Protein AF-A0A4P9A1D2-F1 (afdb_monomer_lite)

Sequence (505 aa):
MAKKNIHTTPKVYFSDHFNVDRSMIEDYGAVDISLVADIPLFIDPFLIFESDKEEYKKLHESIIDYLKFLKKMAPLAHDNIAMQKAWFRFGEVKQNWLGFSKNSNRGAGLGERFARSLSSGLGKILDSIDDKGLARGVHLEKLCIIEEGVGRDRISDFTVNLIKGYLAEYTEKFAKLYIDNKLVKEVSVERAFFNYRTRRWMPKKYKLPYISSYSSYVLLTPVDILTKDDTWISSASFYSELPNLPNAVENEELRLAVNNYINSLMPDDPVASDKKEVYLRTAKKFPELVDVYIRRQEDSGEQAVHQSLSRVQYAKDIFTGNAKDAINRLSHETNFYADTPQSQSSFEEAIRRVHILKSFIEDNDGYKCFFDRKGIRIHNEDELQRLFKLIWVANKSHYDVNPETNHGRGPVDFVVSFGSEDKTYVEFKLASNTKLRNNLSKQVEIYQKADIASLDTKSLKVILFFDEDEYRRVNMILEELGIKNSNGIVMIDGSYNNKPSGSKA

Foldseek 3Di:
DDPPPQQDQDQFWPCSQQVFDQVLQVVLQFFRATQFAAQLKFFFLLLLVLDPDPVSVVLNVLLLVLLVVLLVCLVVCLPPPVCLVFRQDQAADLQARYHQGQGGSDDGAQDDVRSNVCSNCSNLLCVCSPPPALAPHDHPQSCQLQDPPCWRRNVRSSSCLSCVLVQLVSQLVSCVPTGDLVQWDWDWDWQNHADPVVRGRDTDIGTFGADPVVRDGHTIDRLQRMANHTHLRHNVVQLVCVVVLLVLDPDPVVSVVLVVQLVVQADPDDDPVSSSVSSSVSCSVCVSSVSSVNRVSSVCSVVSRVNRSVRSQFSCQQLPPLLVVLSVCCSNVHCLQPADPPQPALQSNVLVNVVSLQCCLAPVVNLCSQAGPVRDGDDAQSSVLSSVSSRNQHDPYQWDKHQDDDPPPDGASIWTDRPDPGIATEHEEELPDPCVLVVVLVVLVVCVVDPVVVVLRHYAYEYEYADPVSVVSVCVSCVVSVNNPRNRYHYHYSHDPPRDDPVGD

Structure (mmCIF, N/CA/C/O backbone):
data_AF-A0A4P9A1D2-F1
#
_entry.id   AF-A0A4P9A1D2-F1
#
loop_
_atom_site.group_PDB
_atom_site.id
_atom_site.type_symbol
_atom_site.label_atom_id
_atom_site.label_alt_id
_atom_site.label_comp_id
_atom_site.label_asym_id
_atom_site.label_entity_id
_atom_site.label_seq_id
_atom_site.pdbx_PDB_ins_code
_atom_site.Cartn_x
_atom_site.Cartn_y
_atom_site.Cartn_z
_atom_site.occupancy
_atom_site.B_iso_or_equiv
_atom_site.auth_seq_id
_atom_site.auth_comp_id
_atom_site.auth_asym_id
_atom_site.auth_atom_id
_atom_site.pdbx_PDB_model_num
ATOM 1 N N . MET A 1 1 ? -41.170 -13.268 20.532 1.00 33.56 1 MET A N 1
ATOM 2 C CA . MET A 1 1 ? -40.232 -13.422 19.398 1.00 33.56 1 MET A CA 1
ATOM 3 C C . MET A 1 1 ? -39.506 -12.102 19.210 1.00 33.56 1 MET A C 1
ATOM 5 O O . MET A 1 1 ? -40.104 -11.161 18.704 1.00 33.56 1 MET A O 1
ATOM 9 N N . ALA A 1 2 ? -38.275 -11.988 19.712 1.00 32.00 2 ALA A N 1
ATOM 10 C CA . ALA A 1 2 ? -37.465 -10.793 19.497 1.00 32.00 2 ALA A CA 1
ATOM 11 C C . ALA A 1 2 ? -37.181 -10.668 17.995 1.00 32.00 2 ALA A C 1
ATOM 13 O O . ALA A 1 2 ? -36.714 -11.626 17.376 1.00 32.00 2 ALA A O 1
ATOM 14 N N . LYS A 1 3 ? -37.512 -9.517 17.398 1.00 32.25 3 LYS A N 1
ATOM 15 C CA . LYS A 1 3 ? -37.072 -9.181 16.043 1.00 32.25 3 LYS A CA 1
ATOM 16 C C . LYS A 1 3 ? -35.549 -9.304 16.045 1.00 32.25 3 LYS A C 1
ATOM 18 O O . LYS A 1 3 ? -34.892 -8.537 16.741 1.00 32.25 3 LYS A O 1
ATOM 23 N N . LYS A 1 4 ? -34.994 -10.279 15.316 1.00 35.66 4 LYS A N 1
ATOM 24 C CA . LYS A 1 4 ? -33.576 -10.251 14.946 1.00 35.66 4 LYS A CA 1
ATOM 25 C C . LYS A 1 4 ? -33.373 -8.908 14.255 1.00 35.66 4 LYS A C 1
ATOM 27 O O . LYS A 1 4 ? -33.902 -8.714 13.162 1.00 35.66 4 LYS A O 1
ATOM 32 N N . ASN A 1 5 ? -32.692 -7.972 14.911 1.00 42.84 5 ASN A N 1
ATOM 33 C CA . ASN A 1 5 ? -32.140 -6.827 14.210 1.00 42.84 5 ASN A CA 1
ATOM 34 C C . ASN A 1 5 ? -31.259 -7.430 13.119 1.00 42.84 5 ASN A C 1
ATOM 36 O O . ASN A 1 5 ? -30.306 -8.150 13.408 1.00 42.84 5 ASN A O 1
ATOM 40 N N . ILE A 1 6 ? -31.665 -7.266 11.863 1.00 44.12 6 ILE A N 1
ATOM 41 C CA . ILE A 1 6 ? -30.863 -7.700 10.726 1.00 44.12 6 ILE A CA 1
ATOM 42 C C . ILE A 1 6 ? -29.703 -6.712 10.692 1.00 44.12 6 ILE A C 1
ATOM 44 O O . ILE A 1 6 ? -29.821 -5.626 10.129 1.00 44.12 6 ILE A O 1
ATOM 48 N N . HIS A 1 7 ? -28.630 -7.041 11.408 1.00 59.22 7 HIS A N 1
ATOM 49 C CA . HIS A 1 7 ? -27.407 -6.261 11.405 1.00 59.22 7 HIS A CA 1
ATOM 50 C C . HIS A 1 7 ? -26.870 -6.277 9.977 1.00 59.22 7 HIS A C 1
ATOM 52 O O . HIS A 1 7 ? -26.525 -7.327 9.438 1.00 59.22 7 HIS A O 1
ATOM 58 N N . THR A 1 8 ? -26.865 -5.121 9.322 1.00 69.38 8 THR A N 1
ATOM 59 C CA . THR A 1 8 ? -26.223 -4.992 8.021 1.00 69.38 8 THR A CA 1
ATOM 60 C C . THR A 1 8 ? -24.717 -5.020 8.247 1.00 69.38 8 THR A C 1
ATOM 62 O O . THR A 1 8 ? -24.173 -4.150 8.924 1.00 69.38 8 THR A O 1
ATOM 65 N N . THR A 1 9 ? -24.032 -6.014 7.697 1.00 80.75 9 THR A N 1
ATOM 66 C CA . THR A 1 9 ? -22.567 -6.032 7.678 1.00 80.75 9 THR A CA 1
ATOM 67 C C . THR A 1 9 ? -22.075 -4.902 6.767 1.00 80.75 9 THR A C 1
ATOM 69 O O . THR A 1 9 ? -22.635 -4.721 5.676 1.00 80.75 9 THR A O 1
ATOM 72 N N . PRO A 1 10 ? -21.101 -4.081 7.198 1.00 86.31 10 PRO A N 1
ATOM 73 C CA . PRO A 1 10 ? -20.556 -3.033 6.344 1.00 86.31 10 PRO A CA 1
ATOM 74 C C . PRO A 1 10 ? -19.891 -3.653 5.110 1.00 86.31 10 PRO A C 1
ATOM 76 O O . PRO A 1 10 ? -19.238 -4.690 5.197 1.00 86.31 10 PRO A O 1
ATOM 79 N N . LYS A 1 11 ? -20.065 -3.012 3.950 1.00 89.50 11 LYS A N 1
ATOM 80 C CA . LYS A 1 11 ? -19.369 -3.398 2.718 1.00 89.50 11 LYS A CA 1
ATOM 81 C C . LYS A 1 11 ? -17.999 -2.734 2.724 1.00 89.50 11 LYS A C 1
ATOM 83 O O . LYS A 1 11 ? -17.935 -1.508 2.665 1.00 89.50 11 LYS A O 1
ATOM 88 N N . VAL A 1 12 ? -16.941 -3.531 2.839 1.00 91.81 12 VAL A N 1
ATOM 89 C CA . VAL A 1 12 ? -15.562 -3.028 2.940 1.00 91.81 12 VAL A CA 1
ATOM 90 C C . VAL A 1 12 ? -14.734 -3.484 1.748 1.00 91.81 12 VAL A C 1
ATOM 92 O O . VAL A 1 12 ? -13.943 -2.706 1.226 1.00 91.81 12 VAL A O 1
ATOM 95 N N . TYR A 1 13 ? -14.936 -4.714 1.284 1.00 95.00 13 TYR A N 1
ATOM 96 C CA . TYR A 1 13 ? -14.105 -5.343 0.263 1.00 95.00 13 TYR A CA 1
ATOM 97 C C . TYR A 1 13 ? -14.765 -5.373 -1.112 1.00 95.00 13 TYR A C 1
ATOM 99 O O . TYR A 1 13 ? -15.989 -5.280 -1.249 1.00 95.00 13 TYR A O 1
ATOM 107 N N . PHE A 1 14 ? -13.949 -5.551 -2.150 1.00 96.19 14 PHE A N 1
ATOM 108 C CA . PHE A 1 14 ? -14.403 -5.752 -3.524 1.00 96.19 14 PHE A CA 1
ATOM 109 C C . PHE A 1 14 ? -15.491 -6.832 -3.609 1.00 96.19 14 PHE A C 1
ATOM 111 O O . PHE A 1 14 ? -16.559 -6.591 -4.179 1.00 96.19 14 PHE A O 1
ATOM 118 N N . SER A 1 15 ? -15.261 -7.983 -2.977 1.00 95.69 15 SER A N 1
ATOM 119 C CA . SER A 1 15 ? -16.234 -9.076 -2.875 1.00 95.69 15 SER A CA 1
ATOM 120 C C . SER A 1 15 ? -17.599 -8.631 -2.326 1.00 95.69 15 SER A C 1
ATOM 122 O O . SER A 1 15 ? -18.635 -8.984 -2.894 1.00 95.69 15 SER A O 1
ATOM 124 N N . ASP A 1 16 ? -17.625 -7.776 -1.298 1.00 93.69 16 ASP A N 1
ATOM 125 C CA . ASP A 1 16 ? -18.860 -7.281 -0.668 1.00 93.69 16 ASP A CA 1
ATOM 126 C C . ASP A 1 16 ? -19.637 -6.324 -1.587 1.00 93.69 16 ASP A C 1
ATOM 128 O O . ASP A 1 16 ? -20.876 -6.287 -1.598 1.00 93.69 16 ASP A O 1
ATOM 132 N N . HIS A 1 17 ? -18.917 -5.507 -2.359 1.00 93.81 17 HIS A N 1
ATOM 133 C CA . HIS A 1 17 ? -19.511 -4.537 -3.277 1.00 93.81 17 HIS A CA 1
ATOM 134 C C . HIS A 1 17 ? -20.085 -5.196 -4.531 1.00 93.81 17 HIS A C 1
ATOM 136 O O . HIS A 1 17 ? -21.163 -4.797 -4.983 1.00 93.81 17 HIS A O 1
ATOM 142 N N . PHE A 1 18 ? -19.398 -6.210 -5.059 1.00 95.81 18 PHE A N 1
ATOM 143 C CA . PHE A 1 18 ? -19.770 -6.878 -6.307 1.00 95.81 18 PHE A CA 1
ATOM 144 C C . PHE A 1 18 ? -20.532 -8.195 -6.110 1.00 95.81 18 PHE A C 1
ATOM 146 O O . PHE A 1 18 ? -20.985 -8.777 -7.092 1.00 95.81 18 PHE A O 1
ATOM 153 N N . ASN A 1 19 ? -20.769 -8.592 -4.853 1.00 94.50 19 ASN A N 1
ATOM 154 C CA . ASN A 1 19 ? -21.449 -9.828 -4.450 1.00 94.50 19 ASN A CA 1
ATOM 155 C C . ASN A 1 19 ? -20.817 -11.071 -5.100 1.00 94.50 19 ASN A C 1
ATOM 157 O O . ASN A 1 19 ? -21.518 -11.897 -5.681 1.00 94.50 19 ASN A O 1
ATOM 161 N N . VAL A 1 20 ? -19.490 -11.165 -5.021 1.00 95.69 20 VAL A N 1
ATOM 162 C CA . VAL A 1 20 ? -18.715 -12.328 -5.476 1.00 95.69 20 VAL A CA 1
ATOM 163 C C . VAL A 1 20 ? -18.011 -12.963 -4.288 1.00 95.69 20 VAL A C 1
ATOM 165 O O . VAL A 1 20 ? -17.617 -12.260 -3.357 1.00 95.69 20 VAL A O 1
ATOM 168 N N . ASP A 1 21 ? -17.832 -14.281 -4.315 1.00 94.56 21 ASP A N 1
ATOM 169 C CA . ASP A 1 21 ? -17.099 -14.961 -3.253 1.00 94.56 21 ASP A CA 1
ATOM 170 C C . ASP A 1 21 ? -15.617 -14.588 -3.296 1.00 94.56 21 ASP A C 1
ATOM 172 O O . ASP A 1 21 ? -14.994 -14.517 -4.358 1.00 94.56 21 ASP A O 1
ATOM 176 N N . ARG A 1 22 ? -15.027 -14.386 -2.115 1.00 93.25 22 ARG A N 1
ATOM 177 C CA . ARG A 1 22 ? -13.603 -14.056 -1.985 1.00 93.25 22 ARG A CA 1
ATOM 178 C C . ARG A 1 22 ? -12.706 -15.117 -2.626 1.00 93.25 22 ARG A C 1
ATOM 180 O O . ARG A 1 22 ? -11.711 -14.759 -3.249 1.00 93.25 22 ARG A O 1
ATOM 187 N N . SER A 1 23 ? -13.062 -16.395 -2.497 1.00 94.69 23 SER A N 1
ATOM 188 C CA . SER A 1 23 ? -12.305 -17.495 -3.104 1.00 94.69 23 SER A CA 1
ATOM 189 C C . SER A 1 23 ? -12.186 -17.339 -4.617 1.00 94.69 23 SER A C 1
ATOM 191 O O . SER A 1 23 ? -11.105 -17.537 -5.143 1.00 94.69 23 SER A O 1
ATOM 193 N N . MET A 1 24 ? -13.226 -16.863 -5.314 1.00 96.75 24 MET A N 1
ATOM 194 C CA . MET A 1 24 ? -13.162 -16.640 -6.766 1.00 96.75 24 MET A CA 1
ATOM 195 C C . MET A 1 24 ? -12.111 -15.589 -7.149 1.00 96.75 24 MET A C 1
ATOM 197 O O . MET A 1 24 ? -11.471 -15.705 -8.191 1.00 96.75 24 MET A O 1
ATOM 201 N N . ILE A 1 25 ? -11.926 -14.558 -6.319 1.00 96.88 25 ILE A N 1
ATOM 202 C CA . ILE A 1 25 ? -10.911 -13.515 -6.533 1.00 96.88 25 ILE A CA 1
ATOM 203 C C . ILE A 1 25 ? -9.511 -14.091 -6.295 1.00 96.88 25 ILE A C 1
ATOM 205 O O . ILE A 1 25 ? -8.601 -13.851 -7.089 1.00 96.88 25 ILE A O 1
ATOM 209 N N . GLU A 1 26 ? -9.347 -14.861 -5.218 1.00 94.50 26 GLU A N 1
ATOM 210 C CA . GLU A 1 26 ? -8.071 -15.487 -4.865 1.00 94.50 26 GLU A CA 1
ATOM 211 C C . GLU A 1 26 ? -7.656 -16.556 -5.887 1.00 94.50 26 GLU A C 1
ATOM 213 O O . GLU A 1 26 ? -6.504 -16.552 -6.317 1.00 94.50 26 GLU A O 1
ATOM 218 N N . ASP A 1 27 ? -8.594 -17.389 -6.341 1.00 96.88 27 ASP A N 1
ATOM 219 C CA . ASP A 1 27 ? -8.394 -18.419 -7.369 1.00 96.88 27 ASP A CA 1
ATOM 220 C C . ASP A 1 27 ? -8.071 -17.805 -8.738 1.00 96.88 27 ASP A C 1
ATOM 222 O O . ASP A 1 27 ? -7.288 -18.359 -9.508 1.00 96.88 27 ASP A O 1
ATOM 226 N N . TYR A 1 28 ? -8.627 -16.624 -9.038 1.00 97.62 28 TYR A N 1
ATOM 227 C CA . TYR A 1 28 ? -8.251 -15.847 -10.222 1.00 97.62 28 TYR A CA 1
ATOM 228 C C . TYR A 1 28 ? -6.825 -15.274 -10.133 1.00 97.62 28 TYR A C 1
ATOM 230 O O . TYR A 1 28 ? -6.271 -14.843 -11.141 1.00 97.62 28 TYR A O 1
ATOM 238 N N . GLY A 1 29 ? -6.217 -15.275 -8.943 1.00 96.81 29 GLY A N 1
ATOM 239 C CA . GLY A 1 29 ? -4.888 -14.725 -8.700 1.00 96.81 29 GLY A CA 1
ATOM 240 C C . GLY A 1 29 ? -4.897 -13.232 -8.379 1.00 96.81 29 GLY A C 1
ATOM 241 O O . GLY A 1 29 ? -3.899 -12.563 -8.621 1.00 96.81 29 GLY A O 1
ATOM 242 N N . ALA A 1 30 ? -5.999 -12.682 -7.860 1.00 96.94 30 ALA A N 1
ATOM 243 C CA . ALA A 1 30 ? -6.099 -11.292 -7.412 1.00 96.94 30 ALA A CA 1
ATOM 244 C C . ALA A 1 30 ? -6.228 -11.179 -5.880 1.00 96.94 30 ALA A C 1
ATOM 246 O O . ALA A 1 30 ? -6.489 -12.152 -5.170 1.00 96.94 30 ALA A O 1
ATOM 247 N N . VAL A 1 31 ? -6.033 -9.966 -5.357 1.00 93.69 31 VAL A N 1
ATOM 248 C CA . VAL A 1 31 ? -6.324 -9.632 -3.955 1.00 93.69 31 VAL A CA 1
ATOM 249 C C . VAL A 1 31 ? -7.752 -9.101 -3.856 1.00 93.69 31 VAL A C 1
ATOM 251 O O . VAL A 1 31 ? -8.155 -8.256 -4.656 1.00 93.69 31 VAL A O 1
ATOM 254 N N . ASP A 1 32 ? -8.509 -9.558 -2.859 1.00 95.81 32 ASP A N 1
ATOM 255 C CA . ASP A 1 32 ? -9.793 -8.954 -2.495 1.00 95.81 32 ASP A CA 1
ATOM 256 C C . ASP A 1 32 ? -9.535 -7.610 -1.794 1.00 95.81 32 ASP A C 1
ATOM 258 O O . ASP A 1 32 ? -9.340 -7.532 -0.581 1.00 95.81 32 ASP A O 1
ATOM 262 N N . ILE A 1 33 ? -9.407 -6.558 -2.602 1.00 94.94 33 ILE A N 1
ATOM 263 C CA . ILE A 1 33 ? -9.008 -5.219 -2.157 1.00 94.94 33 ILE A CA 1
ATOM 264 C C . ILE A 1 33 ? -10.077 -4.549 -1.292 1.00 94.94 33 ILE A C 1
ATOM 266 O O . ILE A 1 33 ? -11.278 -4.743 -1.492 1.00 94.94 33 ILE A O 1
ATOM 270 N N . SER A 1 34 ? -9.633 -3.721 -0.346 1.00 92.94 34 SER A N 1
ATOM 271 C CA . SER A 1 34 ? -10.521 -2.847 0.420 1.00 92.94 34 SER A CA 1
ATOM 272 C C . SER A 1 34 ? -10.901 -1.621 -0.408 1.00 92.94 34 SER A C 1
ATOM 274 O O . SER A 1 34 ? -10.073 -1.032 -1.093 1.00 92.94 34 SER A O 1
ATOM 276 N N . LEU A 1 35 ? -12.171 -1.236 -0.335 1.00 91.44 35 LEU A N 1
ATOM 277 C CA . LEU A 1 35 ? -12.759 -0.068 -0.991 1.00 91.44 35 LEU A CA 1
ATOM 278 C C . LEU A 1 35 ? -13.045 1.060 0.013 1.00 91.44 35 LEU A C 1
ATOM 280 O O . LEU A 1 35 ? -13.854 1.952 -0.247 1.00 91.44 35 LEU A O 1
ATOM 284 N N . VAL A 1 36 ? -12.371 1.008 1.166 1.00 87.25 36 VAL A N 1
ATOM 285 C CA . VAL A 1 36 ? -12.420 2.017 2.234 1.00 87.25 36 VAL A CA 1
ATOM 286 C C . VAL A 1 36 ? -11.035 2.614 2.493 1.00 87.25 36 VAL A C 1
ATOM 288 O O . VAL A 1 36 ? -10.904 3.820 2.701 1.00 87.25 36 VAL A O 1
ATOM 291 N N . ALA A 1 37 ? -9.998 1.779 2.452 1.00 86.81 37 ALA A N 1
ATOM 292 C CA . ALA A 1 37 ? -8.607 2.158 2.660 1.00 86.81 37 ALA A CA 1
ATOM 293 C C . ALA A 1 37 ? -7.712 1.290 1.779 1.00 86.81 37 ALA A C 1
ATOM 295 O O . ALA A 1 37 ? -8.062 0.142 1.509 1.00 86.81 37 ALA A O 1
ATOM 296 N N . ASP A 1 38 ? -6.545 1.793 1.385 1.00 90.38 38 ASP A N 1
ATOM 297 C CA . ASP A 1 38 ? -5.622 0.984 0.595 1.00 90.38 38 ASP A CA 1
ATOM 298 C C . ASP A 1 38 ? -5.138 -0.241 1.383 1.00 90.38 38 ASP A C 1
ATOM 300 O O . ASP A 1 38 ? -4.981 -0.209 2.611 1.00 90.38 38 ASP A O 1
ATOM 304 N N . ILE A 1 39 ? -4.835 -1.324 0.676 1.00 92.81 39 ILE A N 1
ATOM 305 C CA . ILE A 1 39 ? -4.017 -2.408 1.227 1.00 92.81 39 ILE A CA 1
ATOM 306 C C . ILE A 1 39 ? -2.544 -2.032 0.986 1.00 92.81 39 ILE A C 1
ATOM 308 O O . ILE A 1 39 ? -2.231 -1.594 -0.122 1.00 92.81 39 ILE A O 1
ATOM 312 N N . PRO A 1 40 ? -1.627 -2.183 1.970 1.00 92.56 40 PRO A N 1
ATOM 313 C CA . PRO A 1 40 ? -0.236 -1.736 1.865 1.00 92.56 40 PRO A CA 1
ATOM 314 C C . PRO A 1 40 ? 0.589 -2.720 1.029 1.00 92.56 40 PRO A C 1
ATOM 316 O O . PRO A 1 40 ? 1.529 -3.346 1.513 1.00 92.56 40 PRO A O 1
ATOM 319 N N . LEU A 1 41 ? 0.168 -2.876 -0.219 1.00 95.81 41 LEU A N 1
ATOM 320 C CA . LEU A 1 41 ? 0.793 -3.649 -1.271 1.00 95.81 41 LEU A CA 1
ATOM 321 C C . LEU A 1 41 ? 1.190 -2.699 -2.399 1.00 95.81 41 LEU A C 1
ATOM 323 O O . LEU A 1 41 ? 0.594 -1.640 -2.579 1.00 95.81 41 LEU A O 1
ATOM 327 N N . PHE A 1 42 ? 2.195 -3.096 -3.160 1.00 95.62 42 PHE A N 1
ATOM 328 C CA . PHE A 1 42 ? 2.834 -2.290 -4.190 1.00 95.62 42 PHE A CA 1
ATOM 329 C C . PHE A 1 42 ? 3.150 -3.186 -5.378 1.00 95.62 42 PHE A C 1
ATOM 331 O O . PHE A 1 42 ? 3.509 -4.345 -5.184 1.00 95.62 42 PHE A O 1
ATOM 338 N N . ILE A 1 43 ? 3.019 -2.667 -6.597 1.00 96.50 43 ILE A N 1
ATOM 339 C CA . ILE A 1 43 ? 3.476 -3.384 -7.788 1.00 96.50 43 ILE A CA 1
ATOM 340 C C . ILE A 1 43 ? 4.998 -3.276 -7.869 1.00 96.50 43 ILE A C 1
ATOM 342 O O . ILE A 1 43 ? 5.538 -2.169 -7.833 1.00 96.50 43 ILE A O 1
ATOM 346 N N . ASP A 1 44 ? 5.663 -4.420 -8.005 1.00 95.94 44 ASP A N 1
ATOM 347 C CA . ASP A 1 44 ? 7.108 -4.520 -8.191 1.00 95.94 44 ASP A CA 1
ATOM 348 C C . ASP A 1 44 ? 7.422 -4.881 -9.659 1.00 95.94 44 ASP A C 1
ATOM 350 O O . ASP A 1 44 ? 7.100 -5.993 -10.094 1.00 95.94 44 ASP A O 1
ATOM 354 N N . PRO A 1 45 ? 7.994 -3.960 -10.459 1.00 95.19 45 PRO A N 1
ATOM 355 C CA . PRO A 1 45 ? 8.297 -4.222 -11.863 1.00 95.19 45 PRO A CA 1
ATOM 356 C C . PRO A 1 45 ? 9.287 -5.378 -12.054 1.00 95.19 45 PRO A C 1
ATOM 358 O O . PRO A 1 45 ? 9.178 -6.092 -13.054 1.00 95.19 45 PRO A O 1
ATOM 361 N N . PHE A 1 46 ? 10.168 -5.635 -11.086 1.00 95.44 46 PHE A N 1
ATOM 362 C CA . PHE A 1 46 ? 11.087 -6.767 -11.107 1.00 95.44 46 PHE A CA 1
ATOM 363 C C . PHE A 1 46 ? 10.343 -8.107 -11.169 1.00 95.44 46 PHE A C 1
ATOM 365 O O . PHE A 1 46 ? 10.764 -9.017 -11.876 1.00 95.44 46 PHE A O 1
ATOM 372 N N . LEU A 1 47 ? 9.190 -8.230 -10.503 1.00 97.00 47 LEU A N 1
ATOM 373 C CA . LEU A 1 47 ? 8.375 -9.451 -10.560 1.00 97.00 47 LEU A CA 1
ATOM 374 C C . LEU A 1 47 ? 7.726 -9.656 -11.939 1.00 97.00 47 LEU A C 1
ATOM 376 O O . LEU A 1 47 ? 7.446 -10.788 -12.330 1.00 97.00 47 LEU A O 1
ATOM 380 N N . ILE A 1 48 ? 7.509 -8.577 -12.700 1.00 97.25 48 ILE A N 1
ATOM 381 C CA . ILE A 1 48 ? 7.074 -8.656 -14.103 1.00 97.25 48 ILE A CA 1
ATOM 382 C C . ILE A 1 48 ? 8.241 -9.138 -14.976 1.00 97.25 48 ILE A C 1
ATOM 384 O O . ILE A 1 48 ? 8.038 -9.989 -15.839 1.00 97.25 48 ILE A O 1
ATOM 388 N N . PHE A 1 49 ? 9.449 -8.615 -14.738 1.00 95.38 49 PHE A N 1
ATOM 389 C CA . PHE A 1 49 ? 10.676 -9.006 -15.440 1.00 95.38 49 PHE A CA 1
ATOM 390 C C . PHE A 1 49 ? 11.037 -10.483 -15.226 1.00 95.38 49 PHE A C 1
ATOM 392 O O . PHE A 1 49 ? 11.292 -11.194 -16.194 1.00 95.38 49 PHE A O 1
ATOM 399 N N . GLU A 1 50 ? 11.038 -10.937 -13.973 1.00 95.44 50 GLU A N 1
ATOM 400 C CA . GLU A 1 50 ? 11.478 -12.284 -13.587 1.00 95.44 50 GLU A CA 1
ATOM 401 C C . GLU A 1 50 ? 10.463 -13.373 -13.980 1.00 95.44 50 GLU A C 1
ATOM 403 O O . GLU A 1 50 ? 10.756 -14.564 -13.943 1.00 95.44 50 GLU A O 1
ATOM 408 N N . SER A 1 51 ? 9.245 -12.990 -14.368 1.00 95.50 51 SER A N 1
ATOM 409 C CA . SER A 1 51 ? 8.190 -13.947 -14.680 1.00 95.50 51 SER A CA 1
ATOM 410 C C . SER A 1 51 ? 8.412 -14.688 -15.998 1.00 95.50 51 SER A C 1
ATOM 412 O O . SER A 1 51 ? 8.675 -14.103 -17.051 1.00 95.50 51 SER A O 1
ATOM 414 N N . ASP A 1 52 ? 8.131 -15.990 -15.984 1.00 94.44 52 ASP A N 1
ATOM 415 C CA . ASP A 1 52 ? 8.125 -16.806 -17.196 1.00 94.44 52 ASP A CA 1
ATOM 416 C C . ASP A 1 52 ? 6.901 -16.616 -18.096 1.00 94.44 52 ASP A C 1
ATOM 418 O O . ASP A 1 52 ? 6.902 -17.081 -19.243 1.00 94.44 52 ASP A O 1
ATOM 422 N N . LYS A 1 53 ? 5.867 -15.917 -17.614 1.00 96.94 53 LYS A N 1
ATOM 423 C CA . LYS A 1 53 ? 4.632 -15.685 -18.365 1.00 96.94 53 LYS A CA 1
ATOM 424 C C . LYS A 1 53 ? 4.907 -14.855 -19.615 1.00 96.94 53 LYS A C 1
ATOM 426 O O . LYS A 1 53 ? 5.355 -13.715 -19.539 1.00 96.94 53 LYS A O 1
ATOM 431 N N . GLU A 1 54 ? 4.524 -15.385 -20.773 1.00 97.00 54 GLU A N 1
ATOM 432 C CA . GLU A 1 54 ? 4.673 -14.700 -22.065 1.00 97.00 54 GLU A CA 1
ATOM 433 C C . GLU A 1 54 ? 3.974 -13.328 -22.096 1.00 97.00 54 GLU A C 1
ATOM 435 O O . GLU A 1 54 ? 4.454 -12.377 -22.712 1.00 97.00 54 GLU A O 1
ATOM 440 N N . GLU A 1 55 ? 2.841 -13.200 -21.402 1.00 96.75 55 GLU A N 1
ATOM 441 C CA . GLU A 1 55 ? 2.160 -11.914 -21.232 1.00 96.75 55 GLU A CA 1
ATOM 442 C C . GLU A 1 55 ? 2.987 -10.904 -20.423 1.00 96.75 55 GLU A C 1
ATOM 444 O O . GLU A 1 55 ? 2.973 -9.722 -20.762 1.00 96.75 55 GLU A O 1
ATOM 449 N N . TYR A 1 56 ? 3.742 -11.343 -19.410 1.00 97.75 56 TYR A N 1
ATOM 450 C CA . TYR A 1 56 ? 4.565 -10.460 -18.576 1.00 97.75 56 TYR A CA 1
ATOM 451 C C . TYR A 1 56 ? 5.867 -10.097 -19.277 1.00 97.75 56 TYR A C 1
ATOM 453 O O . TYR A 1 56 ? 6.268 -8.942 -19.212 1.00 97.75 56 TYR A O 1
ATOM 461 N N . LYS A 1 57 ? 6.452 -11.014 -20.056 1.00 95.75 57 LYS A N 1
ATOM 462 C CA . LYS A 1 57 ? 7.601 -10.716 -20.927 1.00 95.75 57 LYS A CA 1
ATOM 463 C C . LYS A 1 57 ? 7.276 -9.573 -21.895 1.00 95.75 57 LYS A C 1
ATOM 465 O O . LYS A 1 57 ? 7.987 -8.571 -21.928 1.00 95.75 57 LYS A O 1
ATOM 470 N N . LYS A 1 58 ? 6.126 -9.642 -22.576 1.00 96.31 58 LYS A N 1
ATOM 471 C CA . LYS A 1 58 ? 5.627 -8.554 -23.445 1.00 96.31 58 LYS A CA 1
ATOM 472 C C . LYS A 1 58 ? 5.292 -7.280 -22.677 1.00 96.31 58 LYS A C 1
ATOM 474 O O . LYS A 1 58 ? 5.526 -6.175 -23.166 1.00 96.31 58 LYS A O 1
ATOM 479 N N . LEU A 1 59 ? 4.712 -7.414 -21.484 1.00 96.88 59 LEU A N 1
ATOM 480 C CA . LEU A 1 59 ? 4.384 -6.268 -20.640 1.00 96.88 59 LEU A CA 1
ATOM 481 C C . LEU A 1 59 ? 5.656 -5.531 -20.206 1.00 96.88 59 LEU A C 1
ATOM 483 O O . LEU A 1 59 ? 5.721 -4.309 -20.331 1.00 96.88 59 LEU A O 1
ATOM 487 N N . HIS A 1 60 ? 6.678 -6.271 -19.783 1.00 95.62 60 HIS A N 1
ATOM 488 C CA . HIS A 1 60 ? 7.993 -5.751 -19.445 1.00 95.62 60 HIS A CA 1
ATOM 489 C C . HIS A 1 60 ? 8.641 -5.064 -20.653 1.00 95.62 60 HIS A C 1
ATOM 491 O O . HIS A 1 60 ? 9.025 -3.903 -20.554 1.00 95.62 60 HIS A O 1
ATOM 497 N N . GLU A 1 61 ? 8.667 -5.702 -21.827 1.00 93.00 61 GLU A N 1
ATOM 498 C CA . GLU A 1 61 ? 9.151 -5.071 -23.066 1.00 93.00 61 GLU A CA 1
ATOM 499 C C . GLU A 1 61 ? 8.452 -3.732 -23.347 1.00 93.00 61 GLU A C 1
ATOM 501 O O . GLU A 1 61 ? 9.113 -2.739 -23.650 1.00 93.00 61 GLU A O 1
ATOM 506 N N . SER A 1 62 ? 7.130 -3.658 -23.153 1.00 94.56 62 SER A N 1
ATOM 507 C CA . SER A 1 62 ? 6.370 -2.417 -23.352 1.00 94.56 62 SER A CA 1
ATOM 508 C C . SER A 1 62 ? 6.736 -1.303 -22.357 1.00 94.56 62 SER A C 1
ATOM 510 O O . SER A 1 62 ? 6.744 -0.124 -22.730 1.00 94.56 62 SER A O 1
ATOM 512 N N . ILE A 1 63 ? 7.082 -1.662 -21.111 1.00 93.81 63 ILE A N 1
ATOM 513 C CA . ILE A 1 63 ? 7.628 -0.735 -20.108 1.00 93.81 63 ILE A CA 1
ATOM 514 C C . ILE A 1 63 ? 8.967 -0.190 -20.615 1.00 93.81 63 ILE A C 1
ATOM 516 O O . ILE A 1 63 ? 9.171 1.028 -20.631 1.00 93.81 63 ILE A O 1
ATOM 520 N N . ILE A 1 64 ? 9.852 -1.071 -21.092 1.00 90.44 64 ILE A N 1
ATOM 521 C CA . ILE A 1 64 ? 11.182 -0.695 -21.586 1.00 90.44 64 ILE A CA 1
ATOM 522 C C . ILE A 1 64 ? 11.097 0.192 -22.830 1.00 90.44 64 ILE A C 1
ATOM 524 O O . ILE A 1 64 ? 11.813 1.191 -22.917 1.00 90.44 64 ILE A O 1
ATOM 528 N N . ASP A 1 65 ? 10.198 -0.101 -23.767 1.00 91.75 65 ASP A N 1
ATOM 529 C CA . ASP A 1 65 ? 9.974 0.734 -24.950 1.00 91.75 65 ASP A CA 1
ATOM 530 C C . ASP A 1 65 ? 9.571 2.163 -24.573 1.00 91.75 65 ASP A C 1
ATOM 532 O O . ASP A 1 65 ? 10.045 3.140 -25.171 1.00 91.75 65 ASP A O 1
ATOM 536 N N . TYR A 1 66 ? 8.741 2.309 -23.538 1.00 93.25 66 TYR A N 1
ATOM 537 C CA . TYR A 1 66 ? 8.358 3.628 -23.059 1.00 93.25 66 TYR A CA 1
ATOM 538 C C . TYR A 1 66 ? 9.533 4.340 -22.379 1.00 93.25 66 TYR A C 1
ATOM 540 O O . TYR A 1 66 ? 9.738 5.532 -22.614 1.00 93.25 66 TYR A O 1
ATOM 548 N N . LEU A 1 67 ? 10.361 3.630 -21.606 1.00 89.25 67 LEU A N 1
ATOM 549 C CA . LEU A 1 67 ? 11.585 4.193 -21.024 1.00 89.25 67 LEU A CA 1
ATOM 550 C C . LEU A 1 67 ? 12.580 4.660 -22.093 1.00 89.25 67 LEU A C 1
ATOM 552 O O . LEU A 1 67 ? 13.108 5.769 -21.988 1.00 89.25 67 LEU A O 1
ATOM 556 N N . LYS A 1 68 ? 12.770 3.885 -23.166 1.00 87.50 68 LYS A N 1
ATOM 557 C CA . LYS A 1 68 ? 13.572 4.284 -24.336 1.00 87.50 68 LYS A CA 1
ATOM 558 C C . LYS A 1 68 ? 13.008 5.535 -25.004 1.00 87.50 68 LYS A C 1
ATOM 560 O O . LYS A 1 68 ? 13.755 6.450 -25.362 1.00 87.50 68 LYS A O 1
ATOM 565 N N . PHE A 1 69 ? 11.684 5.620 -25.137 1.00 91.50 69 PHE A N 1
ATOM 566 C CA . PHE A 1 69 ? 11.027 6.828 -25.629 1.00 91.50 69 PHE A CA 1
ATOM 567 C C . PHE A 1 69 ? 11.298 8.037 -24.724 1.00 91.50 69 PHE A C 1
ATOM 569 O O . PHE A 1 69 ? 11.666 9.097 -25.235 1.00 91.50 69 PHE A O 1
ATOM 576 N N . LEU A 1 70 ? 11.167 7.891 -23.402 1.00 89.62 70 LEU A N 1
ATOM 577 C CA . LEU A 1 70 ? 11.473 8.967 -22.461 1.00 89.62 70 LEU A CA 1
ATOM 578 C C . LEU A 1 70 ? 12.938 9.391 -22.566 1.00 89.62 70 LEU A C 1
ATOM 580 O O . LEU A 1 70 ? 13.196 10.586 -22.676 1.00 89.62 70 LEU A O 1
ATOM 584 N N . LYS A 1 71 ? 13.886 8.444 -22.607 1.00 86.38 71 LYS A N 1
ATOM 585 C CA . LYS A 1 71 ? 15.321 8.726 -22.776 1.00 86.38 71 LYS A CA 1
ATOM 586 C C . LYS A 1 71 ? 15.559 9.586 -24.017 1.00 86.38 71 LYS A C 1
ATOM 588 O O . LYS A 1 71 ? 16.175 10.645 -23.929 1.00 86.38 71 LYS A O 1
ATOM 593 N N . LYS A 1 72 ? 14.986 9.187 -25.157 1.00 87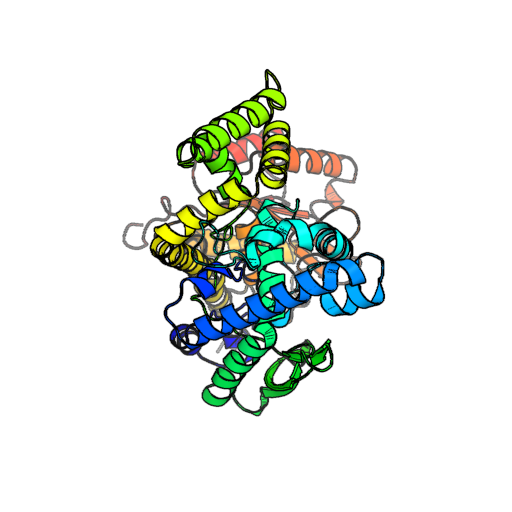.75 72 LYS A N 1
ATOM 594 C CA . LYS A 1 72 ? 15.095 9.924 -26.425 1.00 87.75 72 LYS A CA 1
ATOM 595 C C . LYS A 1 72 ? 14.488 11.329 -26.360 1.00 87.75 72 LYS A C 1
ATOM 597 O O . LYS A 1 72 ? 14.989 12.241 -27.013 1.00 87.75 72 LYS A O 1
ATOM 602 N N . MET A 1 73 ? 13.394 11.505 -25.621 1.00 89.75 73 MET A N 1
ATOM 603 C CA . MET A 1 73 ? 12.696 12.790 -25.520 1.00 89.75 73 MET A CA 1
ATOM 604 C C . MET A 1 73 ? 13.218 13.688 -24.396 1.00 89.75 73 MET A C 1
ATOM 606 O O . MET A 1 73 ? 12.900 14.875 -24.399 1.00 89.75 73 MET A O 1
ATOM 610 N N . ALA A 1 74 ? 14.014 13.167 -23.459 1.00 87.88 74 ALA A N 1
ATOM 611 C CA . ALA A 1 74 ? 14.492 13.905 -22.292 1.00 87.88 74 ALA A CA 1
ATOM 612 C C . ALA A 1 74 ? 15.217 15.219 -22.650 1.00 87.88 74 ALA A C 1
ATOM 614 O O . ALA A 1 74 ? 14.816 16.249 -22.105 1.00 87.88 74 ALA A O 1
ATOM 615 N N . PRO A 1 75 ? 16.150 15.264 -23.630 1.00 86.88 75 PRO A N 1
ATOM 616 C CA . PRO A 1 75 ? 16.806 16.518 -24.014 1.00 86.88 75 PRO A CA 1
ATOM 617 C C . PRO A 1 75 ? 15.831 17.587 -24.524 1.00 86.88 75 PRO A C 1
ATOM 619 O O . PRO A 1 75 ? 16.018 18.770 -24.272 1.00 86.88 75 PRO A O 1
ATOM 622 N N . LEU A 1 76 ? 14.763 17.176 -25.219 1.00 87.31 76 LEU A N 1
ATOM 623 C CA . LEU A 1 76 ? 13.733 18.087 -25.732 1.00 87.31 76 LEU A CA 1
ATOM 624 C C . LEU A 1 76 ? 12.758 18.531 -24.634 1.00 87.31 76 LEU A C 1
ATOM 626 O O . LEU A 1 76 ? 12.237 19.644 -24.665 1.00 87.31 76 LEU A O 1
ATOM 630 N N . ALA A 1 77 ? 12.481 17.645 -23.679 1.00 87.25 77 ALA A N 1
ATOM 631 C CA . ALA A 1 77 ? 11.553 17.897 -22.590 1.00 87.25 77 ALA A CA 1
ATOM 632 C C . ALA A 1 77 ? 12.171 18.725 -21.455 1.00 87.25 77 ALA A C 1
ATOM 634 O O . ALA A 1 77 ? 11.413 19.324 -20.695 1.00 87.25 77 ALA A O 1
ATOM 635 N N . HIS A 1 78 ? 13.503 18.789 -21.341 1.00 81.69 78 HIS A N 1
ATOM 636 C CA . HIS A 1 78 ? 14.206 19.481 -20.254 1.00 81.69 78 HIS A CA 1
ATOM 637 C C . HIS A 1 78 ? 13.696 20.914 -20.027 1.00 81.69 78 HIS A C 1
ATOM 639 O O . HIS A 1 78 ? 13.320 21.260 -18.908 1.00 81.69 78 HIS A O 1
ATOM 645 N N . ASP A 1 79 ? 13.536 21.681 -21.108 1.00 84.25 79 ASP A N 1
ATOM 646 C CA . ASP A 1 79 ? 13.052 23.069 -21.065 1.00 84.25 79 ASP A CA 1
ATOM 647 C C . ASP A 1 79 ? 11.596 23.228 -21.539 1.00 84.25 79 ASP A C 1
ATOM 649 O O . ASP A 1 79 ? 11.084 24.341 -21.672 1.00 84.25 79 ASP A O 1
ATOM 653 N N . ASN A 1 80 ? 10.882 22.122 -21.782 1.00 89.44 80 ASN A N 1
ATOM 654 C CA . ASN A 1 80 ? 9.514 22.146 -22.295 1.00 89.44 80 ASN A CA 1
ATOM 655 C C . ASN A 1 80 ? 8.510 21.551 -21.297 1.00 89.44 80 ASN A C 1
ATOM 657 O O . ASN A 1 80 ? 8.248 20.347 -21.258 1.00 89.44 80 ASN A O 1
ATOM 661 N N . ILE A 1 81 ? 7.854 22.436 -20.542 1.00 89.25 81 ILE A N 1
ATOM 662 C CA . ILE A 1 81 ? 6.850 22.077 -19.527 1.00 89.25 81 ILE A CA 1
ATOM 663 C C . ILE A 1 81 ? 5.686 21.264 -20.120 1.00 89.25 81 ILE A C 1
ATOM 665 O O . ILE A 1 81 ? 5.150 20.377 -19.454 1.00 89.25 81 ILE A O 1
ATOM 669 N N . ALA A 1 82 ? 5.268 21.541 -21.359 1.00 91.44 82 ALA A N 1
ATOM 670 C CA . ALA A 1 82 ? 4.182 20.795 -21.992 1.00 91.44 82 ALA A CA 1
ATOM 671 C C . ALA A 1 82 ? 4.598 19.343 -22.280 1.00 91.44 82 ALA A C 1
ATOM 673 O O . ALA A 1 82 ? 3.825 18.423 -22.010 1.00 91.44 82 ALA A O 1
ATOM 674 N N . MET A 1 83 ? 5.833 19.127 -22.742 1.00 92.25 83 MET A N 1
ATOM 675 C CA . MET A 1 83 ? 6.403 17.789 -22.942 1.00 92.25 83 MET A CA 1
ATOM 676 C C . MET A 1 83 ? 6.590 17.045 -21.615 1.00 92.25 83 MET A C 1
ATOM 678 O O . MET A 1 83 ? 6.210 15.878 -21.514 1.00 92.25 83 MET A O 1
ATOM 682 N N . GLN A 1 84 ? 7.073 17.723 -20.567 1.00 90.06 84 GLN A N 1
ATOM 683 C CA . GLN A 1 84 ? 7.167 17.144 -19.219 1.00 90.06 84 GLN A CA 1
ATOM 684 C C . GLN A 1 84 ? 5.798 16.677 -18.716 1.00 90.06 84 GLN A C 1
ATOM 686 O O . GLN A 1 84 ? 5.650 15.539 -18.272 1.00 90.06 84 GLN A O 1
ATOM 691 N N . LYS A 1 85 ? 4.770 17.527 -18.845 1.00 89.69 85 LYS A N 1
ATOM 692 C CA . LYS A 1 85 ? 3.389 17.188 -18.466 1.00 89.69 85 LYS A CA 1
ATOM 693 C C . LYS A 1 85 ? 2.825 16.027 -19.288 1.00 89.69 85 LYS A C 1
ATOM 695 O O . LYS A 1 85 ? 2.079 15.222 -18.740 1.00 89.69 85 LYS A O 1
ATOM 700 N N . ALA A 1 86 ? 3.149 15.944 -20.577 1.00 91.62 86 ALA A N 1
ATOM 701 C CA . ALA A 1 86 ? 2.621 14.914 -21.466 1.00 91.62 86 ALA A CA 1
ATOM 702 C C . ALA A 1 86 ? 3.259 13.532 -21.233 1.00 91.62 86 ALA A C 1
ATOM 704 O O . ALA A 1 86 ? 2.546 12.520 -21.259 1.00 91.62 86 ALA A O 1
ATOM 705 N N . TRP A 1 87 ? 4.578 13.490 -21.011 1.00 92.62 87 TRP A N 1
ATOM 706 C CA . TRP A 1 87 ? 5.366 12.254 -21.064 1.00 92.62 87 TRP A CA 1
ATOM 707 C C . TRP A 1 87 ? 6.005 11.848 -19.728 1.00 92.62 87 TRP A C 1
ATOM 709 O O . TRP A 1 87 ? 6.054 10.657 -19.439 1.00 92.62 87 TRP A O 1
ATOM 719 N N . PHE A 1 88 ? 6.435 12.801 -18.894 1.00 89.81 88 PHE A N 1
ATOM 720 C CA . PHE A 1 88 ? 7.229 12.541 -17.677 1.00 89.81 88 PHE A CA 1
ATOM 721 C C . PHE A 1 88 ? 6.424 12.643 -16.373 1.00 89.81 88 PHE A C 1
ATOM 723 O O . PHE A 1 88 ? 6.972 12.455 -15.288 1.00 89.81 88 PHE A O 1
ATOM 730 N N . ARG A 1 89 ? 5.128 12.962 -16.456 1.00 88.94 89 ARG A N 1
ATOM 731 C CA . ARG A 1 89 ? 4.233 13.035 -15.298 1.00 88.94 89 ARG A CA 1
ATOM 732 C C . ARG A 1 89 ? 3.406 11.757 -15.183 1.00 88.94 89 ARG A C 1
ATOM 734 O O . ARG A 1 89 ? 2.645 11.434 -16.098 1.00 88.94 89 ARG A O 1
ATOM 741 N N . PHE A 1 90 ? 3.495 11.097 -14.032 1.00 88.75 90 PHE A N 1
ATOM 742 C CA . PHE A 1 90 ? 2.761 9.867 -13.729 1.00 88.75 90 PHE A CA 1
ATOM 743 C C . PHE A 1 90 ? 1.920 10.113 -12.480 1.00 88.75 90 PHE A C 1
ATOM 745 O O . PHE A 1 90 ? 2.419 10.116 -11.362 1.00 88.75 90 PHE A O 1
ATOM 752 N N . GLY A 1 91 ? 0.647 10.450 -12.684 1.00 86.50 91 GLY A N 1
ATOM 753 C CA . GLY A 1 91 ? -0.268 10.697 -11.570 1.00 86.50 91 GLY A CA 1
ATOM 754 C C . GLY A 1 91 ? -0.677 9.393 -10.899 1.00 86.50 91 GLY A C 1
ATOM 755 O O . GLY A 1 91 ? -0.641 8.344 -11.529 1.00 86.50 91 GLY A O 1
ATOM 756 N N . GLU A 1 92 ? -1.111 9.464 -9.651 1.00 88.25 92 GLU A N 1
ATOM 757 C CA . GLU A 1 92 ? -1.590 8.285 -8.935 1.00 88.25 92 GLU A CA 1
ATOM 758 C C . GLU A 1 92 ? -2.784 7.614 -9.624 1.00 88.25 92 GLU A C 1
ATOM 760 O O . GLU A 1 92 ? -3.706 8.280 -10.119 1.00 88.25 92 GLU A O 1
ATOM 765 N N . VAL A 1 93 ? -2.782 6.281 -9.628 1.00 90.94 93 VAL A N 1
ATOM 766 C CA . VAL A 1 93 ? -3.862 5.463 -10.189 1.00 90.94 93 VAL A CA 1
ATOM 767 C C . VAL A 1 93 ? -4.656 4.824 -9.058 1.00 90.94 93 VAL A C 1
ATOM 769 O O . VAL A 1 93 ? -4.554 3.640 -8.770 1.00 90.94 93 VAL A O 1
ATOM 772 N N . LYS A 1 94 ? -5.537 5.629 -8.476 1.00 91.75 94 LYS A N 1
ATOM 773 C CA . LYS A 1 94 ? -6.375 5.278 -7.325 1.00 91.75 94 LYS A CA 1
ATOM 774 C C . LYS A 1 94 ? -7.296 4.059 -7.470 1.00 91.75 94 LYS A C 1
ATOM 776 O O . LYS A 1 94 ? -7.907 3.615 -6.505 1.00 91.75 94 LYS A O 1
ATOM 781 N N . GLN A 1 95 ? -7.514 3.561 -8.686 1.00 95.25 95 GLN A N 1
ATOM 782 C CA . GLN A 1 95 ? -8.524 2.529 -8.936 1.00 95.25 95 GLN A CA 1
ATOM 783 C C . GLN A 1 95 ? -8.117 1.122 -8.484 1.00 95.25 95 GLN A C 1
ATOM 785 O O . GLN A 1 95 ? -8.994 0.265 -8.430 1.00 95.25 95 GLN A O 1
ATOM 790 N N . ASN A 1 96 ? -6.844 0.878 -8.157 1.00 94.06 96 ASN A N 1
ATOM 791 C CA . ASN A 1 96 ? -6.376 -0.418 -7.651 1.00 94.06 96 ASN A CA 1
ATOM 792 C C . ASN A 1 96 ? -6.452 -0.555 -6.115 1.00 94.06 96 ASN A C 1
ATOM 794 O O . ASN A 1 96 ? -6.352 -1.676 -5.630 1.00 94.06 96 ASN A O 1
ATOM 798 N N . TRP A 1 97 ? -6.661 0.544 -5.372 1.00 94.06 97 TRP A N 1
ATOM 799 C CA . TRP A 1 97 ? -6.752 0.568 -3.899 1.00 94.06 97 TRP A CA 1
ATOM 800 C C . TRP A 1 97 ? -5.551 -0.073 -3.187 1.00 94.06 97 TRP A C 1
ATOM 802 O O . TRP A 1 97 ? -5.681 -0.787 -2.186 1.00 94.06 97 TRP A O 1
ATOM 812 N N . LEU A 1 98 ? -4.367 0.153 -3.752 1.00 93.56 98 LEU A N 1
ATOM 813 C CA . LEU A 1 98 ? -3.093 -0.309 -3.225 1.00 93.56 98 LEU A CA 1
ATOM 814 C C . LEU A 1 98 ? -2.232 0.897 -2.863 1.00 93.56 98 LEU A C 1
ATOM 816 O O . LEU A 1 98 ? -2.192 1.867 -3.616 1.00 93.56 98 LEU A O 1
ATOM 820 N N . GLY A 1 99 ? -1.521 0.811 -1.744 1.00 90.81 99 GLY A N 1
ATOM 821 C CA . GLY A 1 99 ? -0.634 1.870 -1.284 1.00 90.81 99 GLY A CA 1
ATOM 822 C C . GLY A 1 99 ? -0.805 2.193 0.193 1.00 90.81 99 GLY A C 1
ATOM 823 O O . GLY A 1 99 ? -1.205 1.366 1.018 1.00 90.81 99 GLY A O 1
ATOM 824 N N . PHE A 1 100 ? -0.449 3.420 0.558 1.00 84.44 100 PHE A N 1
ATOM 825 C CA . PHE A 1 100 ? -0.442 3.844 1.954 1.00 84.44 100 PHE A CA 1
ATOM 826 C C . PHE A 1 100 ? -1.678 4.617 2.391 1.00 84.44 100 PHE A C 1
ATOM 828 O O . PHE A 1 100 ? -1.818 4.850 3.598 1.00 84.44 100 PHE A O 1
ATOM 835 N N . SER A 1 101 ? -2.575 5.009 1.486 1.00 79.25 101 SER A N 1
ATOM 836 C CA . SER A 1 101 ? -3.700 5.856 1.863 1.00 79.25 101 SER A CA 1
ATOM 837 C C . SER A 1 101 ? -4.602 5.096 2.837 1.00 79.25 101 SER A C 1
ATOM 839 O O . SER A 1 101 ? -4.990 3.948 2.628 1.00 79.25 101 SER A O 1
ATOM 841 N N . LYS A 1 102 ? -4.835 5.694 4.006 1.00 73.00 102 LYS A N 1
ATOM 842 C CA . LYS A 1 102 ? -5.586 5.054 5.096 1.00 73.00 102 LYS A CA 1
ATOM 843 C C . LYS A 1 102 ? -7.082 5.393 5.052 1.00 73.00 102 LYS A C 1
ATOM 845 O O . LYS A 1 102 ? -7.868 4.690 5.669 1.00 73.00 102 LYS A O 1
ATOM 850 N N . ASN A 1 103 ? -7.459 6.475 4.366 1.00 66.81 103 ASN A N 1
ATOM 851 C CA . ASN A 1 103 ? -8.798 7.090 4.454 1.00 66.81 103 ASN A CA 1
ATOM 852 C C . ASN A 1 103 ? -9.404 7.381 3.074 1.00 66.81 103 ASN A C 1
ATOM 854 O O . ASN A 1 103 ? -10.450 8.010 2.941 1.00 66.81 103 ASN A O 1
ATOM 858 N N . SER A 1 104 ? -8.664 7.040 2.031 1.00 70.81 104 SER A N 1
ATOM 859 C CA . SER A 1 104 ? -9.047 7.209 0.644 1.00 70.81 104 SER A CA 1
ATOM 860 C C . SER A 1 104 ? -8.189 6.256 -0.176 1.00 70.81 104 SER A C 1
ATOM 862 O O . SER A 1 104 ? -7.413 5.491 0.383 1.00 70.81 104 SER A O 1
ATOM 864 N N . ASN A 1 105 ? -8.298 6.366 -1.487 1.00 74.62 105 ASN A N 1
ATOM 865 C CA . ASN A 1 105 ? -7.356 5.820 -2.451 1.00 74.62 105 ASN A CA 1
ATOM 866 C C . ASN A 1 105 ? -6.578 6.946 -3.144 1.00 74.62 105 ASN A C 1
ATOM 868 O O . ASN A 1 105 ? -6.333 6.882 -4.337 1.00 74.62 105 ASN A O 1
ATOM 872 N N . ARG A 1 106 ? -6.357 8.078 -2.463 1.00 78.69 106 ARG A N 1
ATOM 873 C CA . ARG A 1 106 ? -5.675 9.245 -3.033 1.00 78.69 106 ARG A CA 1
ATOM 874 C C . ARG A 1 106 ? -4.324 9.475 -2.370 1.00 78.69 106 ARG A C 1
ATOM 876 O O . ARG A 1 106 ? -4.200 9.383 -1.147 1.00 78.69 106 ARG A O 1
ATOM 883 N N . GLY A 1 107 ? -3.425 10.007 -3.177 1.00 72.56 107 GLY A N 1
ATOM 884 C CA . GLY A 1 107 ? -2.134 10.563 -2.824 1.00 72.56 107 GLY A CA 1
ATOM 885 C C . GLY A 1 107 ? -1.562 11.375 -3.997 1.00 72.56 107 GLY A C 1
ATOM 886 O O . GLY A 1 107 ? -2.295 11.974 -4.797 1.00 72.56 107 GLY A O 1
ATOM 887 N N . ALA A 1 108 ? -0.236 11.497 -4.033 1.00 72.81 108 ALA A N 1
ATOM 888 C CA . ALA A 1 108 ? 0.446 12.492 -4.856 1.00 72.81 108 ALA A CA 1
ATOM 889 C C . ALA A 1 108 ? 0.957 11.962 -6.206 1.00 72.81 108 ALA A C 1
ATOM 891 O O . ALA A 1 108 ? 1.146 12.764 -7.131 1.00 72.81 108 ALA A O 1
ATOM 892 N N . GLY A 1 109 ? 1.196 10.652 -6.328 1.00 78.25 109 GLY A N 1
ATOM 893 C CA . GLY A 1 109 ? 1.942 10.061 -7.437 1.00 78.25 109 GLY A CA 1
ATOM 894 C C . GLY A 1 109 ? 3.289 10.741 -7.724 1.00 78.25 109 GLY A C 1
ATOM 895 O O . GLY A 1 109 ? 3.893 11.425 -6.888 1.00 78.25 109 GLY A O 1
ATOM 896 N N . LEU A 1 110 ? 3.759 10.602 -8.963 1.00 81.25 110 LEU A N 1
ATOM 897 C CA . LEU A 1 110 ? 4.971 11.239 -9.476 1.00 81.25 110 LEU A CA 1
ATOM 898 C C . LEU A 1 110 ? 4.650 12.610 -10.091 1.00 81.25 110 LEU A C 1
ATOM 900 O O . LEU A 1 110 ? 4.285 12.759 -11.264 1.00 81.25 110 LEU A O 1
ATOM 904 N N . GLY A 1 111 ? 4.781 13.633 -9.245 1.00 80.56 111 GLY A N 1
ATOM 905 C CA . GLY A 1 111 ? 4.477 15.026 -9.562 1.00 80.56 111 GLY A CA 1
ATOM 906 C C . GLY A 1 111 ? 5.539 15.770 -10.384 1.00 80.56 111 GLY A C 1
ATOM 907 O O . GLY A 1 111 ? 6.484 15.208 -10.928 1.00 80.56 111 GLY A O 1
ATOM 908 N N . GLU A 1 112 ? 5.388 17.094 -10.453 1.00 84.06 112 GLU A N 1
ATOM 909 C CA . GLU A 1 112 ? 6.201 17.971 -11.308 1.00 84.06 112 GLU A CA 1
ATOM 910 C C . GLU A 1 112 ? 7.699 17.951 -10.979 1.00 84.06 112 GLU A C 1
ATOM 912 O O . GLU A 1 112 ? 8.522 17.963 -11.889 1.00 84.06 112 GLU A O 1
ATOM 917 N N . ARG A 1 113 ? 8.066 17.882 -9.691 1.00 82.38 113 ARG A N 1
ATOM 918 C CA . ARG A 1 113 ? 9.479 17.808 -9.284 1.00 82.38 113 ARG A CA 1
ATOM 919 C C . ARG A 1 113 ? 10.153 16.555 -9.830 1.00 82.38 113 ARG A C 1
ATOM 921 O O . ARG A 1 113 ? 11.251 16.650 -10.365 1.00 82.38 113 ARG A O 1
ATOM 928 N N . PHE A 1 114 ? 9.469 15.414 -9.744 1.00 81.94 114 PHE A N 1
ATOM 929 C CA . PHE A 1 114 ? 9.969 14.172 -10.315 1.00 81.94 114 PHE A CA 1
ATOM 930 C C . PHE A 1 114 ? 10.046 14.263 -11.838 1.00 81.94 114 PHE A C 1
ATOM 932 O O . PHE A 1 114 ? 11.081 13.938 -12.398 1.00 81.94 114 PHE A O 1
ATOM 939 N N . ALA A 1 115 ? 9.007 14.780 -12.505 1.00 85.31 115 ALA A N 1
ATOM 940 C CA . ALA A 1 115 ? 9.014 14.942 -13.960 1.00 85.31 115 ALA A CA 1
ATOM 941 C C . ALA A 1 115 ? 10.200 15.797 -14.448 1.00 85.31 115 ALA A C 1
ATOM 943 O O . ALA A 1 115 ? 10.855 15.438 -15.426 1.00 85.31 115 ALA A O 1
ATOM 944 N N . ARG A 1 116 ? 10.506 16.895 -13.740 1.00 83.56 116 ARG A N 1
ATOM 945 C CA . ARG A 1 116 ? 11.675 17.746 -14.005 1.00 83.56 116 ARG A CA 1
ATOM 946 C C . ARG A 1 116 ? 12.980 16.988 -13.776 1.00 83.56 116 ARG A C 1
ATOM 948 O O . ARG A 1 116 ? 13.784 16.935 -14.704 1.00 83.56 116 ARG A O 1
ATOM 955 N N . SER A 1 117 ? 13.148 16.363 -12.604 1.00 79.62 117 SER A N 1
ATOM 956 C CA . SER A 1 117 ? 14.361 15.598 -12.269 1.00 79.62 117 SER A CA 1
ATOM 957 C C . SER A 1 117 ? 14.621 14.506 -13.301 1.00 79.62 117 SER A C 1
ATOM 959 O O . SER A 1 117 ? 15.682 14.473 -13.925 1.00 79.62 117 SER A O 1
ATOM 961 N N . LEU A 1 118 ? 13.581 13.721 -13.605 1.00 80.06 118 LEU A N 1
ATOM 962 C CA . LEU A 1 118 ? 13.609 12.679 -14.617 1.00 80.06 118 LEU A CA 1
ATOM 963 C C . LEU A 1 118 ? 14.017 13.273 -15.967 1.00 80.06 118 LEU A C 1
ATOM 965 O O . LEU A 1 118 ? 15.039 12.875 -16.498 1.00 80.06 118 LEU A O 1
ATOM 969 N N . SER A 1 119 ? 13.329 14.293 -16.490 1.00 80.50 119 SER A N 1
ATOM 970 C CA . SER A 1 119 ? 13.684 14.894 -17.790 1.00 80.50 119 SER A CA 1
ATOM 971 C C . SER A 1 119 ? 15.105 15.480 -17.862 1.00 80.50 119 SER A C 1
ATOM 973 O O . SER A 1 119 ? 15.684 15.512 -18.942 1.00 80.50 119 SER A O 1
ATOM 975 N N . SER A 1 120 ? 15.686 15.912 -16.735 1.00 74.19 120 SER A N 1
ATOM 976 C CA . SER A 1 120 ? 17.066 16.422 -16.665 1.00 74.19 120 SER A CA 1
ATOM 977 C C . SER A 1 120 ? 18.138 15.340 -16.520 1.00 74.19 120 SER A C 1
ATOM 979 O O . SER A 1 120 ? 19.243 15.498 -17.035 1.00 74.19 120 SER A O 1
ATOM 981 N N . GLY A 1 121 ? 17.825 14.254 -15.813 1.00 67.06 121 GLY A N 1
ATOM 982 C CA . GLY A 1 121 ? 18.772 13.203 -15.447 1.00 67.06 121 GLY A CA 1
ATOM 983 C C . GLY A 1 121 ? 18.681 11.956 -16.320 1.00 67.06 121 GLY A C 1
ATOM 984 O O . GLY A 1 121 ? 19.622 11.165 -16.336 1.00 67.06 121 GLY A O 1
ATOM 985 N N . LEU A 1 122 ? 17.583 11.781 -17.069 1.00 69.62 122 LEU A N 1
ATOM 986 C CA . LEU A 1 122 ? 17.255 10.501 -17.695 1.00 69.62 122 LEU A CA 1
ATOM 987 C C . LEU A 1 122 ? 18.314 10.006 -18.667 1.00 69.62 122 LEU A C 1
ATOM 989 O O . LEU A 1 122 ? 18.563 8.811 -18.694 1.00 69.62 122 LEU A O 1
ATOM 993 N N . GLY A 1 123 ? 18.921 10.908 -19.447 1.00 63.53 123 GLY A N 1
ATOM 994 C CA . GLY A 1 123 ? 19.982 10.552 -20.391 1.00 63.53 123 GLY A CA 1
ATOM 995 C C . GLY A 1 123 ? 21.098 9.795 -19.678 1.00 63.53 123 GLY A C 1
ATOM 996 O O . GLY A 1 123 ? 21.268 8.613 -19.919 1.00 63.53 123 GLY A O 1
ATOM 997 N N . LYS A 1 124 ? 21.720 10.425 -18.675 1.00 64.12 124 LYS A N 1
ATOM 998 C CA . LYS A 1 124 ? 22.824 9.840 -17.895 1.00 64.12 124 LYS A CA 1
ATOM 999 C C . LYS A 1 124 ? 22.423 8.598 -17.097 1.00 64.12 124 LYS A C 1
ATOM 1001 O O . LYS A 1 124 ? 23.216 7.679 -16.948 1.00 64.12 124 LYS A O 1
ATOM 1006 N N . ILE A 1 125 ? 21.202 8.579 -16.561 1.00 64.44 125 ILE A N 1
ATOM 1007 C CA . ILE A 1 125 ? 20.697 7.469 -15.738 1.00 64.44 125 ILE A CA 1
ATOM 1008 C C . ILE A 1 125 ? 20.408 6.227 -16.593 1.00 64.44 125 ILE A C 1
ATOM 1010 O O . ILE A 1 125 ? 20.621 5.099 -16.150 1.00 64.44 125 ILE A O 1
ATOM 1014 N N . LEU A 1 126 ? 19.927 6.444 -17.818 1.00 64.50 126 LEU A N 1
ATOM 1015 C CA . LEU A 1 126 ? 19.503 5.406 -18.749 1.00 64.50 126 LEU A CA 1
ATOM 1016 C C . LEU A 1 126 ? 20.475 5.229 -19.918 1.00 64.50 126 LEU A C 1
ATOM 1018 O O . LEU A 1 126 ? 20.128 4.566 -20.895 1.00 64.50 126 LEU A O 1
ATOM 1022 N N . ASP A 1 127 ? 21.684 5.790 -19.858 1.00 64.19 127 ASP A N 1
ATOM 1023 C CA . ASP A 1 127 ? 22.695 5.589 -20.901 1.00 64.19 127 ASP A CA 1
ATOM 1024 C C . ASP A 1 127 ? 22.987 4.090 -21.080 1.00 64.19 127 ASP A C 1
ATOM 1026 O O . ASP A 1 127 ? 23.005 3.614 -22.212 1.00 64.19 127 ASP A O 1
ATOM 1030 N N . SER A 1 128 ? 22.949 3.321 -19.985 1.00 56.47 128 SER A N 1
ATOM 1031 C CA . SER A 1 128 ? 23.054 1.855 -19.973 1.00 56.47 128 SER A CA 1
ATOM 1032 C C . SER A 1 128 ? 21.814 1.084 -20.468 1.00 56.47 128 SER A C 1
ATOM 1034 O O . SER A 1 128 ? 21.838 -0.139 -20.445 1.00 56.47 128 SER A O 1
ATOM 1036 N N . ILE A 1 129 ? 20.703 1.734 -20.857 1.00 58.22 129 ILE A N 1
ATOM 1037 C CA . ILE A 1 129 ? 19.518 1.031 -21.409 1.00 58.22 129 ILE A CA 1
ATOM 1038 C C . ILE A 1 129 ? 19.805 0.420 -22.781 1.00 58.22 129 ILE A C 1
ATOM 1040 O O . ILE A 1 129 ? 19.204 -0.591 -23.146 1.00 58.22 129 ILE A O 1
ATOM 1044 N N . ASP A 1 130 ? 20.657 1.082 -23.565 1.00 52.94 130 ASP A N 1
ATOM 1045 C CA . ASP A 1 130 ? 20.952 0.678 -24.942 1.00 52.94 130 ASP A CA 1
ATOM 1046 C C . ASP A 1 130 ? 22.218 -0.187 -25.031 1.00 52.94 130 ASP A C 1
ATOM 1048 O O . ASP A 1 130 ? 22.415 -0.881 -26.029 1.00 52.94 130 ASP A O 1
ATOM 1052 N N . ASP A 1 131 ? 23.037 -0.187 -23.977 1.00 52.66 131 ASP A N 1
ATOM 1053 C CA . ASP A 1 131 ? 24.200 -1.053 -23.859 1.00 52.66 131 ASP A CA 1
ATOM 1054 C C . ASP A 1 131 ? 23.809 -2.396 -23.246 1.00 52.66 131 ASP A C 1
ATOM 1056 O O . ASP A 1 131 ? 23.046 -2.480 -22.284 1.00 52.66 131 ASP A O 1
ATOM 1060 N N . LYS A 1 132 ? 24.388 -3.472 -23.784 1.00 48.62 132 LYS A N 1
ATOM 1061 C CA . LYS A 1 132 ? 24.445 -4.769 -23.103 1.00 48.62 132 LYS A CA 1
ATOM 1062 C C . LYS A 1 132 ? 25.364 -4.619 -21.887 1.00 48.62 132 LYS A C 1
ATOM 1064 O O . LYS A 1 132 ? 26.539 -4.970 -21.956 1.00 48.62 132 LYS A O 1
ATOM 1069 N N . GLY A 1 133 ? 24.853 -3.997 -20.828 1.00 53.97 133 GLY A N 1
ATOM 1070 C CA . GLY 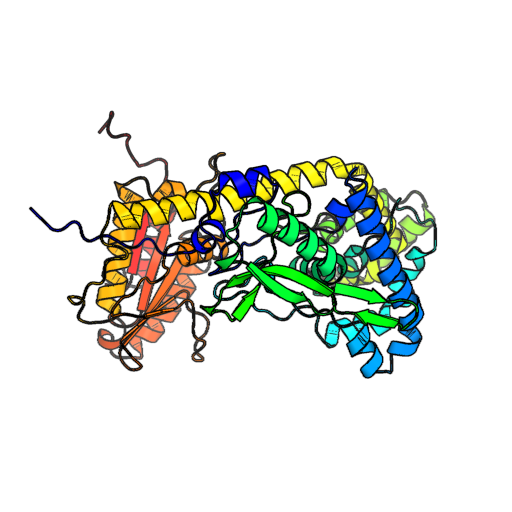A 1 133 ? 25.551 -3.832 -19.560 1.00 53.97 133 GLY A CA 1
ATOM 1071 C C . GLY A 1 133 ? 25.761 -5.166 -18.835 1.00 53.97 133 GLY A C 1
ATOM 1072 O O . GLY A 1 133 ? 25.498 -6.242 -19.368 1.00 53.97 133 GLY A O 1
ATOM 1073 N N . LEU A 1 134 ? 26.235 -5.091 -17.590 1.00 58.16 134 LEU A N 1
ATOM 1074 C CA . LEU A 1 134 ? 26.456 -6.264 -16.730 1.00 58.16 134 LEU A CA 1
ATOM 1075 C C . LEU A 1 134 ? 25.140 -6.953 -16.305 1.00 58.16 134 LEU A C 1
ATOM 1077 O O . LEU A 1 134 ? 25.131 -8.159 -16.054 1.00 58.16 134 LEU A O 1
ATOM 1081 N N . ALA A 1 135 ? 24.032 -6.207 -16.250 1.00 58.47 135 ALA A N 1
ATOM 1082 C CA . ALA A 1 135 ? 22.688 -6.731 -16.003 1.00 58.47 135 ALA A CA 1
ATOM 1083 C C . ALA A 1 135 ? 22.099 -7.421 -17.253 1.00 58.47 135 ALA A C 1
ATOM 1085 O O . ALA A 1 135 ? 22.373 -7.022 -18.386 1.00 58.47 135 ALA A O 1
ATOM 1086 N N . ARG A 1 136 ? 21.271 -8.456 -17.057 1.00 66.31 136 ARG A N 1
ATOM 1087 C CA . ARG A 1 136 ? 20.553 -9.177 -18.126 1.00 66.31 136 ARG A CA 1
ATOM 1088 C C . ARG A 1 136 ? 19.449 -8.320 -18.739 1.00 66.31 136 ARG A C 1
ATOM 1090 O O . ARG A 1 136 ? 19.186 -8.444 -19.935 1.00 66.31 136 ARG A O 1
ATOM 1097 N N . GLY A 1 137 ? 18.792 -7.496 -17.924 1.00 69.38 137 GLY A N 1
ATOM 1098 C CA . GLY A 1 137 ? 17.651 -6.674 -18.304 1.00 69.38 137 GLY A CA 1
ATOM 1099 C C . GLY A 1 137 ? 17.821 -5.190 -17.995 1.00 69.38 137 GLY A C 1
ATOM 1100 O O . GLY A 1 137 ? 18.748 -4.750 -17.318 1.00 69.38 137 GLY A O 1
ATOM 1101 N N . VAL A 1 138 ? 16.872 -4.406 -18.502 1.00 78.75 138 VAL A N 1
ATOM 1102 C CA . VAL A 1 138 ? 16.710 -2.998 -18.140 1.00 78.75 138 VAL A CA 1
ATOM 1103 C C . VAL A 1 138 ? 15.668 -2.911 -17.036 1.00 78.75 138 VAL A C 1
ATOM 1105 O O . VAL A 1 138 ? 14.581 -3.446 -17.203 1.00 78.75 138 VAL A O 1
ATOM 1108 N N . HIS A 1 139 ? 15.975 -2.195 -15.955 1.00 84.62 139 HIS A N 1
ATOM 1109 C CA . HIS A 1 139 ? 15.113 -2.108 -14.773 1.00 84.62 139 HIS A CA 1
ATOM 1110 C C . HIS A 1 139 ? 14.653 -0.673 -14.524 1.00 84.62 139 HIS A C 1
ATOM 1112 O O . HIS A 1 139 ? 15.465 0.258 -14.490 1.00 84.62 139 HIS A O 1
ATOM 1118 N N . LEU A 1 140 ? 13.345 -0.490 -14.327 1.00 83.88 140 LEU A N 1
ATOM 1119 C CA . LEU A 1 140 ? 12.733 0.804 -14.001 1.00 83.88 140 LEU A CA 1
ATOM 1120 C C . LEU A 1 140 ? 13.269 1.351 -12.668 1.00 83.88 140 LEU A C 1
ATOM 1122 O O . LEU A 1 140 ? 13.465 2.552 -12.483 1.00 83.88 140 LEU A O 1
ATOM 1126 N N . GLU A 1 141 ? 13.537 0.441 -11.746 1.00 87.19 141 GLU A N 1
ATOM 1127 C CA . GLU A 1 141 ? 13.969 0.635 -10.372 1.00 87.19 141 GLU A CA 1
ATOM 1128 C C . GLU A 1 141 ? 15.347 1.289 -10.276 1.00 87.19 141 GLU A C 1
ATOM 1130 O O . GLU A 1 141 ? 15.640 1.940 -9.272 1.00 87.19 141 GLU A O 1
ATOM 1135 N N . LYS A 1 142 ? 16.164 1.222 -11.340 1.00 83.06 142 LYS A N 1
ATOM 1136 C CA . LYS A 1 142 ? 17.438 1.953 -11.432 1.00 83.06 142 LYS A CA 1
ATOM 1137 C C . LYS A 1 142 ? 17.248 3.452 -11.183 1.00 83.06 142 LYS A C 1
ATOM 1139 O O . LYS A 1 142 ? 18.091 4.088 -10.550 1.00 83.06 142 LYS A O 1
ATOM 1144 N N . LEU A 1 143 ? 16.101 4.006 -11.590 1.00 77.88 143 LEU A N 1
ATOM 1145 C CA . LEU A 1 143 ? 15.722 5.391 -11.299 1.00 77.88 143 LEU A CA 1
ATOM 1146 C C . LEU A 1 143 ? 15.692 5.685 -9.793 1.00 77.88 143 LEU A C 1
ATOM 1148 O O . LEU A 1 143 ? 16.016 6.790 -9.377 1.00 77.88 143 LEU A O 1
ATOM 1152 N N . CYS A 1 144 ? 15.334 4.705 -8.970 1.00 75.69 144 CYS A N 1
ATOM 1153 C CA . CYS A 1 144 ? 15.072 4.876 -7.540 1.00 75.69 144 CYS A CA 1
ATOM 1154 C C . CYS A 1 144 ? 16.327 4.804 -6.685 1.00 75.69 144 CYS A C 1
ATOM 1156 O O . CYS A 1 144 ? 16.354 5.330 -5.575 1.00 75.69 144 CYS A O 1
ATOM 1158 N N . ILE A 1 145 ? 17.369 4.167 -7.213 1.00 79.75 145 ILE A N 1
ATOM 1159 C CA . ILE A 1 145 ? 18.703 4.159 -6.616 1.00 79.75 145 ILE A CA 1
ATOM 1160 C C . ILE A 1 145 ? 19.356 5.537 -6.786 1.00 79.75 145 ILE A C 1
ATOM 1162 O O . ILE A 1 145 ? 20.063 6.006 -5.898 1.00 79.75 145 ILE A O 1
ATOM 1166 N N . ILE A 1 146 ? 19.098 6.199 -7.917 1.00 73.12 146 ILE A N 1
ATOM 1167 C CA . ILE A 1 146 ? 19.806 7.420 -8.313 1.00 73.12 146 ILE A CA 1
ATOM 1168 C C . ILE A 1 146 ? 19.033 8.695 -7.937 1.00 73.12 146 ILE A C 1
ATOM 1170 O O . ILE A 1 146 ? 19.643 9.726 -7.642 1.00 73.12 146 ILE A O 1
ATOM 1174 N N . GLU A 1 147 ? 17.701 8.644 -7.908 1.00 75.38 147 GLU A N 1
ATOM 1175 C CA . GLU A 1 147 ? 16.854 9.775 -7.527 1.00 75.38 147 GLU A CA 1
ATOM 1176 C C . GLU A 1 147 ? 16.409 9.684 -6.068 1.00 75.38 147 GLU A C 1
ATOM 1178 O O . GLU A 1 147 ? 15.726 8.749 -5.643 1.00 75.38 147 GLU A O 1
ATOM 1183 N N . GLU A 1 148 ? 16.749 10.710 -5.286 1.00 72.38 148 GLU A N 1
ATOM 1184 C CA . GLU A 1 148 ? 16.358 10.750 -3.884 1.00 72.38 148 GLU A CA 1
ATOM 1185 C C . GLU A 1 148 ? 14.834 10.882 -3.727 1.00 72.38 148 GLU A C 1
ATOM 1187 O O . GLU A 1 148 ? 14.155 11.661 -4.401 1.00 72.38 148 GLU A O 1
ATOM 1192 N N . GLY A 1 149 ? 14.287 10.127 -2.774 1.00 71.06 149 GLY A N 1
ATOM 1193 C CA . GLY A 1 149 ? 12.878 10.199 -2.407 1.00 71.06 149 GLY A CA 1
ATOM 1194 C C . GLY A 1 149 ? 11.958 9.397 -3.325 1.00 71.06 149 GLY A C 1
ATOM 1195 O O . GLY A 1 149 ? 10.742 9.479 -3.165 1.00 71.06 149 GLY A O 1
ATOM 1196 N N . VAL A 1 150 ? 12.492 8.617 -4.267 1.00 77.50 150 VAL A N 1
ATOM 1197 C CA . VAL A 1 150 ? 11.712 7.641 -5.036 1.00 77.50 150 VAL A CA 1
ATOM 1198 C C . VAL A 1 150 ? 11.722 6.303 -4.295 1.00 77.50 150 VAL A C 1
ATOM 1200 O O . VAL A 1 150 ? 12.690 5.556 -4.349 1.00 77.50 150 VAL A O 1
ATOM 1203 N N . GLY A 1 151 ? 10.656 6.041 -3.537 1.00 83.00 151 GLY A N 1
ATOM 1204 C CA . GLY A 1 151 ? 10.446 4.770 -2.835 1.00 83.00 151 GLY A CA 1
ATOM 1205 C C . GLY A 1 151 ? 9.451 3.855 -3.554 1.00 83.00 151 GLY A C 1
ATOM 1206 O O . GLY A 1 151 ? 8.897 4.223 -4.591 1.00 83.00 151 GLY A O 1
ATOM 1207 N N . ARG A 1 152 ? 9.165 2.696 -2.949 1.00 87.44 152 ARG A N 1
ATOM 1208 C CA . ARG A 1 152 ? 8.261 1.657 -3.481 1.00 87.44 152 ARG A CA 1
ATOM 1209 C C . ARG A 1 152 ? 6.899 2.151 -3.974 1.00 87.44 152 ARG A C 1
ATOM 1211 O O . ARG A 1 152 ? 6.445 1.725 -5.024 1.00 87.44 152 ARG A O 1
ATOM 1218 N N . ASP A 1 153 ? 6.281 3.092 -3.262 1.00 87.62 153 ASP A N 1
ATOM 1219 C CA . ASP A 1 153 ? 4.971 3.664 -3.607 1.00 87.62 153 ASP A CA 1
ATOM 1220 C C . ASP A 1 153 ? 5.010 4.357 -4.969 1.00 87.62 153 ASP A C 1
ATOM 1222 O O . ASP A 1 153 ? 4.204 4.098 -5.855 1.00 87.62 153 ASP A O 1
ATOM 1226 N N . ARG A 1 154 ? 6.064 5.143 -5.186 1.00 87.19 154 ARG A N 1
ATOM 1227 C CA . ARG A 1 154 ? 6.305 5.853 -6.439 1.00 87.19 154 ARG A CA 1
ATOM 1228 C C . ARG A 1 154 ? 6.689 4.912 -7.580 1.00 87.19 154 ARG A C 1
ATOM 1230 O O . ARG A 1 154 ? 6.305 5.178 -8.716 1.00 87.19 154 ARG A O 1
ATOM 1237 N N . ILE A 1 155 ? 7.432 3.839 -7.296 1.00 90.12 155 ILE A N 1
ATO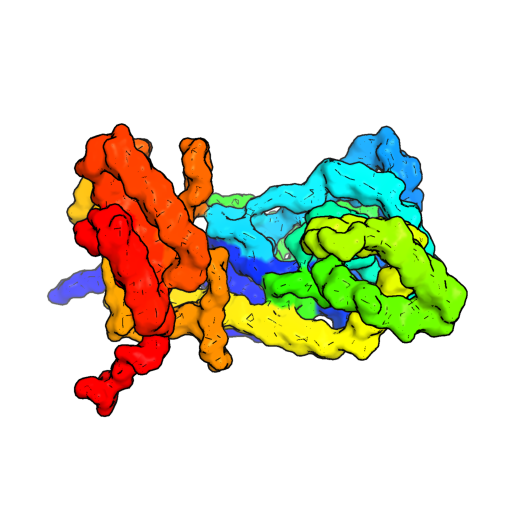M 1238 C CA . ILE A 1 155 ? 7.748 2.786 -8.280 1.00 90.12 155 ILE A CA 1
ATOM 1239 C C . ILE A 1 155 ? 6.473 2.081 -8.715 1.00 90.12 155 ILE A C 1
ATOM 1241 O O . ILE A 1 155 ? 6.220 1.945 -9.911 1.00 90.12 155 ILE A O 1
ATOM 1245 N N . SER A 1 156 ? 5.658 1.682 -7.743 1.00 93.12 156 SER A N 1
ATOM 1246 C CA . SER A 1 156 ? 4.359 1.066 -7.969 1.00 93.12 156 SER A CA 1
ATOM 1247 C C . SER A 1 156 ? 3.483 1.987 -8.810 1.00 93.12 156 SER A C 1
ATOM 1249 O O . SER A 1 156 ? 3.042 1.580 -9.878 1.00 93.12 156 SER A O 1
ATOM 1251 N N . ASP A 1 157 ? 3.326 3.257 -8.433 1.00 91.62 157 ASP A N 1
ATOM 1252 C CA . ASP A 1 157 ? 2.555 4.238 -9.206 1.00 91.62 157 ASP A CA 1
ATOM 1253 C C . ASP A 1 157 ? 3.065 4.419 -10.637 1.00 91.62 157 ASP A C 1
ATOM 1255 O O . ASP A 1 157 ? 2.270 4.497 -11.582 1.00 91.62 157 ASP A O 1
ATOM 1259 N N . PHE A 1 158 ? 4.386 4.489 -10.823 1.00 91.88 158 PHE A N 1
ATOM 1260 C CA . PHE A 1 158 ? 4.976 4.562 -12.156 1.00 91.88 158 PHE A CA 1
ATOM 1261 C C . PHE A 1 158 ? 4.594 3.317 -12.958 1.00 91.88 158 PHE A C 1
ATOM 1263 O O . PHE A 1 158 ? 4.017 3.425 -14.041 1.00 91.88 158 PHE A O 1
ATOM 1270 N N . THR A 1 159 ? 4.831 2.139 -12.393 1.00 95.19 159 THR A N 1
ATOM 1271 C CA . THR A 1 159 ? 4.542 0.855 -13.032 1.00 95.19 159 THR A CA 1
ATOM 1272 C C . THR A 1 159 ? 3.068 0.760 -13.396 1.00 95.19 159 THR A C 1
ATOM 1274 O O . THR A 1 159 ? 2.751 0.520 -14.557 1.00 95.19 159 THR A O 1
ATOM 1277 N N . VAL A 1 160 ? 2.159 1.077 -12.466 1.00 95.88 160 VAL A N 1
ATOM 1278 C CA . VAL A 1 160 ? 0.706 1.092 -12.687 1.00 95.88 160 VAL A CA 1
ATOM 1279 C C . VAL A 1 160 ? 0.325 2.026 -13.837 1.00 95.88 160 VAL A C 1
ATOM 1281 O O . VAL A 1 160 ? -0.532 1.668 -14.641 1.00 95.88 160 VAL A O 1
ATOM 1284 N N . ASN A 1 161 ? 0.955 3.200 -13.976 1.00 95.06 161 ASN A N 1
ATOM 1285 C CA . ASN A 1 161 ? 0.704 4.080 -15.124 1.00 95.06 161 ASN A CA 1
ATOM 1286 C C . ASN A 1 161 ? 1.098 3.434 -16.457 1.00 95.06 161 ASN A C 1
ATOM 1288 O O . ASN A 1 161 ? 0.406 3.649 -17.452 1.00 95.06 161 ASN A O 1
ATOM 1292 N N . LEU A 1 162 ? 2.194 2.674 -16.485 1.00 95.94 162 LEU A N 1
ATOM 1293 C CA . LEU A 1 162 ? 2.683 2.012 -17.694 1.00 95.94 162 LEU A CA 1
ATOM 1294 C C . LEU A 1 162 ? 1.856 0.774 -18.049 1.00 95.94 162 LEU A C 1
ATOM 1296 O O . LEU A 1 162 ? 1.578 0.547 -19.224 1.00 95.94 162 LEU A O 1
ATOM 1300 N N . ILE A 1 163 ? 1.392 0.028 -17.044 1.00 97.44 163 ILE A N 1
ATOM 1301 C CA . ILE A 1 163 ? 0.627 -1.215 -17.225 1.00 97.44 163 ILE A CA 1
ATOM 1302 C C . ILE A 1 163 ? -0.889 -1.029 -17.072 1.00 97.44 163 ILE A C 1
ATOM 1304 O O . ILE A 1 163 ? -1.641 -2.000 -17.002 1.00 97.44 163 ILE A O 1
ATOM 1308 N N . LYS A 1 164 ? -1.379 0.215 -17.028 1.00 97.38 164 LYS A N 1
ATOM 1309 C CA . LYS A 1 164 ? -2.786 0.526 -16.729 1.00 97.38 164 LYS A CA 1
ATOM 1310 C C . LYS A 1 164 ? -3.773 -0.181 -17.658 1.00 97.38 164 LYS A C 1
ATOM 1312 O O . LYS A 1 164 ? -4.822 -0.642 -17.213 1.00 97.38 164 LYS A O 1
ATOM 1317 N N . GLY A 1 165 ? -3.444 -0.257 -18.950 1.00 97.94 165 GLY A N 1
ATOM 1318 C CA . GLY A 1 165 ? -4.243 -0.986 -19.933 1.00 97.94 165 GLY A CA 1
ATOM 1319 C C . GLY A 1 165 ? -4.326 -2.478 -19.619 1.00 97.94 165 GLY A C 1
ATOM 1320 O O . GLY A 1 165 ? -5.419 -3.033 -19.625 1.00 97.94 165 GLY A O 1
ATOM 1321 N N . TYR A 1 166 ? -3.201 -3.094 -19.249 1.00 98.38 166 TYR A N 1
ATOM 1322 C CA . TYR A 1 166 ? -3.145 -4.496 -18.841 1.00 98.38 166 TYR A CA 1
ATOM 1323 C C . TYR A 1 166 ? -4.018 -4.766 -17.603 1.00 98.38 166 TYR A C 1
ATOM 1325 O O . TYR A 1 166 ? -4.835 -5.683 -17.627 1.00 98.38 166 TYR A O 1
ATOM 1333 N N . LEU A 1 167 ? -3.948 -3.923 -16.563 1.00 98.56 167 LEU A N 1
ATOM 1334 C CA . LEU A 1 167 ? -4.801 -4.069 -15.370 1.00 98.56 167 LEU A CA 1
ATOM 1335 C C . LEU A 1 167 ? -6.295 -3.924 -15.698 1.00 98.56 167 LEU A C 1
ATOM 1337 O O . LEU A 1 167 ? -7.132 -4.646 -15.152 1.00 98.56 167 LEU A O 1
ATOM 1341 N N . ALA A 1 168 ? -6.650 -3.019 -16.616 1.00 98.62 168 ALA A N 1
ATOM 1342 C CA . ALA A 1 168 ? -8.025 -2.875 -17.088 1.00 98.62 168 ALA A CA 1
ATOM 1343 C C . ALA A 1 168 ? -8.504 -4.119 -17.855 1.00 98.62 168 ALA A C 1
ATOM 1345 O O . ALA A 1 168 ? -9.622 -4.575 -17.630 1.00 98.62 168 ALA A O 1
ATOM 1346 N N . GLU A 1 169 ? -7.666 -4.716 -18.705 1.00 98.62 169 GLU A N 1
ATOM 1347 C CA . GLU A 1 169 ? -7.989 -5.967 -19.406 1.00 98.62 169 GLU A CA 1
ATOM 1348 C C . GLU A 1 169 ? -8.114 -7.150 -18.445 1.00 98.62 169 GLU A C 1
ATOM 1350 O O . GLU A 1 169 ? -9.069 -7.921 -18.536 1.00 98.62 169 GLU A O 1
ATOM 1355 N N . TYR A 1 170 ? -7.187 -7.267 -17.493 1.00 98.62 170 TYR A N 1
ATOM 1356 C CA . TYR A 1 170 ? -7.213 -8.272 -16.434 1.00 98.62 170 TYR A CA 1
ATOM 1357 C C . TYR A 1 170 ? -8.503 -8.184 -15.609 1.00 98.62 170 TYR A C 1
ATOM 1359 O O . TYR A 1 170 ? -9.162 -9.193 -15.357 1.00 98.62 170 TYR A O 1
ATOM 1367 N N . THR A 1 171 ? -8.919 -6.969 -15.256 1.00 98.69 171 THR A N 1
ATOM 1368 C CA . THR A 1 171 ? -10.154 -6.737 -14.500 1.00 98.69 171 THR A CA 1
ATOM 1369 C C . THR A 1 171 ? -11.405 -6.974 -15.344 1.00 98.69 171 THR A C 1
ATOM 1371 O O . THR A 1 171 ? -12.374 -7.554 -14.861 1.00 98.69 171 THR A O 1
ATOM 1374 N N . GLU A 1 172 ? -11.408 -6.557 -16.613 1.00 98.62 172 GLU A N 1
ATOM 1375 C CA . GLU A 1 172 ? -12.534 -6.786 -17.522 1.00 98.62 172 GLU A CA 1
ATOM 1376 C C . GLU A 1 172 ? -12.784 -8.287 -17.734 1.00 98.62 172 GLU A C 1
ATOM 1378 O O . GLU A 1 172 ? -13.940 -8.717 -17.757 1.00 98.62 172 GLU A O 1
ATOM 1383 N N . LYS A 1 173 ? -11.720 -9.095 -17.862 1.00 98.56 173 LYS A N 1
ATOM 1384 C CA . LYS A 1 173 ? -11.825 -10.561 -17.943 1.00 98.56 173 LYS A CA 1
ATOM 1385 C C . LYS A 1 173 ? -12.523 -11.133 -16.706 1.00 98.56 173 LYS A C 1
ATOM 1387 O O . LYS A 1 173 ? -13.484 -11.880 -16.865 1.00 98.56 173 LYS A O 1
ATOM 1392 N N . PHE A 1 174 ? -12.111 -10.727 -15.503 1.00 98.50 174 PHE A N 1
ATOM 1393 C CA . PHE A 1 174 ? -12.771 -11.137 -14.259 1.00 98.50 174 PHE A CA 1
ATOM 1394 C C . PHE A 1 174 ? -14.245 -10.709 -14.225 1.00 98.50 174 PHE A C 1
ATOM 1396 O O . PHE A 1 174 ? -15.131 -11.519 -13.960 1.00 98.50 174 PHE A O 1
ATOM 1403 N N . ALA A 1 175 ? -14.521 -9.443 -14.546 1.00 98.19 175 ALA A N 1
ATOM 1404 C CA . ALA A 1 175 ? -15.865 -8.882 -14.491 1.00 98.19 175 ALA A CA 1
ATOM 1405 C C . ALA A 1 175 ? -16.843 -9.608 -15.424 1.00 98.19 175 ALA A C 1
ATOM 1407 O O . ALA A 1 175 ? -17.970 -9.883 -15.027 1.00 98.19 175 ALA A O 1
ATOM 1408 N N . LYS A 1 176 ? -16.402 -9.966 -16.638 1.00 97.50 176 LYS A N 1
ATOM 1409 C CA . LYS A 1 176 ? -17.209 -10.724 -17.609 1.00 97.50 176 LYS A CA 1
ATOM 1410 C C . LYS A 1 176 ? -17.563 -12.135 -17.133 1.00 97.50 176 LYS A C 1
ATOM 1412 O O . LYS A 1 176 ? -18.581 -12.662 -17.570 1.00 97.50 176 LYS A O 1
ATOM 1417 N N . LEU A 1 177 ? -16.716 -12.746 -16.305 1.00 97.00 177 LEU A N 1
ATOM 1418 C CA . LEU A 1 177 ? -16.896 -14.116 -15.825 1.00 97.00 177 LEU A CA 1
ATOM 1419 C C . LEU A 1 177 ? -17.742 -14.180 -14.550 1.00 97.00 177 LEU A C 1
ATOM 1421 O O . LEU A 1 177 ? -18.580 -15.069 -14.432 1.00 97.00 177 LEU A O 1
ATOM 1425 N N . TYR A 1 178 ? -17.526 -13.252 -13.614 1.00 97.50 178 TYR A N 1
ATOM 1426 C CA . TYR A 1 178 ? -17.998 -13.419 -12.235 1.00 97.50 178 TYR A CA 1
ATOM 1427 C C . TYR A 1 178 ? -18.935 -12.319 -11.731 1.00 97.50 178 TYR A C 1
ATOM 1429 O O . TYR A 1 178 ? -19.553 -12.498 -10.687 1.00 97.50 178 TYR A O 1
ATOM 1437 N N . ILE A 1 179 ? -19.065 -11.184 -12.427 1.00 97.44 179 ILE A N 1
ATOM 1438 C CA . ILE A 1 179 ? -19.829 -10.035 -11.920 1.00 97.44 179 ILE A CA 1
ATOM 1439 C C . ILE A 1 179 ? -21.110 -9.841 -12.727 1.00 97.44 179 ILE A C 1
ATOM 1441 O O . ILE A 1 179 ? -21.114 -9.844 -13.956 1.00 97.44 179 ILE A O 1
ATOM 1445 N N . ASP A 1 180 ? -22.214 -9.611 -12.014 1.00 96.19 180 ASP A N 1
ATOM 1446 C CA . ASP A 1 180 ? -23.494 -9.245 -12.617 1.00 96.19 180 ASP A CA 1
ATOM 1447 C C . ASP A 1 180 ? -23.345 -7.968 -13.467 1.00 96.19 180 ASP A C 1
ATOM 1449 O O . ASP A 1 180 ? -22.860 -6.936 -12.992 1.00 96.19 180 ASP A O 1
ATOM 1453 N N . ASN A 1 181 ? -23.822 -8.017 -14.715 1.00 94.94 181 ASN A N 1
ATOM 1454 C CA . ASN A 1 181 ? -23.772 -6.907 -15.669 1.00 94.94 181 ASN A CA 1
ATOM 1455 C C . ASN A 1 181 ? -24.339 -5.588 -15.114 1.00 94.94 181 ASN A C 1
ATOM 1457 O O . ASN A 1 181 ? -23.922 -4.523 -15.565 1.00 94.94 181 ASN A O 1
ATOM 1461 N N . LYS A 1 182 ? -25.251 -5.619 -14.130 1.00 96.00 182 LYS A N 1
ATOM 1462 C CA . LYS A 1 182 ? -25.785 -4.403 -13.486 1.00 96.00 182 LYS A CA 1
ATOM 1463 C C . LYS A 1 182 ? -24.746 -3.627 -12.662 1.00 96.00 182 LYS A C 1
ATOM 1465 O O . LYS A 1 182 ? -24.960 -2.453 -12.369 1.00 96.00 182 LYS A O 1
ATOM 1470 N N . LEU A 1 183 ? -23.652 -4.279 -12.264 1.00 96.31 183 LEU A N 1
ATOM 1471 C CA . LEU A 1 183 ? -22.547 -3.699 -11.490 1.00 96.31 183 LEU A CA 1
ATOM 1472 C C . LEU A 1 183 ? -21.309 -3.412 -12.358 1.00 96.31 183 LEU A C 1
ATOM 1474 O O . LEU A 1 183 ? -20.269 -2.991 -11.847 1.00 96.31 183 LEU A O 1
ATOM 1478 N N . VAL A 1 184 ? -21.421 -3.615 -13.673 1.00 97.38 184 VAL A N 1
ATOM 1479 C CA . VAL A 1 184 ? -20.365 -3.383 -14.661 1.00 97.38 184 VAL A CA 1
ATOM 1480 C C . VAL A 1 184 ? -20.772 -2.227 -15.571 1.00 97.38 184 VAL A C 1
ATOM 1482 O O . VAL A 1 184 ? -21.921 -2.117 -15.994 1.00 97.38 184 VAL A O 1
ATOM 1485 N N . LYS A 1 185 ? -19.823 -1.349 -15.905 1.00 97.69 185 LYS A N 1
ATOM 1486 C CA . LYS A 1 185 ? -20.060 -0.206 -16.794 1.00 97.69 185 LYS A CA 1
ATOM 1487 C C . LYS A 1 185 ? -18.981 -0.113 -17.863 1.00 97.69 185 LYS A C 1
ATOM 1489 O O . LYS A 1 185 ? -17.807 -0.359 -17.594 1.00 97.69 185 LYS A O 1
ATOM 1494 N N . GLU A 1 186 ? -19.370 0.287 -19.073 1.00 98.06 186 GLU A N 1
ATOM 1495 C CA . GLU A 1 186 ? -18.400 0.702 -20.086 1.00 98.06 186 GLU A CA 1
ATOM 1496 C C . GLU A 1 186 ? -17.797 2.056 -19.688 1.00 98.06 186 GLU A C 1
ATOM 1498 O O . GLU A 1 186 ? -18.504 3.062 -19.574 1.00 98.06 186 GLU A O 1
ATOM 1503 N N . VAL A 1 187 ? -16.487 2.079 -19.460 1.00 97.38 187 VAL A N 1
ATOM 1504 C CA . VAL A 1 187 ? -15.740 3.260 -19.022 1.00 97.38 187 VAL A CA 1
ATOM 1505 C C . VAL A 1 187 ? -14.560 3.528 -19.950 1.00 97.38 187 VAL A C 1
ATOM 1507 O O . VAL A 1 187 ? -13.881 2.605 -20.398 1.00 97.38 187 VAL A O 1
ATOM 1510 N N . SER A 1 188 ? -14.307 4.808 -20.241 1.00 97.44 188 SER A N 1
ATOM 1511 C CA . SER A 1 188 ? -13.079 5.246 -20.913 1.00 97.44 188 SER A CA 1
ATOM 1512 C C . SER A 1 188 ? -11.961 5.330 -19.881 1.00 97.44 188 SER A C 1
ATOM 1514 O O . SER A 1 188 ? -11.987 6.187 -18.996 1.00 97.44 188 SER A O 1
ATOM 1516 N N . VAL A 1 189 ? -10.988 4.428 -19.970 1.00 97.31 189 VAL A N 1
ATOM 1517 C CA . VAL A 1 189 ? -9.783 4.489 -19.146 1.00 97.31 189 VAL A CA 1
ATOM 1518 C C . VAL A 1 189 ? -8.770 5.365 -19.868 1.00 97.31 189 VAL A C 1
ATOM 1520 O O . VAL A 1 189 ? -8.197 4.983 -20.889 1.00 97.31 189 VAL A O 1
ATOM 1523 N N . GLU A 1 190 ? -8.557 6.560 -19.326 1.00 95.38 190 GLU A N 1
ATOM 1524 C CA . GLU A 1 190 ? -7.553 7.494 -19.828 1.00 95.38 190 GLU A CA 1
ATOM 1525 C C . GLU A 1 190 ? -6.139 6.934 -19.677 1.00 95.38 190 GLU A C 1
ATOM 1527 O O . GLU A 1 190 ? -5.822 6.289 -18.669 1.00 95.38 190 GLU A O 1
ATOM 1532 N N . ARG A 1 191 ? -5.285 7.258 -20.657 1.00 94.94 191 ARG A N 1
ATOM 1533 C CA . ARG A 1 191 ? -3.883 6.817 -20.736 1.00 94.94 191 ARG A CA 1
ATOM 1534 C C . ARG A 1 191 ? -3.730 5.291 -20.644 1.00 94.94 191 ARG A C 1
ATOM 1536 O O . ARG A 1 191 ? -2.860 4.797 -19.943 1.00 94.94 191 ARG A O 1
ATOM 1543 N N . ALA A 1 192 ? -4.588 4.549 -21.339 1.00 96.31 192 ALA A N 1
ATOM 1544 C CA . ALA A 1 192 ? -4.568 3.088 -21.335 1.00 96.31 192 ALA A CA 1
ATOM 1545 C C . ALA A 1 192 ? -3.383 2.496 -22.114 1.00 96.31 192 ALA A C 1
ATOM 1547 O O . ALA A 1 192 ? -2.895 1.433 -21.750 1.00 96.31 192 ALA A O 1
ATOM 1548 N N . PHE A 1 193 ? -2.936 3.161 -23.183 1.00 96.25 193 PHE A N 1
ATOM 1549 C CA . PHE A 1 193 ? -1.763 2.757 -23.962 1.00 96.25 193 PHE A CA 1
ATOM 1550 C C . PHE A 1 193 ? -1.083 3.974 -24.593 1.00 96.25 193 PHE A C 1
ATOM 1552 O O . PHE A 1 193 ? -1.709 5.024 -24.783 1.00 96.25 193 PHE A O 1
ATOM 1559 N N . PHE A 1 194 ? 0.196 3.844 -24.941 1.00 97.31 194 PHE A N 1
ATOM 1560 C CA . PHE A 1 194 ? 0.950 4.907 -25.598 1.00 97.31 194 PHE A CA 1
ATOM 1561 C C . PHE A 1 194 ? 1.023 4.688 -27.112 1.00 97.31 194 PHE A C 1
ATOM 1563 O O . PHE A 1 194 ? 1.470 3.649 -27.588 1.00 97.31 194 PHE A O 1
ATOM 1570 N N . ASN A 1 195 ? 0.595 5.679 -27.895 1.00 97.00 195 ASN A N 1
ATOM 1571 C CA . ASN A 1 195 ? 0.727 5.655 -29.348 1.00 97.00 195 ASN A CA 1
ATOM 1572 C C . ASN A 1 195 ? 2.031 6.347 -29.761 1.00 97.00 195 ASN A C 1
ATOM 1574 O O . ASN A 1 195 ? 2.119 7.577 -29.749 1.00 97.00 195 ASN A O 1
ATOM 1578 N N . TYR A 1 196 ? 3.026 5.560 -30.177 1.00 95.75 196 TYR A N 1
ATOM 1579 C CA . TYR A 1 196 ? 4.347 6.054 -30.578 1.00 95.75 196 TYR A CA 1
ATOM 1580 C C . TYR A 1 196 ? 4.350 6.875 -31.878 1.00 95.75 196 TYR A C 1
ATOM 1582 O O . TYR A 1 196 ? 5.221 7.729 -32.048 1.00 95.75 196 TYR A O 1
ATOM 1590 N N . ARG A 1 197 ? 3.366 6.688 -32.774 1.00 95.25 197 ARG A N 1
ATOM 1591 C CA . ARG A 1 197 ? 3.246 7.497 -34.003 1.00 95.25 197 ARG A CA 1
ATOM 1592 C C . ARG A 1 197 ? 2.833 8.926 -33.674 1.00 95.25 197 ARG A C 1
ATOM 1594 O O . ARG A 1 197 ? 3.439 9.873 -34.161 1.00 95.25 197 ARG A O 1
ATOM 1601 N N . THR A 1 198 ? 1.825 9.081 -32.816 1.00 95.12 198 THR A N 1
ATOM 1602 C CA . THR A 1 198 ? 1.318 10.399 -32.399 1.00 95.12 198 THR A CA 1
ATOM 1603 C C . THR A 1 198 ? 2.009 10.944 -31.149 1.00 95.12 198 THR A C 1
ATOM 1605 O O . THR A 1 198 ? 1.753 12.084 -30.776 1.00 95.12 198 THR A O 1
ATOM 1608 N N . ARG A 1 199 ? 2.851 10.140 -30.485 1.00 95.88 199 ARG A N 1
ATOM 1609 C CA . ARG A 1 199 ? 3.538 10.428 -29.209 1.00 95.88 199 ARG A CA 1
ATOM 1610 C C . ARG A 1 199 ? 2.583 10.866 -28.098 1.00 95.88 199 ARG A C 1
ATOM 1612 O O . ARG A 1 199 ? 2.842 11.827 -27.369 1.00 95.88 199 ARG A O 1
ATOM 1619 N N . ARG A 1 200 ? 1.443 10.181 -27.994 1.00 95.25 200 ARG A N 1
ATOM 1620 C CA . ARG A 1 200 ? 0.371 10.513 -27.046 1.00 95.25 200 ARG A CA 1
ATOM 1621 C C . ARG A 1 200 ? -0.138 9.270 -26.342 1.00 95.25 200 ARG A C 1
ATOM 1623 O O . ARG A 1 200 ? -0.318 8.226 -26.961 1.00 95.25 200 ARG A O 1
ATOM 1630 N N . TRP A 1 201 ? -0.434 9.434 -25.061 1.00 96.19 201 TRP A N 1
ATOM 1631 C CA . TRP A 1 201 ? -1.240 8.483 -24.314 1.00 96.19 201 TRP A CA 1
ATOM 1632 C C . TRP A 1 201 ? -2.685 8.541 -24.802 1.00 96.19 201 TRP A C 1
ATOM 1634 O O . TRP A 1 201 ? -3.260 9.626 -24.906 1.00 96.19 201 TRP A O 1
ATOM 1644 N N . MET A 1 202 ? -3.248 7.379 -25.111 1.00 97.31 202 MET A N 1
ATOM 1645 C CA . MET A 1 202 ? -4.575 7.230 -25.696 1.00 97.31 202 MET A CA 1
ATOM 1646 C C . MET A 1 202 ? -5.532 6.571 -24.698 1.00 97.31 202 MET A C 1
ATOM 1648 O O . MET A 1 202 ? -5.117 5.680 -23.946 1.00 97.31 202 MET A O 1
ATOM 1652 N N . PRO A 1 203 ? -6.808 6.984 -24.669 1.00 97.69 203 PRO A N 1
ATOM 1653 C CA . PRO A 1 203 ? -7.828 6.269 -23.922 1.00 97.69 203 PRO A CA 1
ATOM 1654 C C . PRO A 1 203 ? -8.207 4.957 -24.619 1.00 97.69 203 PRO A C 1
ATOM 1656 O O . PRO A 1 203 ? -8.084 4.822 -25.839 1.00 97.69 203 PRO A O 1
ATOM 1659 N N . LYS A 1 204 ? -8.728 4.004 -23.845 1.00 98.31 204 LYS A N 1
ATOM 1660 C CA . LYS A 1 204 ? -9.398 2.799 -24.354 1.00 98.31 204 LYS A CA 1
ATOM 1661 C C . LYS A 1 204 ? -10.625 2.505 -23.494 1.00 98.31 204 LYS A C 1
ATOM 1663 O O . LYS A 1 204 ? -10.630 2.785 -22.296 1.00 98.31 204 LYS A O 1
ATOM 1668 N N . LYS A 1 205 ? -11.681 1.990 -24.121 1.00 98.50 205 LYS A N 1
ATOM 1669 C CA . LYS A 1 205 ? -12.920 1.608 -23.438 1.00 98.50 205 LYS A CA 1
ATOM 1670 C C . LYS A 1 205 ? -12.826 0.179 -22.913 1.00 98.50 205 LYS A C 1
ATOM 1672 O O . LYS A 1 205 ? -12.350 -0.695 -23.633 1.00 98.50 205 LYS A O 1
ATOM 1677 N N . TYR A 1 206 ? -13.326 -0.030 -21.700 1.00 98.56 206 TYR A N 1
ATOM 1678 C CA . TYR A 1 206 ? -13.383 -1.326 -21.022 1.00 98.56 206 TYR A CA 1
ATOM 1679 C C . TYR A 1 206 ? -14.712 -1.476 -20.282 1.00 98.56 206 TYR A C 1
ATOM 1681 O O . TYR A 1 206 ? -15.284 -0.481 -19.835 1.00 98.56 206 TYR A O 1
ATOM 1689 N N . LYS A 1 207 ? -15.190 -2.709 -20.108 1.00 98.31 207 LYS A N 1
ATOM 1690 C CA . LYS A 1 207 ? -16.309 -3.052 -19.222 1.00 98.31 207 LYS A CA 1
ATOM 1691 C C . LYS A 1 207 ? -15.771 -3.396 -17.834 1.00 98.31 207 LYS A C 1
ATOM 1693 O O . LYS A 1 207 ? -15.299 -4.506 -17.613 1.00 98.31 207 LYS A O 1
ATOM 1698 N N . LEU A 1 208 ? -15.822 -2.438 -16.911 1.00 98.56 208 LEU A N 1
ATOM 1699 C CA . LEU A 1 208 ? -15.203 -2.567 -15.588 1.00 98.56 208 LEU A CA 1
ATOM 1700 C C . LEU A 1 208 ? -16.235 -2.562 -14.452 1.00 98.56 208 LEU A C 1
ATOM 1702 O O . LEU A 1 208 ? -17.289 -1.931 -14.600 1.00 98.56 208 LEU A O 1
ATOM 1706 N N . PRO A 1 209 ? -15.927 -3.213 -13.311 1.00 97.94 209 PRO A N 1
ATOM 1707 C CA . PRO A 1 209 ? -16.714 -3.099 -12.088 1.00 97.94 209 PRO A CA 1
ATOM 1708 C C . PRO A 1 209 ? -16.804 -1.629 -11.678 1.00 97.94 209 PRO A C 1
ATOM 1710 O O . PRO A 1 209 ? -15.787 -0.929 -11.643 1.00 97.94 209 PRO A O 1
ATOM 1713 N N . TYR A 1 210 ? -18.013 -1.144 -11.399 1.00 97.00 210 TYR A N 1
ATOM 1714 C CA . TYR A 1 210 ? -18.266 0.278 -11.179 1.00 97.00 210 TYR A CA 1
ATOM 1715 C C . TYR A 1 210 ? -19.008 0.532 -9.871 1.00 97.00 210 TYR A C 1
ATOM 1717 O O . TYR A 1 210 ? -20.078 -0.022 -9.627 1.00 97.00 210 TYR A O 1
ATOM 1725 N N . ILE A 1 211 ? -18.464 1.428 -9.047 1.00 92.56 211 ILE A N 1
ATOM 1726 C CA . ILE A 1 211 ? -19.070 1.828 -7.780 1.00 92.56 211 ILE A CA 1
ATOM 1727 C C . ILE A 1 211 ? -19.753 3.180 -7.963 1.00 92.56 211 ILE A C 1
ATOM 1729 O O . ILE A 1 211 ? -19.100 4.223 -8.052 1.00 92.56 211 ILE A O 1
ATOM 1733 N N . SER A 1 212 ? -21.086 3.166 -7.982 1.00 88.25 212 SER A N 1
ATOM 1734 C CA . SER A 1 212 ? -21.900 4.367 -8.196 1.00 88.25 212 SER A CA 1
ATOM 1735 C C . SER A 1 212 ? -21.677 5.446 -7.132 1.00 88.25 212 SER A C 1
ATOM 1737 O O . SER A 1 212 ? -21.596 6.620 -7.483 1.00 88.25 212 SER A O 1
ATOM 1739 N N . SER A 1 213 ? -21.506 5.072 -5.857 1.00 85.00 213 SER A N 1
ATOM 1740 C CA . SER A 1 213 ? -21.281 6.029 -4.757 1.00 85.00 213 SER A CA 1
ATOM 1741 C C . SER A 1 213 ? -19.978 6.820 -4.902 1.00 85.00 213 SER A C 1
ATOM 1743 O O . SER A 1 213 ? -19.927 7.985 -4.521 1.00 85.00 213 SER A O 1
ATOM 1745 N N . TYR A 1 214 ? -18.944 6.224 -5.502 1.00 82.50 214 TYR A N 1
ATOM 1746 C CA . TYR A 1 214 ? -17.660 6.885 -5.764 1.00 82.50 214 TYR A CA 1
ATOM 1747 C C . TYR A 1 214 ? -17.537 7.427 -7.190 1.00 82.50 214 TYR A C 1
ATOM 1749 O O . TYR A 1 214 ? -16.532 8.057 -7.522 1.00 82.50 214 TYR A O 1
ATOM 1757 N N . SER A 1 215 ? -18.530 7.159 -8.047 1.00 90.50 215 SER A N 1
ATOM 1758 C CA . SER A 1 215 ? -18.485 7.449 -9.483 1.00 90.50 215 SER A CA 1
ATOM 1759 C C . SER A 1 215 ? -17.174 6.983 -10.137 1.00 90.50 215 SER A C 1
ATOM 1761 O O . SER A 1 215 ? -16.595 7.671 -10.982 1.00 90.50 215 SER A O 1
ATOM 1763 N N . SER A 1 216 ? -16.682 5.805 -9.742 1.00 94.12 216 SER A N 1
ATOM 1764 C CA . SER A 1 216 ? -15.392 5.277 -10.190 1.00 94.12 216 SER A CA 1
ATOM 1765 C C . SER A 1 216 ? -15.459 3.791 -10.509 1.00 94.12 216 SER A C 1
ATOM 1767 O O . SER A 1 216 ? -16.250 3.054 -9.922 1.00 94.12 216 SER A O 1
ATOM 1769 N N . TYR A 1 217 ? -14.613 3.368 -11.446 1.00 96.81 217 TYR A N 1
ATOM 1770 C CA . TYR A 1 217 ? -14.342 1.955 -11.681 1.00 96.81 217 TYR A CA 1
ATOM 1771 C C . TYR A 1 217 ? -13.269 1.452 -10.714 1.00 96.81 217 TYR A C 1
ATOM 1773 O O . TYR A 1 217 ? -12.544 2.249 -10.115 1.00 96.81 217 TYR A O 1
ATOM 1781 N N . VAL A 1 218 ? -13.167 0.135 -10.596 1.00 97.19 218 VAL A N 1
ATOM 1782 C CA . VAL A 1 218 ? -12.152 -0.546 -9.789 1.00 97.19 218 VAL A CA 1
ATOM 1783 C C . VAL A 1 218 ? -11.270 -1.399 -10.697 1.00 97.19 218 VAL A C 1
ATOM 1785 O O . VAL A 1 218 ? -11.750 -1.900 -11.714 1.00 97.19 218 VAL A O 1
ATOM 1788 N N . LEU A 1 219 ? -9.991 -1.531 -10.353 1.00 98.06 219 LEU A N 1
ATOM 1789 C CA . LEU A 1 219 ? -9.016 -2.393 -11.015 1.00 98.06 219 LEU A CA 1
ATOM 1790 C C . LEU A 1 219 ? -8.537 -3.464 -10.034 1.00 98.06 219 LEU A C 1
ATOM 1792 O O . LEU A 1 219 ? -8.148 -3.149 -8.915 1.00 98.06 219 LEU A O 1
ATOM 1796 N N . LEU A 1 220 ? -8.546 -4.717 -10.472 1.00 98.12 220 LEU A N 1
ATOM 1797 C CA . LEU A 1 220 ? -7.870 -5.816 -9.798 1.00 98.12 220 LEU A CA 1
ATOM 1798 C C . LEU A 1 220 ? -6.416 -5.891 -10.268 1.00 98.12 220 LEU A C 1
ATOM 1800 O O . LEU A 1 220 ? -6.104 -5.589 -11.423 1.00 98.12 220 LEU A O 1
ATOM 1804 N N . THR A 1 221 ? -5.548 -6.352 -9.373 1.00 97.62 221 THR A N 1
ATOM 1805 C CA . THR A 1 221 ? -4.116 -6.513 -9.632 1.00 97.62 221 THR A CA 1
ATOM 1806 C C . THR A 1 221 ? -3.716 -7.971 -9.401 1.00 97.62 221 THR A C 1
ATOM 1808 O O . THR A 1 221 ? -4.125 -8.534 -8.378 1.00 97.62 221 THR A O 1
ATOM 1811 N N . PRO A 1 222 ? -2.946 -8.594 -10.314 1.00 98.06 222 PRO A N 1
ATOM 1812 C CA . PRO A 1 222 ? -2.394 -9.926 -10.093 1.00 98.06 222 PRO A CA 1
ATOM 1813 C C . PRO A 1 222 ? -1.514 -9.976 -8.840 1.00 98.06 222 PRO A C 1
ATOM 1815 O O . PRO A 1 222 ? -0.703 -9.087 -8.608 1.00 98.06 222 PRO A O 1
ATOM 1818 N N . VAL A 1 223 ? -1.668 -11.016 -8.026 1.00 97.31 223 VAL A N 1
ATOM 1819 C CA . VAL A 1 223 ? -0.932 -11.214 -6.765 1.00 97.31 223 VAL A CA 1
ATOM 1820 C C . VAL A 1 223 ? 0.562 -11.422 -7.003 1.00 97.31 223 VAL A C 1
ATOM 1822 O O . VAL A 1 223 ? 1.377 -11.019 -6.181 1.00 97.31 223 VAL A O 1
ATOM 1825 N N . ASP A 1 224 ? 0.921 -12.041 -8.122 1.00 96.94 224 ASP A N 1
ATOM 1826 C CA . ASP A 1 224 ? 2.290 -12.434 -8.456 1.00 96.94 224 ASP A CA 1
ATOM 1827 C C . ASP A 1 224 ? 3.196 -11.275 -8.896 1.00 96.94 224 ASP A C 1
ATOM 1829 O O . ASP A 1 224 ? 4.395 -11.477 -9.044 1.00 96.94 224 ASP A O 1
ATOM 1833 N N . ILE A 1 225 ? 2.647 -10.065 -9.053 1.00 97.38 225 ILE A N 1
ATOM 1834 C CA . ILE A 1 225 ? 3.415 -8.833 -9.300 1.00 97.38 225 ILE A CA 1
ATOM 1835 C C . ILE A 1 225 ? 3.425 -7.892 -8.088 1.00 97.38 225 ILE A C 1
ATOM 1837 O O . ILE A 1 225 ? 3.866 -6.747 -8.200 1.00 97.38 225 ILE A O 1
ATOM 1841 N N . LEU A 1 226 ? 2.898 -8.337 -6.941 1.00 97.44 226 LEU A N 1
ATOM 1842 C CA . LEU A 1 226 ? 2.795 -7.532 -5.728 1.00 97.44 226 LEU A CA 1
ATOM 1843 C C . LEU A 1 226 ? 3.914 -7.828 -4.728 1.00 97.44 226 LEU A C 1
ATOM 1845 O O . LEU A 1 226 ? 4.361 -8.959 -4.563 1.00 97.44 226 LEU A O 1
ATOM 1849 N N . THR A 1 227 ? 4.279 -6.795 -3.978 1.00 95.31 227 THR A N 1
ATOM 1850 C CA . THR A 1 227 ? 5.076 -6.850 -2.748 1.00 95.31 227 THR A CA 1
ATOM 1851 C C . THR A 1 227 ? 4.401 -6.008 -1.660 1.00 95.31 227 THR A C 1
ATOM 1853 O O . THR A 1 227 ? 3.457 -5.271 -1.935 1.00 95.31 227 THR A O 1
ATOM 1856 N N . LYS A 1 228 ? 4.857 -6.111 -0.410 1.00 90.88 228 LYS A N 1
ATOM 1857 C CA . LYS A 1 228 ? 4.346 -5.337 0.743 1.00 90.88 228 LYS A CA 1
ATOM 1858 C C . LYS A 1 228 ? 5.368 -4.325 1.266 1.00 90.88 228 LYS A C 1
ATOM 1860 O O . LYS A 1 228 ? 5.028 -3.192 1.614 1.00 90.88 228 LYS A O 1
ATOM 1865 N N . ASP A 1 229 ? 6.614 -4.770 1.364 1.00 85.50 229 ASP A N 1
ATOM 1866 C CA . ASP A 1 229 ? 7.731 -3.964 1.843 1.00 85.50 229 ASP A CA 1
ATOM 1867 C C . ASP A 1 229 ? 8.398 -3.295 0.634 1.00 85.50 229 ASP A C 1
ATOM 1869 O O . ASP A 1 229 ? 7.712 -2.962 -0.329 1.00 85.50 229 ASP A O 1
ATOM 1873 N N . ASP A 1 230 ? 9.707 -3.057 0.660 1.00 84.56 230 ASP A N 1
ATOM 1874 C CA . ASP A 1 230 ? 10.398 -2.487 -0.499 1.00 84.56 230 ASP A CA 1
ATOM 1875 C C . ASP A 1 230 ? 10.376 -3.424 -1.720 1.00 84.56 230 ASP A C 1
ATOM 1877 O O . ASP A 1 230 ? 10.233 -4.646 -1.594 1.00 84.56 230 ASP A O 1
ATOM 1881 N N . THR A 1 231 ? 10.480 -2.815 -2.906 1.00 90.00 231 THR A N 1
ATOM 1882 C CA . THR A 1 231 ? 10.700 -3.526 -4.172 1.00 90.00 231 THR A CA 1
ATOM 1883 C C . THR A 1 231 ? 12.020 -4.284 -4.119 1.00 90.00 231 THR A C 1
ATOM 1885 O O . THR A 1 231 ? 12.929 -3.894 -3.382 1.00 90.00 231 THR A O 1
ATOM 1888 N N . TRP A 1 232 ? 12.140 -5.356 -4.899 1.00 93.31 232 TRP A N 1
ATOM 1889 C CA . TRP A 1 232 ? 13.334 -6.201 -4.901 1.00 93.31 232 TRP A CA 1
ATOM 1890 C C . TRP A 1 232 ? 14.600 -5.396 -5.206 1.00 93.31 232 TRP A C 1
ATOM 1892 O O . TRP A 1 232 ? 15.577 -5.424 -4.457 1.00 93.31 232 TRP A O 1
ATOM 1902 N N . ILE A 1 233 ? 14.532 -4.568 -6.249 1.00 90.81 233 ILE A N 1
ATOM 1903 C CA . ILE A 1 233 ? 15.538 -3.550 -6.530 1.00 90.81 233 ILE A CA 1
ATOM 1904 C C . ILE A 1 233 ? 15.088 -2.257 -5.843 1.00 90.81 233 ILE A C 1
ATOM 1906 O O . ILE A 1 233 ? 14.089 -1.645 -6.228 1.00 90.81 233 ILE A O 1
ATOM 1910 N N . SER A 1 234 ? 15.819 -1.820 -4.816 1.00 89.69 234 SER A N 1
ATOM 1911 C CA . SER A 1 234 ? 15.507 -0.592 -4.075 1.00 89.69 234 SER A CA 1
ATOM 1912 C C . SER A 1 234 ? 16.764 0.172 -3.658 1.00 89.69 234 SER A C 1
ATOM 1914 O O . SER A 1 234 ? 17.864 -0.377 -3.588 1.00 89.69 234 SER A O 1
ATOM 1916 N N . SER A 1 235 ? 16.610 1.459 -3.338 1.00 85.75 235 SER A N 1
ATOM 1917 C CA . SER A 1 235 ? 17.712 2.253 -2.780 1.00 85.75 235 SER A CA 1
ATOM 1918 C C . SER A 1 235 ? 18.120 1.781 -1.384 1.00 85.75 235 SER A C 1
ATOM 1920 O O . SER A 1 235 ? 19.305 1.795 -1.067 1.00 85.75 235 SER A O 1
ATOM 1922 N N . ALA A 1 236 ? 17.170 1.328 -0.559 1.00 85.19 236 ALA A N 1
ATOM 1923 C CA . ALA A 1 236 ? 17.450 0.836 0.787 1.00 85.19 236 ALA A CA 1
ATOM 1924 C C . ALA A 1 236 ? 18.344 -0.414 0.763 1.00 85.19 236 ALA A C 1
ATOM 1926 O O . ALA A 1 236 ? 19.373 -0.446 1.442 1.00 85.19 236 ALA A O 1
ATOM 1927 N N . SER A 1 237 ? 17.996 -1.404 -0.065 1.00 87.31 237 SER A N 1
ATOM 1928 C CA . SER A 1 237 ? 18.805 -2.613 -0.264 1.00 87.31 237 SER A CA 1
ATOM 1929 C C . SER A 1 237 ? 20.160 -2.282 -0.887 1.00 87.31 237 SER A C 1
ATOM 1931 O O . SER A 1 237 ? 21.185 -2.696 -0.345 1.00 87.31 237 SER A O 1
ATOM 1933 N N . PHE A 1 238 ? 20.196 -1.439 -1.927 1.00 88.69 238 PHE A N 1
ATOM 1934 C CA . PHE A 1 238 ? 21.450 -0.978 -2.530 1.00 88.69 238 PHE A CA 1
ATOM 1935 C C . PHE A 1 238 ? 22.394 -0.345 -1.495 1.00 88.69 238 PHE A C 1
ATOM 1937 O O . PHE A 1 238 ? 23.563 -0.715 -1.422 1.00 88.69 238 PHE A O 1
ATOM 1944 N N . TYR A 1 239 ? 21.900 0.560 -0.644 1.00 86.12 239 TYR A N 1
ATOM 1945 C CA . TYR A 1 239 ? 22.715 1.199 0.397 1.00 86.12 239 TYR A CA 1
ATOM 1946 C C . TYR A 1 239 ? 23.211 0.220 1.458 1.00 86.12 239 TYR A C 1
ATOM 1948 O O . TYR A 1 239 ? 24.322 0.386 1.959 1.00 86.12 239 TYR A O 1
ATOM 1956 N N . SER A 1 240 ? 22.410 -0.791 1.799 1.00 85.94 240 SER A N 1
ATOM 1957 C CA . SER A 1 240 ? 22.824 -1.828 2.747 1.00 85.94 240 SER A CA 1
ATOM 1958 C C . SER A 1 240 ? 23.927 -2.732 2.184 1.00 85.94 240 SER A C 1
ATOM 1960 O O . SER A 1 240 ? 24.806 -3.165 2.926 1.00 85.94 240 SER A O 1
ATOM 1962 N N . GLU A 1 241 ? 23.922 -2.971 0.870 1.00 86.94 241 GLU A N 1
ATOM 1963 C CA . GLU A 1 241 ? 24.907 -3.814 0.189 1.00 86.94 241 GLU A CA 1
ATOM 1964 C C . GLU A 1 241 ? 26.162 -3.055 -0.244 1.00 86.94 241 GLU A C 1
ATOM 1966 O O . GLU A 1 241 ? 27.226 -3.665 -0.380 1.00 86.94 241 GLU A O 1
ATOM 1971 N N . LEU A 1 242 ? 26.069 -1.734 -0.434 1.00 85.38 242 LEU A N 1
ATOM 1972 C CA . LEU A 1 242 ? 27.149 -0.913 -0.977 1.00 85.38 242 LEU A CA 1
ATOM 1973 C C . LEU A 1 242 ? 28.506 -1.084 -0.274 1.00 85.38 242 LEU A C 1
ATOM 1975 O O . LEU A 1 242 ? 29.504 -1.110 -0.985 1.00 85.38 242 LEU A O 1
ATOM 1979 N N . PRO A 1 243 ? 28.606 -1.261 1.059 1.00 84.50 243 PRO A N 1
ATOM 1980 C CA . PRO A 1 243 ? 29.893 -1.526 1.708 1.00 84.50 243 PRO A CA 1
ATOM 1981 C C . PRO A 1 243 ? 30.621 -2.774 1.181 1.00 84.50 243 PRO A C 1
ATOM 1983 O O . PRO A 1 243 ? 31.847 -2.816 1.174 1.00 84.50 243 PRO A O 1
ATOM 1986 N N . ASN A 1 244 ? 29.876 -3.785 0.728 1.00 85.88 244 ASN A N 1
ATOM 1987 C CA . ASN A 1 244 ? 30.414 -5.057 0.238 1.00 85.88 244 ASN A CA 1
ATOM 1988 C C . ASN A 1 244 ? 30.396 -5.165 -1.292 1.00 85.88 244 ASN A C 1
ATOM 1990 O O . ASN A 1 244 ? 31.034 -6.050 -1.863 1.00 85.88 244 ASN A O 1
ATOM 1994 N N . LEU A 1 245 ? 29.649 -4.291 -1.963 1.00 85.88 245 LEU A N 1
ATOM 1995 C CA . LEU A 1 245 ? 29.441 -4.329 -3.402 1.00 85.88 245 LEU A CA 1
ATOM 1996 C C . LEU A 1 245 ? 30.726 -4.106 -4.227 1.00 85.88 245 LEU A C 1
ATOM 1998 O O . LEU A 1 245 ? 30.891 -4.822 -5.211 1.00 85.88 245 LEU A O 1
ATOM 2002 N N . PRO A 1 246 ? 31.688 -3.235 -3.846 1.00 84.81 246 PRO A N 1
ATOM 2003 C CA . PRO A 1 246 ? 32.957 -3.100 -4.566 1.00 84.81 246 PRO A CA 1
ATOM 2004 C C . PRO A 1 246 ? 33.734 -4.416 -4.694 1.00 84.81 246 PRO A C 1
ATOM 2006 O O . PRO A 1 246 ? 34.357 -4.667 -5.722 1.00 84.81 246 PRO A O 1
ATOM 2009 N N . ASN A 1 247 ? 33.649 -5.307 -3.702 1.00 85.19 247 ASN A N 1
ATOM 2010 C CA . ASN A 1 247 ? 34.315 -6.615 -3.754 1.00 85.19 247 ASN A CA 1
ATOM 2011 C C . ASN A 1 247 ? 33.737 -7.532 -4.847 1.00 85.19 247 ASN A C 1
ATOM 2013 O O . ASN A 1 247 ? 34.387 -8.488 -5.252 1.00 85.19 247 ASN A O 1
ATOM 2017 N N . ALA A 1 248 ? 32.527 -7.235 -5.326 1.00 82.75 248 ALA A N 1
ATOM 2018 C CA . ALA A 1 248 ? 31.873 -7.916 -6.439 1.00 82.75 248 ALA A CA 1
ATOM 2019 C C . ALA A 1 248 ? 32.371 -7.469 -7.815 1.00 82.75 248 ALA A C 1
ATOM 2021 O O . ALA A 1 248 ? 32.111 -8.138 -8.809 1.00 82.75 248 ALA A O 1
ATOM 2022 N N . VAL A 1 249 ? 32.992 -6.291 -7.889 1.00 83.62 249 VAL A N 1
ATOM 2023 C CA . VAL A 1 249 ? 33.393 -5.673 -9.150 1.00 83.62 249 VAL A CA 1
ATOM 2024 C C . VAL A 1 249 ? 34.637 -6.392 -9.648 1.00 83.62 249 VAL A C 1
ATOM 2026 O O . VAL A 1 249 ? 35.674 -6.288 -9.005 1.00 83.62 249 VAL A O 1
ATOM 2029 N N . GLU A 1 250 ? 34.561 -7.110 -10.769 1.00 82.50 250 GLU A N 1
ATOM 2030 C CA . GLU A 1 250 ? 35.707 -7.854 -11.325 1.00 82.50 250 GLU A CA 1
ATOM 2031 C C . GLU A 1 250 ? 36.869 -6.934 -11.727 1.00 82.50 250 GLU A C 1
ATOM 2033 O O . GLU A 1 250 ? 38.032 -7.270 -11.518 1.00 82.50 250 GLU A O 1
ATOM 2038 N N . ASN A 1 251 ? 36.559 -5.744 -12.249 1.00 85.50 251 ASN A N 1
ATOM 2039 C CA . ASN A 1 251 ? 37.551 -4.750 -12.644 1.00 85.50 251 ASN A CA 1
ATOM 2040 C C . ASN A 1 251 ? 38.226 -4.119 -11.407 1.00 85.50 251 ASN A C 1
ATOM 2042 O O . ASN A 1 251 ? 37.613 -3.337 -10.675 1.00 85.50 251 ASN A O 1
ATOM 2046 N N . GLU A 1 252 ? 39.505 -4.442 -11.193 1.00 89.00 252 GLU A N 1
ATOM 2047 C CA . GLU A 1 252 ? 40.294 -3.963 -10.050 1.00 89.00 252 GLU A CA 1
ATOM 2048 C C . GLU A 1 252 ? 40.485 -2.440 -10.038 1.00 89.00 252 GLU A C 1
ATOM 2050 O O . GLU A 1 252 ? 40.450 -1.831 -8.967 1.00 89.00 252 GLU A O 1
ATOM 2055 N N . GLU A 1 253 ? 40.623 -1.807 -11.206 1.00 88.94 253 GLU A N 1
ATOM 2056 C CA . GLU A 1 253 ? 40.755 -0.350 -11.323 1.00 88.94 253 GLU A CA 1
ATOM 2057 C C . GLU A 1 253 ? 39.458 0.354 -10.917 1.00 88.94 253 GLU A C 1
ATOM 2059 O O . GLU A 1 253 ? 39.485 1.314 -10.144 1.00 88.94 253 GLU A O 1
ATOM 2064 N N . LEU A 1 254 ? 38.309 -0.155 -11.376 1.00 85.81 254 LEU A N 1
ATOM 2065 C CA . LEU A 1 254 ? 36.994 0.360 -10.993 1.00 85.81 254 LEU A CA 1
ATOM 2066 C C . LEU A 1 254 ? 36.753 0.166 -9.493 1.00 85.81 254 LEU A C 1
ATOM 2068 O O . LEU A 1 254 ? 36.307 1.092 -8.817 1.00 85.81 254 LEU A O 1
ATOM 2072 N N . ARG A 1 255 ? 37.103 -1.007 -8.951 1.00 90.31 255 ARG A N 1
ATOM 2073 C CA . ARG A 1 255 ? 37.019 -1.288 -7.512 1.00 90.31 255 ARG A CA 1
ATOM 2074 C C . ARG A 1 255 ? 37.847 -0.291 -6.699 1.00 90.31 255 ARG A C 1
ATOM 2076 O O . ARG A 1 255 ? 37.344 0.275 -5.727 1.00 90.31 255 ARG A O 1
ATOM 2083 N N . LEU A 1 256 ? 39.095 -0.046 -7.104 1.00 91.06 256 LEU A N 1
ATOM 2084 C CA . LEU A 1 256 ? 39.978 0.923 -6.454 1.00 91.06 256 LEU A CA 1
ATOM 2085 C C . LEU A 1 256 ? 39.415 2.349 -6.551 1.00 91.06 256 LEU A C 1
ATOM 2087 O O . LEU A 1 256 ? 39.394 3.065 -5.550 1.00 91.06 256 LEU A O 1
ATOM 2091 N N . ALA A 1 257 ? 38.917 2.753 -7.723 1.00 91.12 257 ALA A N 1
ATOM 2092 C CA . ALA A 1 257 ? 38.328 4.072 -7.941 1.00 91.12 257 ALA A CA 1
ATOM 2093 C C . ALA A 1 257 ? 37.089 4.313 -7.063 1.00 91.12 257 ALA A C 1
ATOM 2095 O O . ALA A 1 257 ? 36.973 5.376 -6.449 1.00 91.12 257 ALA A O 1
ATOM 2096 N N . VAL A 1 258 ? 36.196 3.322 -6.957 1.00 90.44 258 VAL A N 1
ATOM 2097 C CA . VAL A 1 258 ? 35.005 3.379 -6.096 1.00 90.44 258 VAL A CA 1
ATOM 2098 C C . VAL A 1 258 ? 35.407 3.501 -4.627 1.00 90.44 258 VAL A C 1
ATOM 2100 O O . VAL A 1 258 ? 34.927 4.402 -3.939 1.00 90.44 258 VAL A O 1
ATOM 2103 N N . ASN A 1 259 ? 36.322 2.650 -4.151 1.00 91.44 259 ASN A N 1
ATOM 2104 C CA . ASN A 1 259 ? 36.778 2.678 -2.759 1.00 91.44 259 ASN A CA 1
ATOM 2105 C C . ASN A 1 259 ? 37.440 4.016 -2.403 1.00 91.44 259 ASN A C 1
ATOM 2107 O O . ASN A 1 259 ? 37.117 4.610 -1.376 1.00 91.44 259 ASN A O 1
ATOM 2111 N N . ASN A 1 260 ? 38.309 4.533 -3.276 1.00 93.19 260 ASN A N 1
ATOM 2112 C CA . ASN A 1 260 ? 38.938 5.838 -3.081 1.00 93.19 260 ASN A CA 1
ATOM 2113 C C . ASN A 1 260 ? 37.902 6.966 -3.030 1.00 93.19 260 ASN A C 1
ATOM 2115 O O . ASN A 1 260 ? 38.013 7.860 -2.194 1.00 93.19 260 ASN A O 1
ATOM 2119 N N . TYR A 1 261 ? 36.877 6.918 -3.885 1.00 93.81 261 TYR A N 1
ATOM 2120 C CA . TYR A 1 261 ? 35.820 7.925 -3.896 1.00 93.81 261 TYR A CA 1
ATOM 2121 C C . TYR A 1 261 ? 34.980 7.900 -2.615 1.00 93.81 261 TYR A C 1
ATOM 2123 O O . TYR A 1 261 ? 34.789 8.953 -2.006 1.00 93.81 261 TYR A O 1
ATOM 2131 N N . ILE A 1 262 ? 34.540 6.716 -2.169 1.00 91.62 262 ILE A N 1
ATOM 2132 C CA . ILE A 1 262 ? 33.794 6.556 -0.911 1.00 91.62 262 ILE A CA 1
ATOM 2133 C C . ILE A 1 262 ? 34.633 7.090 0.254 1.00 91.62 262 ILE A C 1
ATOM 2135 O O . ILE A 1 262 ? 34.151 7.936 1.005 1.00 91.62 262 ILE A O 1
ATOM 2139 N N . ASN A 1 263 ? 35.897 6.671 0.359 1.00 91.94 263 ASN A N 1
ATOM 2140 C CA . ASN A 1 263 ? 36.800 7.102 1.428 1.00 91.94 263 ASN A CA 1
ATOM 2141 C C . ASN A 1 263 ? 37.067 8.612 1.399 1.00 91.94 263 ASN A C 1
ATOM 2143 O O . ASN A 1 263 ? 37.173 9.228 2.450 1.00 91.94 263 ASN A O 1
ATOM 2147 N N . SER A 1 264 ? 37.138 9.227 0.213 1.00 94.50 264 SER A N 1
ATOM 2148 C CA . SER A 1 264 ? 37.359 10.675 0.091 1.00 94.50 264 SER A CA 1
ATOM 2149 C C . SER A 1 264 ? 36.173 11.528 0.548 1.00 94.50 264 SER A C 1
ATOM 2151 O O . SER A 1 264 ? 36.348 12.706 0.850 1.00 94.50 264 SER A O 1
ATOM 2153 N N . LEU A 1 265 ? 34.964 10.958 0.556 1.00 93.56 265 LEU A N 1
ATOM 2154 C CA . LEU A 1 265 ? 33.739 11.659 0.934 1.00 93.56 265 LEU A CA 1
ATOM 2155 C C . LEU A 1 265 ? 33.254 11.307 2.341 1.00 93.56 265 LEU A C 1
ATOM 2157 O O . LEU A 1 265 ? 32.442 12.052 2.888 1.00 93.56 265 LEU A O 1
ATOM 2161 N N . MET A 1 266 ? 33.684 10.171 2.892 1.00 93.06 266 MET A N 1
ATOM 2162 C CA . MET A 1 266 ? 33.215 9.691 4.186 1.00 93.06 266 MET A CA 1
ATOM 2163 C C . MET A 1 266 ? 33.812 10.538 5.322 1.00 93.06 266 MET A C 1
ATOM 2165 O O . MET A 1 266 ? 35.034 10.644 5.406 1.00 93.06 266 MET A O 1
ATOM 2169 N N . PRO A 1 267 ? 32.984 11.126 6.205 1.00 92.00 267 PRO A N 1
ATOM 2170 C CA . PRO A 1 267 ? 33.466 11.758 7.432 1.00 92.00 267 PRO A CA 1
ATOM 2171 C C . PRO A 1 267 ? 34.115 10.747 8.388 1.00 92.00 267 PRO A C 1
ATOM 2173 O O . PRO A 1 267 ? 33.791 9.561 8.339 1.00 92.00 267 PRO A O 1
ATOM 2176 N N . ASP A 1 268 ? 34.955 11.235 9.306 1.00 88.44 268 ASP A N 1
ATOM 2177 C CA . ASP A 1 268 ? 35.632 10.401 10.315 1.00 88.44 268 ASP A CA 1
ATOM 2178 C C . ASP A 1 268 ? 34.651 9.716 11.291 1.00 88.44 268 ASP A C 1
ATOM 2180 O O . ASP A 1 268 ? 34.871 8.571 11.682 1.00 88.44 268 ASP A O 1
ATOM 2184 N N . ASP A 1 269 ? 33.546 10.386 11.650 1.00 89.31 269 ASP A N 1
ATOM 2185 C CA . ASP A 1 269 ? 32.467 9.843 12.494 1.00 89.31 269 ASP A CA 1
ATOM 2186 C C . ASP A 1 269 ? 31.101 9.996 11.794 1.00 89.31 269 ASP A C 1
ATOM 2188 O O . ASP A 1 269 ? 30.350 10.941 12.057 1.00 89.31 269 ASP A O 1
ATOM 2192 N N . PRO A 1 270 ? 30.798 9.132 10.806 1.00 88.38 270 PRO A N 1
ATOM 2193 C CA . PRO A 1 270 ? 29.671 9.335 9.909 1.00 88.38 270 PRO A CA 1
ATOM 2194 C C . PRO A 1 270 ? 28.346 8.919 10.554 1.00 88.38 270 PRO A C 1
ATOM 2196 O O . PRO A 1 270 ? 28.139 7.746 10.898 1.00 88.38 270 PRO A O 1
ATOM 2199 N N . VAL A 1 271 ? 27.381 9.841 10.595 1.00 89.94 271 VAL A N 1
ATOM 2200 C CA . VAL A 1 271 ? 25.997 9.499 10.950 1.00 89.94 271 VAL A CA 1
ATOM 2201 C C . VAL A 1 271 ? 25.261 8.873 9.757 1.00 89.94 271 VAL A C 1
ATOM 2203 O O . VAL A 1 271 ? 25.727 8.879 8.617 1.00 89.94 271 VAL A O 1
ATOM 2206 N N . ALA A 1 272 ? 24.074 8.306 9.993 1.00 85.12 272 ALA A N 1
ATOM 2207 C CA . ALA A 1 272 ? 23.310 7.607 8.952 1.00 85.12 272 ALA A CA 1
ATOM 2208 C C . ALA A 1 272 ? 22.985 8.486 7.725 1.00 85.12 272 ALA A C 1
ATOM 2210 O O . ALA A 1 272 ? 22.986 7.989 6.598 1.00 85.12 272 ALA A O 1
ATOM 2211 N N . SER A 1 273 ? 22.733 9.784 7.928 1.00 85.56 273 SER A N 1
ATOM 2212 C CA . SER A 1 273 ? 22.498 10.733 6.832 1.00 85.56 273 SER A CA 1
ATOM 2213 C C . SER A 1 273 ? 23.739 10.957 5.972 1.00 85.56 273 SER A C 1
ATOM 2215 O O . SER A 1 273 ? 23.604 11.056 4.754 1.00 85.56 273 SER A O 1
ATOM 2217 N N . ASP A 1 274 ? 24.930 10.971 6.575 1.00 88.44 274 ASP A N 1
ATOM 2218 C CA . ASP A 1 274 ? 26.187 11.176 5.850 1.00 88.44 274 ASP A CA 1
ATOM 2219 C C . ASP A 1 274 ? 26.465 9.985 4.940 1.00 88.44 274 ASP A C 1
ATOM 2221 O O . ASP A 1 274 ? 26.702 10.152 3.746 1.00 88.44 274 ASP A O 1
ATOM 2225 N N . LYS A 1 275 ? 26.326 8.765 5.479 1.00 86.56 275 LYS A N 1
ATOM 2226 C CA . LYS A 1 275 ? 26.480 7.526 4.701 1.00 86.56 275 LYS A CA 1
ATOM 2227 C C . LYS A 1 275 ? 25.538 7.512 3.502 1.00 86.56 275 LYS A C 1
ATOM 2229 O O . LYS A 1 275 ? 25.972 7.260 2.383 1.00 86.56 275 LYS A O 1
ATOM 2234 N N . LYS A 1 276 ? 24.261 7.843 3.723 1.00 84.31 276 LYS A N 1
ATOM 2235 C CA . LYS A 1 276 ? 23.250 7.910 2.659 1.00 84.31 276 LYS A CA 1
ATOM 2236 C C . LYS A 1 276 ? 23.659 8.881 1.544 1.00 84.31 276 LYS A C 1
ATOM 2238 O O . LYS A 1 276 ? 23.556 8.528 0.372 1.00 84.31 276 LYS A O 1
ATOM 2243 N N . GLU A 1 277 ? 24.137 10.072 1.896 1.00 86.62 277 GLU A N 1
ATOM 2244 C CA . GLU A 1 277 ? 24.572 11.080 0.922 1.00 86.62 277 GLU A CA 1
ATOM 2245 C C . GLU A 1 277 ? 25.803 10.616 0.126 1.00 86.62 277 GLU A C 1
ATOM 2247 O O . GLU A 1 277 ? 25.821 10.710 -1.104 1.00 86.62 277 GLU A O 1
ATOM 2252 N N . VAL A 1 278 ? 26.813 10.053 0.800 1.00 89.19 278 VAL A N 1
ATOM 2253 C CA . VAL A 1 278 ? 28.009 9.495 0.143 1.00 89.19 278 VAL A CA 1
ATOM 2254 C C . VAL A 1 278 ? 27.620 8.389 -0.839 1.00 89.19 278 VAL A C 1
ATOM 2256 O O . VAL A 1 278 ? 28.114 8.346 -1.969 1.00 89.19 278 VAL A O 1
ATOM 2259 N N . TYR A 1 279 ? 26.699 7.514 -0.445 1.00 87.00 279 TYR A N 1
ATOM 2260 C CA . TYR A 1 279 ? 26.251 6.390 -1.263 1.00 87.00 279 TYR A CA 1
ATOM 2261 C C . TYR A 1 279 ? 25.447 6.844 -2.483 1.00 87.00 279 TYR A C 1
ATOM 2263 O O . TYR A 1 279 ? 25.691 6.355 -3.587 1.00 87.00 279 TYR A O 1
ATOM 2271 N N . LEU A 1 280 ? 24.569 7.839 -2.327 1.00 83.62 280 LEU A N 1
ATOM 2272 C CA . LEU A 1 280 ? 23.841 8.452 -3.440 1.00 83.62 280 LEU A CA 1
ATOM 2273 C C . LEU A 1 280 ? 24.797 9.100 -4.454 1.00 83.62 280 LEU A C 1
ATOM 2275 O O . LEU A 1 280 ? 24.638 8.934 -5.666 1.00 83.62 280 LEU A O 1
ATOM 2279 N N . ARG A 1 281 ? 25.821 9.820 -3.976 1.00 87.19 281 ARG A N 1
ATOM 2280 C CA . ARG A 1 281 ? 26.861 10.401 -4.844 1.00 87.19 281 ARG A CA 1
ATOM 2281 C C . ARG A 1 281 ? 27.668 9.328 -5.561 1.00 87.19 281 ARG A C 1
ATOM 2283 O O . ARG A 1 281 ? 27.948 9.476 -6.747 1.00 87.19 281 ARG A O 1
ATOM 2290 N N . THR A 1 282 ? 27.998 8.244 -4.864 1.00 88.50 282 THR A N 1
ATOM 2291 C CA . THR A 1 282 ? 28.731 7.107 -5.433 1.00 88.50 282 THR A CA 1
ATOM 2292 C C . THR A 1 282 ? 27.918 6.434 -6.538 1.00 88.50 282 THR A C 1
ATOM 2294 O O . THR A 1 282 ? 28.437 6.265 -7.637 1.00 88.50 282 THR A O 1
ATOM 2297 N N . ALA A 1 283 ? 26.628 6.161 -6.313 1.00 84.69 283 ALA A N 1
ATOM 2298 C CA . ALA A 1 283 ? 25.735 5.590 -7.327 1.00 84.69 283 ALA A CA 1
ATOM 2299 C C . ALA A 1 283 ? 25.606 6.476 -8.579 1.00 84.69 283 ALA A C 1
ATOM 2301 O O . ALA A 1 283 ? 25.600 5.977 -9.701 1.00 84.69 283 ALA A O 1
ATOM 2302 N N . LYS A 1 284 ? 25.546 7.804 -8.398 1.00 82.25 284 LYS A N 1
ATOM 2303 C CA . LYS A 1 284 ? 25.527 8.778 -9.504 1.00 82.25 284 LYS A CA 1
ATOM 2304 C C . LYS A 1 284 ? 26.841 8.826 -10.278 1.00 82.25 284 LYS A C 1
ATOM 2306 O O . LYS A 1 284 ? 26.829 9.081 -11.480 1.00 82.25 284 LYS A O 1
ATOM 2311 N N . LYS A 1 285 ? 27.968 8.669 -9.580 1.00 85.50 285 LYS A N 1
ATOM 2312 C CA . LYS A 1 285 ? 29.311 8.780 -10.157 1.00 85.50 285 LYS A CA 1
ATOM 2313 C C . LYS A 1 285 ? 29.751 7.503 -10.873 1.00 85.50 285 LYS A C 1
ATOM 2315 O O . LYS A 1 285 ? 30.452 7.626 -11.873 1.00 85.50 285 LYS A O 1
ATOM 2320 N N . PHE A 1 286 ? 29.327 6.339 -10.381 1.00 85.06 286 PHE A N 1
ATOM 2321 C CA . PHE A 1 286 ? 29.673 5.015 -10.905 1.00 85.06 286 PHE A CA 1
ATOM 2322 C C . PHE A 1 286 ? 28.404 4.197 -11.221 1.00 85.06 286 PHE A C 1
ATOM 2324 O O . PHE A 1 286 ? 28.043 3.301 -10.451 1.00 85.06 286 PHE A O 1
ATOM 2331 N N . PRO A 1 287 ? 27.688 4.493 -12.324 1.00 81.25 287 PRO A N 1
ATOM 2332 C CA . PRO A 1 287 ? 26.503 3.734 -12.734 1.00 81.25 287 PRO A CA 1
ATOM 2333 C C . PRO A 1 287 ? 26.764 2.234 -12.939 1.00 81.25 287 PRO A C 1
ATOM 2335 O O . PRO A 1 287 ? 25.856 1.429 -12.750 1.00 81.25 287 PRO A O 1
ATOM 2338 N N . GLU A 1 288 ? 27.998 1.853 -13.265 1.00 80.88 288 GLU A N 1
ATOM 2339 C CA . GLU A 1 288 ? 28.438 0.464 -13.422 1.00 80.88 288 GLU A CA 1
ATOM 2340 C C . GLU A 1 288 ? 28.288 -0.326 -12.115 1.00 80.88 288 GLU A C 1
ATOM 2342 O O . GLU A 1 288 ? 27.956 -1.509 -12.127 1.00 80.88 288 GLU A O 1
ATOM 2347 N N . LEU A 1 289 ? 28.474 0.333 -10.967 1.00 85.06 289 LEU A N 1
ATOM 2348 C CA . LEU A 1 289 ? 28.280 -0.278 -9.653 1.00 85.06 289 LEU A CA 1
ATOM 2349 C C . LEU A 1 289 ? 26.802 -0.605 -9.403 1.00 85.06 289 LEU A C 1
ATOM 2351 O O . LEU A 1 289 ? 26.481 -1.629 -8.801 1.00 85.06 289 LEU A O 1
ATOM 2355 N N . VAL A 1 290 ? 25.897 0.240 -9.902 1.00 85.81 290 VAL A N 1
ATOM 2356 C CA . VAL A 1 290 ? 24.454 -0.022 -9.866 1.00 85.81 290 VAL A CA 1
ATOM 2357 C C . VAL A 1 290 ? 24.110 -1.228 -10.743 1.00 85.81 290 VAL A C 1
ATOM 2359 O O . VAL A 1 290 ? 23.305 -2.057 -10.331 1.00 85.81 290 VAL A O 1
ATOM 2362 N N . ASP A 1 291 ? 24.760 -1.384 -11.899 1.00 84.50 291 ASP A N 1
ATOM 2363 C CA . ASP A 1 291 ? 24.546 -2.541 -12.778 1.00 84.50 291 ASP A CA 1
ATOM 2364 C C . ASP A 1 291 ? 25.052 -3.851 -12.153 1.00 84.50 291 ASP A C 1
ATOM 2366 O O . ASP A 1 291 ? 24.382 -4.875 -12.264 1.00 84.50 291 ASP A O 1
ATOM 2370 N N . VAL A 1 292 ? 26.176 -3.823 -11.422 1.00 86.38 292 VAL A N 1
ATOM 2371 C CA . VAL A 1 292 ? 26.660 -4.975 -10.632 1.00 86.38 292 VAL A CA 1
ATOM 2372 C C . VAL A 1 292 ? 25.657 -5.365 -9.544 1.00 86.38 292 VAL A C 1
ATOM 2374 O O . VAL A 1 292 ? 25.389 -6.550 -9.342 1.00 86.38 292 VAL A O 1
ATOM 2377 N N . TYR A 1 293 ? 25.079 -4.382 -8.850 1.00 90.00 293 TYR A N 1
ATOM 2378 C CA . TYR A 1 293 ? 24.025 -4.631 -7.866 1.00 90.00 293 TYR A CA 1
ATOM 2379 C C . TYR A 1 293 ? 22.786 -5.256 -8.507 1.00 90.00 293 TYR A C 1
ATOM 2381 O O . TYR A 1 293 ? 22.332 -6.303 -8.053 1.00 90.00 293 TYR A O 1
ATOM 2389 N N . ILE A 1 294 ? 22.270 -4.653 -9.580 1.00 89.88 294 ILE A N 1
ATOM 2390 C CA . ILE A 1 294 ? 21.100 -5.161 -10.304 1.00 89.88 294 ILE A CA 1
ATOM 2391 C C . ILE A 1 294 ? 21.355 -6.591 -10.773 1.00 89.88 294 ILE A C 1
ATOM 2393 O O . ILE A 1 294 ? 20.502 -7.451 -10.582 1.00 89.88 294 ILE A O 1
ATOM 2397 N N . ARG A 1 295 ? 22.549 -6.880 -11.303 1.00 88.88 295 ARG A N 1
ATOM 2398 C CA . ARG A 1 295 ? 22.901 -8.230 -11.738 1.00 88.88 295 ARG A CA 1
ATOM 2399 C C . ARG A 1 295 ? 22.803 -9.259 -10.605 1.00 88.88 295 ARG A C 1
ATOM 2401 O O . ARG A 1 295 ? 22.254 -10.335 -10.809 1.00 88.88 295 ARG A O 1
ATOM 2408 N N . ARG A 1 296 ? 23.255 -8.917 -9.395 1.00 90.12 296 ARG A N 1
ATOM 2409 C CA . ARG A 1 296 ? 23.088 -9.782 -8.212 1.00 90.12 296 ARG A CA 1
ATOM 2410 C C . ARG A 1 296 ? 21.621 -10.000 -7.837 1.00 90.12 296 ARG A C 1
ATOM 2412 O O . ARG A 1 296 ? 21.257 -11.107 -7.443 1.00 90.12 296 ARG A O 1
ATOM 2419 N N . GLN A 1 297 ? 20.786 -8.968 -7.964 1.00 92.31 297 GLN A N 1
ATOM 2420 C CA . GLN A 1 297 ? 19.345 -9.085 -7.721 1.00 92.31 297 GLN A CA 1
ATOM 2421 C C . GLN A 1 297 ? 18.677 -10.001 -8.754 1.00 92.31 297 GLN A C 1
ATOM 2423 O O . GLN A 1 297 ? 17.850 -10.830 -8.389 1.00 92.31 297 GLN A O 1
ATOM 2428 N N . GLU A 1 298 ? 19.076 -9.911 -10.024 1.00 92.06 298 GLU A N 1
ATOM 2429 C CA . GLU A 1 298 ? 18.623 -10.821 -11.081 1.00 92.06 298 GLU A CA 1
ATOM 2430 C C . GLU A 1 298 ? 19.053 -12.271 -10.825 1.00 92.06 298 GLU A C 1
ATOM 2432 O O . GLU A 1 298 ? 18.248 -13.182 -10.990 1.00 92.06 298 GLU A O 1
ATOM 2437 N N . ASP A 1 299 ? 20.301 -12.504 -10.408 1.00 91.19 299 ASP A N 1
ATOM 2438 C CA . ASP A 1 299 ? 20.805 -13.853 -10.107 1.00 91.19 299 ASP A CA 1
ATOM 2439 C C . ASP A 1 299 ? 20.102 -14.488 -8.882 1.00 91.19 299 ASP A C 1
ATOM 2441 O O . ASP A 1 299 ? 20.199 -15.694 -8.661 1.00 91.19 299 ASP A O 1
ATOM 2445 N N . SER A 1 300 ? 19.368 -13.691 -8.099 1.00 92.12 300 SER A N 1
ATOM 2446 C CA . SER A 1 300 ? 18.561 -14.123 -6.951 1.00 92.12 300 SER A CA 1
ATOM 2447 C C . SER A 1 300 ? 17.049 -13.938 -7.169 1.00 92.12 300 SER A C 1
ATOM 2449 O O . SER A 1 300 ? 16.281 -13.938 -6.207 1.00 92.12 300 SER A O 1
ATOM 2451 N N . GLY A 1 301 ? 16.598 -13.844 -8.426 1.00 91.00 301 GLY A N 1
ATOM 2452 C CA . GLY A 1 301 ? 15.203 -13.564 -8.785 1.00 91.00 301 GLY A CA 1
ATOM 2453 C C . GLY A 1 301 ? 14.166 -14.535 -8.202 1.00 91.00 301 GLY A C 1
ATOM 2454 O O . GLY A 1 301 ? 13.126 -14.099 -7.707 1.00 91.00 301 GLY A O 1
ATOM 2455 N N . GLU A 1 302 ? 14.465 -15.836 -8.119 1.00 92.06 302 GLU A N 1
ATOM 2456 C CA . GLU A 1 302 ? 13.576 -16.811 -7.459 1.00 92.06 302 GLU A CA 1
ATOM 2457 C C . GLU A 1 302 ? 13.315 -16.466 -5.981 1.00 92.06 302 GLU A C 1
ATOM 2459 O O . GLU A 1 302 ? 12.205 -16.649 -5.465 1.00 92.06 302 GLU A O 1
ATOM 2464 N N . GLN A 1 303 ? 14.323 -15.921 -5.289 1.00 92.94 303 GLN A N 1
ATOM 2465 C CA . GLN A 1 303 ? 14.171 -15.470 -3.907 1.00 92.94 303 GLN A CA 1
ATOM 2466 C C . GLN A 1 303 ? 13.247 -14.255 -3.829 1.00 92.94 303 GLN A C 1
ATOM 2468 O O . GLN A 1 303 ? 12.443 -14.184 -2.897 1.00 92.94 303 GLN A O 1
ATOM 2473 N N . ALA A 1 304 ? 13.310 -13.351 -4.814 1.00 92.00 304 ALA A N 1
ATOM 2474 C CA . ALA A 1 304 ? 12.407 -12.209 -4.928 1.00 92.00 304 ALA A CA 1
ATOM 2475 C C . ALA A 1 304 ? 10.950 -12.665 -4.959 1.00 92.00 304 ALA A C 1
ATOM 2477 O O . ALA A 1 304 ? 10.132 -12.209 -4.159 1.00 92.00 304 ALA A O 1
ATOM 2478 N N . VAL A 1 305 ? 10.643 -13.625 -5.836 1.00 93.00 305 VAL A N 1
ATOM 2479 C CA . VAL A 1 305 ? 9.294 -14.174 -5.997 1.00 93.00 305 VAL A CA 1
ATOM 2480 C C . VAL A 1 305 ? 8.816 -14.808 -4.690 1.00 93.00 305 VAL A C 1
ATOM 2482 O O . VAL A 1 305 ? 7.742 -14.467 -4.190 1.00 93.00 305 VAL A O 1
ATOM 2485 N N . HIS A 1 306 ? 9.621 -15.684 -4.082 1.00 93.44 306 HIS A N 1
ATOM 2486 C CA . HIS A 1 306 ? 9.233 -16.374 -2.850 1.00 93.44 306 HIS A CA 1
ATOM 2487 C C . HIS A 1 306 ? 9.036 -15.410 -1.664 1.00 93.44 306 HIS A C 1
ATOM 2489 O O . HIS A 1 306 ? 8.057 -15.522 -0.917 1.00 93.44 306 HIS A O 1
ATOM 2495 N N . GLN A 1 307 ? 9.942 -14.442 -1.481 1.00 93.00 307 GLN A N 1
ATOM 2496 C CA . GLN A 1 307 ? 9.838 -13.456 -0.403 1.00 93.00 307 GLN A CA 1
ATOM 2497 C C . GLN A 1 307 ? 8.633 -12.531 -0.596 1.00 93.00 307 GLN A C 1
ATOM 2499 O O . GLN A 1 307 ? 7.872 -12.329 0.355 1.00 93.00 307 GLN A O 1
ATOM 2504 N N . SER A 1 308 ? 8.424 -12.016 -1.810 1.00 94.25 308 SER A N 1
ATOM 2505 C CA . SER A 1 308 ? 7.282 -11.159 -2.133 1.00 94.25 308 SER A CA 1
ATOM 2506 C C . SER A 1 308 ? 5.963 -11.891 -1.909 1.00 94.25 308 SER A C 1
ATOM 2508 O O . SER A 1 308 ? 5.108 -11.372 -1.195 1.00 94.25 308 SER A O 1
ATOM 2510 N N . LEU A 1 309 ? 5.827 -13.141 -2.366 1.00 93.75 309 LEU A N 1
ATOM 2511 C CA . LEU A 1 309 ? 4.627 -13.945 -2.109 1.00 93.75 309 LEU A CA 1
ATOM 2512 C C . LEU A 1 309 ? 4.367 -14.152 -0.611 1.00 93.75 309 LEU A C 1
ATOM 2514 O O . LEU A 1 309 ? 3.232 -13.987 -0.164 1.00 93.75 309 LEU A O 1
ATOM 2518 N N . SER A 1 310 ? 5.394 -14.458 0.193 1.00 94.00 310 SER A N 1
ATOM 2519 C CA . SER A 1 310 ? 5.211 -14.612 1.644 1.00 94.00 310 SER A CA 1
ATOM 2520 C C . SER A 1 310 ? 4.780 -13.302 2.314 1.00 94.00 310 SER A C 1
ATOM 2522 O O . SER A 1 310 ? 3.944 -13.326 3.217 1.00 94.00 310 SER A O 1
ATOM 2524 N N . ARG A 1 311 ? 5.334 -12.160 1.891 1.00 93.94 311 ARG A N 1
ATOM 2525 C CA . ARG A 1 311 ? 4.978 -10.831 2.417 1.00 93.94 311 ARG A CA 1
ATOM 2526 C C . ARG A 1 311 ? 3.570 -10.405 1.999 1.00 93.94 311 ARG A C 1
ATOM 2528 O O . ARG A 1 311 ? 2.824 -9.853 2.807 1.00 93.94 311 ARG A O 1
ATOM 2535 N N . VAL A 1 312 ? 3.183 -10.697 0.758 1.00 95.75 312 VAL A N 1
ATOM 2536 C CA . VAL A 1 312 ? 1.818 -10.476 0.267 1.00 95.75 312 VAL A CA 1
ATOM 2537 C C . VAL A 1 312 ? 0.836 -11.361 1.025 1.00 95.75 312 VAL A C 1
ATOM 2539 O O . VAL A 1 312 ? -0.227 -10.885 1.415 1.00 95.75 312 VAL A O 1
ATOM 2542 N N . GLN A 1 313 ? 1.190 -12.620 1.299 1.00 95.44 313 GLN A N 1
ATOM 2543 C CA . GLN A 1 313 ? 0.334 -13.520 2.066 1.00 95.44 313 GLN A CA 1
ATOM 2544 C C . GLN A 1 313 ? 0.111 -13.017 3.496 1.00 95.44 313 GLN A C 1
ATOM 2546 O O . GLN A 1 313 ? -1.032 -13.015 3.941 1.00 95.44 313 GLN A O 1
ATOM 2551 N N . TYR A 1 314 ? 1.146 -12.498 4.167 1.00 95.50 314 TYR A N 1
ATOM 2552 C CA . TYR A 1 314 ? 0.986 -11.812 5.456 1.00 95.50 314 TYR A CA 1
ATOM 2553 C C . TYR A 1 314 ? -0.026 -10.657 5.358 1.00 95.50 314 TYR A C 1
ATOM 2555 O O . TYR A 1 314 ? -0.968 -10.578 6.144 1.00 95.50 314 TYR A O 1
ATOM 2563 N N . ALA A 1 315 ? 0.112 -9.782 4.353 1.00 95.12 315 ALA A N 1
ATOM 2564 C CA . ALA A 1 315 ? -0.812 -8.661 4.173 1.00 95.12 315 ALA A CA 1
ATOM 2565 C C . ALA A 1 315 ? -2.253 -9.124 3.890 1.00 95.12 315 ALA A C 1
ATOM 2567 O O . ALA A 1 315 ? -3.190 -8.543 4.436 1.00 95.12 315 ALA A O 1
ATOM 2568 N N . LYS A 1 316 ? -2.437 -10.176 3.079 1.00 94.88 316 LYS A N 1
ATOM 2569 C CA . LYS A 1 316 ? -3.746 -10.792 2.808 1.00 94.88 316 LYS A CA 1
ATOM 2570 C C . LYS A 1 316 ? -4.350 -11.419 4.063 1.00 94.88 316 LYS A C 1
ATOM 2572 O O . LYS A 1 316 ? -5.550 -11.286 4.288 1.00 94.88 316 LYS A O 1
ATOM 2577 N N . ASP A 1 317 ? -3.550 -12.102 4.875 1.00 95.00 317 ASP A N 1
ATOM 2578 C CA . ASP A 1 317 ? -4.028 -12.707 6.116 1.00 95.00 317 ASP A CA 1
ATOM 2579 C C . ASP A 1 317 ? -4.525 -11.620 7.075 1.00 95.00 317 ASP A C 1
ATOM 2581 O O . ASP A 1 317 ? -5.680 -11.674 7.485 1.00 95.00 317 ASP A O 1
ATOM 2585 N N . ILE A 1 318 ? -3.728 -10.578 7.333 1.00 95.31 318 ILE A N 1
ATOM 2586 C CA . ILE A 1 318 ? -4.082 -9.509 8.281 1.00 95.31 318 ILE A CA 1
ATOM 2587 C C . ILE A 1 318 ? -5.184 -8.577 7.744 1.00 95.31 318 ILE A C 1
ATOM 2589 O O . ILE A 1 318 ? -6.227 -8.406 8.374 1.00 95.31 318 ILE A O 1
ATOM 2593 N N . PHE A 1 319 ? -4.967 -7.945 6.586 1.00 94.88 319 PHE A N 1
ATOM 2594 C CA . PHE A 1 319 ? -5.808 -6.838 6.101 1.00 94.88 319 PHE A CA 1
ATOM 2595 C C . PHE A 1 319 ? -6.979 -7.281 5.230 1.00 94.88 319 PHE A C 1
ATOM 2597 O O . PHE A 1 319 ? -7.835 -6.464 4.892 1.00 94.88 319 PHE A O 1
ATOM 2604 N N . THR A 1 320 ? -7.043 -8.556 4.857 1.00 92.75 320 THR A N 1
ATOM 2605 C CA . THR A 1 320 ? -8.164 -9.091 4.081 1.00 92.75 320 THR A CA 1
ATOM 2606 C C . THR A 1 320 ? -8.899 -10.152 4.876 1.00 92.75 320 THR A C 1
ATOM 2608 O O . THR A 1 320 ? -10.064 -9.956 5.192 1.00 92.75 320 THR A O 1
ATOM 2611 N N . GLY A 1 321 ? -8.242 -11.251 5.250 1.00 93.06 321 GLY A N 1
ATOM 2612 C CA . GLY A 1 321 ? -8.919 -12.356 5.926 1.00 93.06 321 GLY A CA 1
ATOM 2613 C C . GLY A 1 321 ? -9.341 -12.052 7.344 1.00 93.06 321 GLY A C 1
ATOM 2614 O O . GLY A 1 321 ? -10.533 -11.955 7.615 1.00 93.06 321 GLY A O 1
ATOM 2615 N N . ASN A 1 322 ? -8.372 -11.841 8.219 1.00 94.88 322 ASN A N 1
ATOM 2616 C CA . ASN A 1 322 ? -8.600 -11.566 9.626 1.00 94.88 322 ASN A CA 1
ATOM 2617 C C . ASN A 1 322 ? -9.510 -10.354 9.841 1.00 94.88 322 ASN A C 1
ATOM 2619 O O . ASN A 1 322 ? -10.410 -10.389 10.676 1.00 94.88 322 ASN A O 1
ATOM 2623 N N . ALA A 1 323 ? -9.286 -9.283 9.078 1.00 94.69 323 ALA A N 1
ATOM 2624 C CA . ALA A 1 323 ? -10.115 -8.087 9.119 1.00 94.69 323 ALA A CA 1
ATOM 2625 C C . ALA A 1 323 ? -11.569 -8.376 8.698 1.00 94.69 323 ALA A C 1
ATOM 2627 O O . ALA A 1 323 ? -12.492 -7.993 9.417 1.00 94.69 323 ALA A O 1
ATOM 2628 N N . LYS A 1 324 ? -11.791 -9.100 7.590 1.00 92.88 324 LYS A N 1
ATOM 2629 C CA . LYS A 1 324 ? -13.137 -9.497 7.144 1.00 92.88 324 LYS A CA 1
ATOM 2630 C C . LYS A 1 324 ? -13.833 -10.416 8.144 1.00 92.88 324 LYS A C 1
ATOM 2632 O O . LYS A 1 324 ? -15.013 -10.221 8.432 1.00 92.88 324 LYS A O 1
ATOM 2637 N N . ASP A 1 325 ? -13.106 -11.366 8.717 1.00 93.75 325 ASP A N 1
ATOM 2638 C CA . ASP A 1 325 ? -13.630 -12.259 9.748 1.00 93.75 325 ASP A CA 1
ATOM 2639 C C . ASP A 1 325 ? -14.006 -11.475 11.009 1.00 93.75 325 ASP A C 1
ATOM 2641 O O . ASP A 1 325 ? -15.102 -11.653 11.537 1.00 93.75 325 ASP A O 1
ATOM 2645 N N . ALA A 1 326 ? -13.163 -10.535 11.449 1.00 94.94 326 ALA A N 1
ATOM 2646 C CA . ALA A 1 326 ? -13.474 -9.651 12.568 1.00 94.94 326 ALA A CA 1
ATOM 2647 C C . ALA A 1 326 ? -14.726 -8.802 12.300 1.00 94.94 326 ALA A C 1
ATOM 2649 O O . ALA A 1 326 ? -15.602 -8.738 13.159 1.00 94.94 326 ALA A O 1
ATOM 2650 N N . ILE A 1 327 ? -14.859 -8.210 11.108 1.00 93.38 327 ILE A N 1
ATOM 2651 C CA . ILE A 1 327 ? -16.051 -7.446 10.698 1.00 93.38 327 ILE A CA 1
ATOM 2652 C C . ILE A 1 327 ? -17.305 -8.326 10.753 1.00 93.38 327 ILE A C 1
ATOM 2654 O O . ILE A 1 327 ? -18.319 -7.936 11.335 1.00 93.38 327 ILE A O 1
ATOM 2658 N N . ASN A 1 328 ? -17.241 -9.531 10.183 1.00 92.12 328 ASN A N 1
ATOM 2659 C CA . ASN A 1 328 ? -18.364 -10.464 10.177 1.00 92.12 328 ASN A CA 1
ATOM 2660 C C . ASN A 1 328 ? -18.776 -10.847 11.600 1.00 92.12 328 ASN A C 1
ATOM 2662 O O . ASN A 1 328 ? -19.960 -10.774 11.931 1.00 92.12 328 ASN A O 1
ATOM 2666 N N . ARG A 1 329 ? -17.815 -11.203 12.455 1.00 93.88 329 ARG A N 1
ATOM 2667 C CA . ARG A 1 329 ? -18.075 -11.590 13.845 1.00 93.88 329 ARG A CA 1
ATOM 2668 C C . ARG A 1 329 ? -18.617 -10.425 14.662 1.00 93.88 329 ARG A C 1
ATOM 2670 O O . ARG A 1 329 ? -19.674 -10.556 15.266 1.00 93.88 329 ARG A O 1
ATOM 2677 N N . LEU A 1 330 ? -17.999 -9.246 14.588 1.00 92.88 330 LEU A N 1
ATOM 2678 C CA . LEU A 1 330 ? -18.509 -8.034 15.238 1.00 92.88 330 LEU A CA 1
ATOM 2679 C C . LEU A 1 330 ? -19.931 -7.688 14.773 1.00 92.88 330 LEU A C 1
ATOM 2681 O O . LEU A 1 330 ? -20.741 -7.244 15.583 1.00 92.88 330 LEU A O 1
ATOM 2685 N N . SER A 1 331 ? -20.261 -7.929 13.502 1.00 90.12 331 SER A N 1
ATOM 2686 C CA . SER A 1 331 ? -21.599 -7.698 12.948 1.00 90.12 331 SER A CA 1
ATOM 2687 C C . SER A 1 331 ? -22.660 -8.697 13.410 1.00 90.12 331 SER A C 1
ATOM 2689 O O . SER A 1 331 ? -23.829 -8.320 13.447 1.00 90.12 331 SER A O 1
ATOM 2691 N N . HIS A 1 332 ? -22.303 -9.950 13.700 1.00 89.88 332 HIS A N 1
ATOM 2692 C CA . HIS A 1 332 ? -23.275 -11.013 14.001 1.00 89.88 332 HIS A CA 1
ATOM 2693 C C . HIS A 1 332 ? -23.316 -11.410 15.482 1.00 89.88 332 HIS A C 1
ATOM 2695 O O . HIS A 1 332 ? -24.348 -11.880 15.957 1.00 89.88 332 HIS A O 1
ATOM 2701 N N . GLU A 1 333 ? -22.211 -11.229 16.201 1.00 91.50 333 GLU A N 1
ATOM 2702 C CA . GLU A 1 333 ? -22.030 -11.643 17.597 1.00 91.50 333 GLU A CA 1
ATOM 2703 C C . GLU A 1 333 ? -22.182 -10.465 18.573 1.00 91.50 333 GLU A C 1
ATOM 2705 O O . GLU A 1 333 ? -22.339 -10.676 19.774 1.00 91.50 333 GLU A O 1
ATOM 2710 N N . THR A 1 334 ? -22.146 -9.217 18.087 1.00 90.19 334 THR A N 1
ATOM 2711 C CA . THR A 1 334 ? -22.136 -8.021 18.944 1.00 90.19 334 THR A CA 1
ATOM 2712 C C . THR A 1 334 ? -23.018 -6.891 18.404 1.00 90.19 334 THR A C 1
ATOM 2714 O O . THR A 1 334 ? -23.479 -6.912 17.266 1.00 90.19 334 THR A O 1
ATOM 2717 N N . ASN A 1 335 ? -23.194 -5.839 19.211 1.00 88.19 335 ASN A N 1
ATOM 2718 C CA . ASN A 1 335 ? -23.866 -4.598 18.810 1.00 88.19 335 ASN A CA 1
ATOM 2719 C C . ASN A 1 335 ? -22.883 -3.515 18.320 1.00 88.19 335 ASN A C 1
ATOM 2721 O O . ASN A 1 335 ? -23.169 -2.321 18.430 1.00 88.19 335 ASN A O 1
ATOM 2725 N N . PHE A 1 336 ? -21.708 -3.897 17.812 1.00 89.44 336 PHE A N 1
ATOM 2726 C CA . PHE A 1 336 ? -20.670 -2.952 17.387 1.00 89.44 336 PHE A CA 1
ATOM 2727 C C . PHE A 1 336 ? -21.144 -2.007 16.272 1.00 89.44 336 PHE A C 1
ATOM 2729 O O . PHE A 1 336 ? -21.015 -0.792 16.403 1.00 89.44 336 PHE A O 1
ATOM 2736 N N . TYR A 1 337 ? -21.765 -2.555 15.220 1.00 87.25 337 TYR A N 1
ATOM 2737 C CA . TYR A 1 337 ? -22.324 -1.786 14.095 1.00 87.25 337 TYR A CA 1
ATOM 2738 C C . TYR A 1 337 ? -23.813 -1.448 14.250 1.00 87.25 337 TYR A C 1
ATOM 2740 O O . TYR A 1 337 ? -24.435 -0.981 13.296 1.00 87.25 337 TYR A O 1
ATOM 2748 N N . ALA A 1 338 ? -24.416 -1.739 15.405 1.00 81.44 338 ALA A N 1
ATOM 2749 C CA . ALA A 1 338 ? -25.810 -1.392 15.646 1.00 81.44 338 ALA A CA 1
ATOM 2750 C C . ALA A 1 338 ? -25.960 0.130 15.754 1.00 81.44 338 ALA A C 1
ATOM 2752 O O . ALA A 1 338 ? -25.128 0.789 16.377 1.00 81.44 338 ALA A O 1
ATOM 2753 N N . ASP A 1 339 ? -27.033 0.668 15.175 1.00 75.50 339 ASP A N 1
ATOM 2754 C CA . ASP A 1 339 ? -27.430 2.048 15.427 1.00 75.50 339 ASP A CA 1
ATOM 2755 C C . ASP A 1 339 ? -27.967 2.145 16.858 1.00 75.50 339 ASP A C 1
ATOM 2757 O O . ASP A 1 339 ? -28.922 1.451 17.225 1.00 75.50 339 ASP A O 1
ATOM 2761 N N . THR A 1 340 ? -27.314 2.955 17.685 1.00 67.75 340 THR A N 1
ATOM 2762 C CA . THR A 1 340 ? -27.634 3.107 19.106 1.00 67.75 340 THR A CA 1
ATOM 2763 C C . THR A 1 340 ? -28.009 4.557 19.397 1.00 67.75 340 THR A C 1
ATOM 2765 O O . THR A 1 340 ? -27.155 5.335 19.823 1.00 67.75 340 THR A O 1
ATOM 2768 N N . PRO A 1 341 ? -29.293 4.934 19.231 1.00 63.22 341 PRO A N 1
ATOM 2769 C CA . PRO A 1 341 ? -29.780 6.271 19.571 1.00 63.22 341 PRO A CA 1
ATOM 2770 C C . PRO A 1 341 ? -29.679 6.598 21.070 1.00 63.22 341 PRO A C 1
ATOM 2772 O O . PRO A 1 341 ? -30.037 7.698 21.475 1.00 63.22 341 PRO A O 1
ATOM 2775 N N . GLN A 1 342 ? -29.261 5.640 21.909 1.00 65.81 342 GLN A N 1
ATOM 2776 C CA . GLN A 1 342 ? -29.108 5.835 23.350 1.00 65.81 342 GLN A CA 1
ATOM 2777 C C . GLN A 1 342 ? -27.809 6.549 23.749 1.00 65.81 342 GLN A C 1
ATOM 2779 O O . GLN A 1 342 ? -27.767 7.076 24.859 1.00 65.81 342 GLN A O 1
ATOM 2784 N N . SER A 1 343 ? -26.769 6.555 22.904 1.00 73.00 343 SER A N 1
ATOM 2785 C CA . SER A 1 343 ? -25.540 7.312 23.183 1.00 73.00 343 SER A CA 1
ATOM 2786 C C . SER A 1 343 ? -25.877 8.809 23.200 1.00 73.00 343 SER A C 1
ATOM 2788 O O . SER A 1 343 ? -26.511 9.302 22.269 1.00 73.00 343 SER A O 1
ATOM 2790 N N . GLN A 1 344 ? -25.500 9.522 24.265 1.00 81.19 344 GLN A N 1
ATOM 2791 C CA . GLN A 1 344 ? -25.835 10.939 24.456 1.00 81.19 344 GLN A CA 1
ATOM 2792 C C . GLN A 1 344 ? -24.757 11.881 23.902 1.00 81.19 344 GLN A C 1
ATOM 2794 O O . GLN A 1 344 ? -25.005 13.075 23.741 1.00 81.19 344 GLN A O 1
ATOM 2799 N N . SER A 1 345 ? -23.566 11.355 23.592 1.00 86.94 345 SER A N 1
ATOM 2800 C CA . SER A 1 345 ? -22.451 12.098 22.995 1.00 86.94 345 SER A CA 1
ATOM 2801 C C . SER A 1 345 ? -21.573 11.220 22.100 1.00 86.94 345 SER A C 1
ATOM 2803 O O . SER A 1 345 ? -21.569 9.989 22.204 1.00 86.94 345 SER A O 1
ATOM 2805 N N . SER A 1 346 ? -20.767 11.858 21.248 1.00 87.75 346 SER A N 1
ATOM 2806 C CA . SER A 1 346 ? -19.776 11.178 20.407 1.00 87.75 346 SER A CA 1
ATOM 2807 C C . SER A 1 346 ? -18.732 10.429 21.233 1.00 87.75 346 SER A C 1
ATOM 2809 O O . SER A 1 346 ? -18.200 9.415 20.782 1.00 87.75 346 SER A O 1
ATOM 2811 N N . PHE A 1 347 ? -18.470 10.901 22.455 1.00 88.38 347 PHE A N 1
ATOM 2812 C CA . PHE A 1 347 ? -17.538 10.278 23.384 1.00 88.38 347 PHE A CA 1
ATOM 2813 C C . PHE A 1 347 ? -18.097 8.982 23.955 1.00 88.38 347 PHE A C 1
ATOM 2815 O O . PHE A 1 347 ? -17.413 7.960 23.929 1.00 88.38 347 PHE A O 1
ATOM 2822 N N . GLU A 1 348 ? -19.353 8.996 24.404 1.00 88.38 348 GLU A N 1
ATOM 2823 C CA . GLU A 1 348 ? -20.039 7.788 24.869 1.00 88.38 348 GLU A CA 1
ATOM 2824 C C . GLU A 1 348 ? -20.119 6.732 23.767 1.00 88.38 348 GLU A C 1
ATOM 2826 O O . GLU A 1 348 ? -19.852 5.559 24.021 1.00 88.38 348 GLU A O 1
ATOM 2831 N N . GLU A 1 349 ? -20.403 7.142 22.529 1.00 88.81 349 GLU A N 1
ATOM 2832 C CA . GLU A 1 349 ? -20.413 6.228 21.388 1.00 88.81 349 GLU A CA 1
ATOM 2833 C C . GLU A 1 349 ? -19.021 5.648 21.091 1.00 88.81 349 GLU A C 1
ATOM 2835 O O . GLU A 1 349 ? -18.882 4.439 20.875 1.00 88.81 349 GLU A O 1
ATOM 2840 N N . ALA A 1 350 ? -17.975 6.479 21.122 1.00 90.38 350 ALA A N 1
ATOM 2841 C CA . ALA A 1 350 ? -16.597 6.030 20.938 1.00 90.38 350 ALA A CA 1
ATOM 2842 C C . ALA A 1 350 ? -16.192 5.017 22.021 1.00 90.38 350 ALA A C 1
ATOM 2844 O O . ALA A 1 350 ? -15.727 3.919 21.706 1.00 90.38 350 ALA A O 1
ATOM 2845 N N . ILE A 1 351 ? -16.435 5.349 23.291 1.00 90.75 351 ILE A N 1
ATOM 2846 C CA . ILE A 1 351 ? -16.181 4.486 24.449 1.00 90.75 351 ILE A CA 1
ATOM 2847 C C . ILE A 1 351 ? -16.953 3.175 24.335 1.00 90.75 351 ILE A C 1
ATOM 2849 O O . ILE A 1 351 ? -16.361 2.112 24.528 1.00 90.75 351 ILE A O 1
ATOM 2853 N N . ARG A 1 352 ? -18.240 3.217 23.976 1.00 91.12 352 ARG A N 1
ATOM 2854 C CA . ARG A 1 352 ? -19.077 2.025 23.787 1.00 91.12 352 ARG A CA 1
ATOM 2855 C C . ARG A 1 352 ? -18.462 1.084 22.757 1.00 91.12 352 ARG A C 1
ATOM 2857 O O . ARG A 1 352 ? -18.285 -0.102 23.039 1.00 91.12 352 ARG A O 1
ATOM 2864 N N . ARG A 1 353 ? -18.101 1.597 21.575 1.00 91.31 353 ARG A N 1
ATOM 2865 C CA . ARG A 1 353 ? -17.483 0.778 20.523 1.00 91.31 353 ARG A CA 1
ATOM 2866 C C . ARG A 1 353 ? -16.126 0.225 20.945 1.00 91.31 353 ARG A C 1
ATOM 2868 O O . ARG A 1 353 ? -15.859 -0.942 20.676 1.00 91.31 353 ARG A O 1
ATOM 2875 N N . VAL A 1 354 ? -15.292 1.022 21.618 1.00 94.31 354 VAL A N 1
ATOM 2876 C CA . VAL A 1 354 ? -13.991 0.565 22.132 1.00 94.31 354 VAL A CA 1
ATOM 2877 C C . VAL A 1 354 ? -14.159 -0.534 23.182 1.00 94.31 354 VAL A C 1
ATOM 2879 O O . VAL A 1 354 ? -13.410 -1.502 23.148 1.00 94.31 354 VAL A O 1
ATOM 2882 N N . HIS A 1 355 ? -15.150 -0.454 24.071 1.00 94.88 355 HIS A N 1
ATOM 2883 C CA . HIS A 1 355 ? -15.399 -1.508 25.062 1.00 94.88 355 HIS A CA 1
ATOM 2884 C C . HIS A 1 355 ? -15.920 -2.801 24.429 1.00 94.88 355 HIS A C 1
ATOM 2886 O O . HIS A 1 355 ? -15.487 -3.885 24.817 1.00 94.88 355 HIS A O 1
ATOM 2892 N N . ILE A 1 356 ? -16.793 -2.708 23.419 1.00 94.62 356 ILE A N 1
ATOM 2893 C CA . ILE A 1 356 ? -17.208 -3.884 22.638 1.00 94.62 356 ILE A CA 1
ATOM 2894 C C . ILE A 1 356 ? -15.994 -4.506 21.943 1.00 94.62 356 ILE A C 1
ATOM 2896 O O . ILE A 1 356 ? -15.813 -5.718 21.989 1.00 94.62 356 ILE A O 1
ATOM 2900 N N . LEU A 1 357 ? -15.138 -3.678 21.340 1.00 95.00 357 LEU A N 1
ATOM 2901 C CA . LEU A 1 357 ? -13.912 -4.126 20.688 1.00 95.00 357 LEU A CA 1
ATOM 2902 C C . LEU A 1 357 ? -12.939 -4.774 21.678 1.00 95.00 357 LEU A C 1
ATOM 2904 O O . LEU A 1 357 ? -12.367 -5.812 21.365 1.00 95.00 357 LEU A O 1
ATOM 2908 N N . LYS A 1 358 ? -12.789 -4.202 22.877 1.00 96.44 358 LYS A N 1
ATOM 2909 C CA . LYS A 1 358 ? -11.983 -4.758 23.968 1.00 96.44 358 LYS A CA 1
ATOM 2910 C C . LYS A 1 358 ? -12.474 -6.150 24.348 1.00 96.44 358 LYS A C 1
ATOM 2912 O O . LYS A 1 358 ? -11.684 -7.079 24.283 1.00 96.44 358 LYS A O 1
ATOM 2917 N N . SER A 1 359 ? -13.763 -6.321 24.645 1.00 96.00 359 SER A N 1
ATOM 2918 C CA . SER A 1 359 ? -14.304 -7.645 24.990 1.00 96.00 359 SER A CA 1
ATOM 2919 C C . SER A 1 359 ? -14.242 -8.627 23.814 1.00 96.00 359 SER A C 1
ATOM 2921 O O . SER A 1 359 ? -13.950 -9.808 23.988 1.00 96.00 359 SER A O 1
ATOM 2923 N N . PHE A 1 360 ? -14.442 -8.160 22.578 1.00 95.62 360 PHE A N 1
ATOM 2924 C CA . PHE A 1 360 ? -14.240 -8.996 21.396 1.00 95.62 360 PHE A CA 1
ATOM 2925 C C . PHE A 1 360 ? -12.796 -9.515 21.312 1.00 95.62 360 PHE A C 1
ATOM 2927 O O . PHE A 1 360 ? -12.578 -10.711 21.120 1.00 95.62 360 PHE A O 1
ATOM 2934 N N . ILE A 1 361 ? -11.816 -8.627 21.488 1.00 95.81 361 ILE A N 1
ATOM 2935 C CA . ILE A 1 361 ? -10.389 -8.957 21.442 1.00 95.81 361 ILE A CA 1
ATOM 2936 C C . ILE A 1 361 ? -9.991 -9.867 22.603 1.00 95.81 361 ILE A C 1
ATOM 2938 O O . ILE A 1 361 ? -9.316 -10.867 22.371 1.00 95.81 361 ILE A O 1
ATOM 2942 N N . GLU A 1 362 ? -10.406 -9.534 23.822 1.00 95.31 362 GLU A N 1
ATOM 2943 C CA . GLU A 1 362 ? -9.920 -10.169 25.045 1.00 95.31 362 GLU A CA 1
ATOM 2944 C C . GLU A 1 362 ? -10.633 -11.475 25.376 1.00 95.31 362 GLU A C 1
ATOM 2946 O O . GLU A 1 362 ? -9.965 -12.418 25.798 1.00 95.31 362 GLU A O 1
ATOM 2951 N N . ASP A 1 363 ? -11.947 -11.531 25.152 1.00 93.38 363 ASP A N 1
ATOM 2952 C CA . ASP A 1 363 ? -12.807 -12.609 25.652 1.00 93.38 363 ASP A CA 1
ATOM 2953 C C . ASP A 1 363 ? -13.348 -13.506 24.530 1.00 93.38 363 ASP A C 1
ATOM 2955 O O . ASP A 1 363 ? -13.781 -14.626 24.785 1.00 93.38 363 ASP A O 1
ATOM 2959 N N . ASN A 1 364 ? -13.334 -13.032 23.278 1.00 91.50 364 ASN A N 1
ATOM 2960 C CA . ASN A 1 364 ? -13.976 -13.711 22.147 1.00 91.50 364 ASN A CA 1
ATOM 2961 C C . ASN A 1 364 ? -12.996 -14.020 21.010 1.00 91.50 364 ASN A C 1
ATOM 2963 O O . ASN A 1 364 ? -13.357 -13.956 19.834 1.00 91.50 364 ASN A O 1
ATOM 2967 N N . ASP A 1 365 ? -11.744 -14.350 21.326 1.00 92.81 365 ASP A N 1
ATOM 2968 C CA . ASP A 1 365 ? -10.719 -14.706 20.334 1.00 92.81 365 ASP A CA 1
ATOM 2969 C C . ASP A 1 365 ? -10.435 -13.619 19.273 1.00 92.81 365 ASP A C 1
ATOM 2971 O O . ASP A 1 365 ? -9.819 -13.892 18.240 1.00 92.81 365 ASP A O 1
ATOM 2975 N N . GLY A 1 366 ? -10.872 -12.376 19.492 1.00 93.75 366 GLY A N 1
ATOM 2976 C CA . GLY A 1 366 ? -10.655 -11.280 18.553 1.00 93.75 366 GLY A CA 1
ATOM 2977 C C . GLY A 1 366 ? -9.179 -10.911 18.406 1.00 93.75 366 GLY A C 1
ATOM 2978 O O . GLY A 1 366 ? -8.794 -10.444 17.340 1.00 93.75 366 GLY A O 1
ATOM 2979 N N . TYR A 1 367 ? -8.332 -11.199 19.406 1.00 94.31 367 TYR A N 1
ATOM 2980 C CA . TYR A 1 367 ? -6.875 -11.012 19.330 1.00 94.31 367 TYR A CA 1
ATOM 2981 C C . TYR A 1 367 ? -6.234 -11.723 18.130 1.00 94.31 367 TYR A C 1
ATOM 2983 O O . TYR A 1 367 ? -5.213 -11.263 17.621 1.00 94.31 367 TYR A O 1
ATOM 2991 N N . LYS A 1 368 ? -6.838 -12.813 17.628 1.00 94.50 368 LYS A N 1
ATOM 2992 C CA . LYS A 1 368 ? -6.329 -13.559 16.465 1.00 94.50 368 LYS A CA 1
ATOM 2993 C C . LYS A 1 368 ? -6.227 -12.688 15.215 1.00 94.50 368 LYS A C 1
ATOM 2995 O O . LYS A 1 368 ? -5.414 -12.987 14.349 1.00 94.50 368 LYS A O 1
ATOM 3000 N N . CYS A 1 369 ? -6.986 -11.590 15.126 1.00 94.62 369 CYS A N 1
ATOM 3001 C CA . CYS A 1 369 ? -6.927 -10.713 13.962 1.00 94.62 369 CYS A CA 1
ATOM 3002 C C . CYS A 1 369 ? -5.561 -10.027 13.781 1.00 94.62 369 CYS A C 1
ATOM 3004 O O . CYS A 1 369 ? -5.216 -9.633 12.666 1.00 94.62 369 CYS A O 1
ATOM 3006 N N . PHE A 1 370 ? -4.766 -9.943 14.852 1.00 95.88 370 PHE 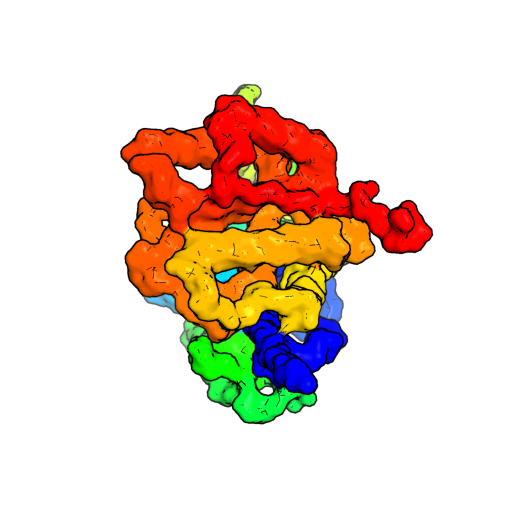A N 1
ATOM 3007 C CA . PHE A 1 370 ? -3.439 -9.336 14.857 1.00 95.88 370 PHE A CA 1
ATOM 3008 C C . PHE A 1 370 ? -2.325 -10.257 14.360 1.00 95.88 370 PHE A C 1
ATOM 3010 O O . PHE A 1 370 ? -1.201 -9.778 14.229 1.00 95.88 370 PHE A O 1
ATOM 3017 N N . PHE A 1 371 ? -2.606 -11.539 14.100 1.00 95.19 371 PHE A N 1
ATOM 3018 C CA . PHE A 1 371 ? -1.604 -12.557 13.778 1.00 95.19 371 PHE A CA 1
ATOM 3019 C C . PHE A 1 371 ? -1.902 -13.224 12.435 1.00 95.19 371 PHE A C 1
ATOM 3021 O O . PHE A 1 371 ? -3.042 -13.595 12.156 1.00 95.19 371 PHE A O 1
ATOM 3028 N N . ASP A 1 372 ? -0.881 -13.401 11.600 1.00 94.12 372 ASP A N 1
ATOM 3029 C CA . ASP A 1 372 ? -1.008 -14.177 10.368 1.00 94.12 372 ASP A CA 1
ATOM 3030 C C . ASP A 1 372 ? -1.099 -15.689 10.660 1.00 94.12 372 ASP A C 1
ATOM 3032 O O . ASP A 1 372 ? -1.000 -16.148 11.803 1.00 94.12 372 ASP A O 1
ATOM 3036 N N . ARG A 1 373 ? -1.244 -16.505 9.609 1.00 89.62 373 ARG A N 1
ATOM 3037 C CA . ARG A 1 373 ? -1.326 -17.972 9.746 1.00 89.62 373 ARG A CA 1
ATOM 3038 C C . ARG A 1 373 ? -0.049 -18.619 10.298 1.00 89.62 373 ARG A C 1
ATOM 3040 O O . ARG A 1 373 ? -0.093 -19.777 10.707 1.00 89.62 373 ARG A O 1
ATOM 3047 N N . LYS A 1 374 ? 1.083 -17.909 10.283 1.00 91.44 374 LYS A N 1
ATOM 3048 C CA . LYS A 1 374 ? 2.376 -18.348 10.828 1.00 91.44 374 LYS A CA 1
ATOM 3049 C C . LYS A 1 374 ? 2.585 -17.869 12.273 1.00 91.44 374 LYS A C 1
ATOM 3051 O O . LYS A 1 374 ? 3.623 -18.173 12.856 1.00 91.44 374 LYS A O 1
ATOM 3056 N N . GLY A 1 375 ? 1.625 -17.145 12.854 1.00 90.94 375 GLY A N 1
ATOM 3057 C CA . GLY A 1 375 ? 1.727 -16.561 14.193 1.00 90.94 375 GLY A CA 1
ATOM 3058 C C . GLY A 1 375 ? 2.553 -15.272 14.245 1.00 90.94 375 GLY A C 1
ATOM 3059 O O . GLY A 1 375 ? 2.918 -14.824 15.330 1.00 90.94 375 GLY A O 1
ATOM 3060 N N . ILE A 1 376 ? 2.860 -14.664 13.097 1.00 91.81 376 ILE A N 1
ATOM 3061 C CA . ILE A 1 376 ? 3.546 -13.375 13.014 1.00 91.81 376 ILE A CA 1
ATOM 3062 C C . ILE A 1 376 ? 2.524 -12.275 13.283 1.00 91.81 376 ILE A C 1
ATOM 3064 O O . ILE A 1 376 ? 1.513 -12.168 12.591 1.00 91.81 376 ILE A O 1
ATOM 3068 N N . ARG A 1 377 ? 2.795 -11.451 14.298 1.00 93.31 377 ARG A N 1
ATOM 3069 C CA . ARG A 1 377 ? 1.918 -10.345 14.690 1.00 93.31 377 ARG A CA 1
ATOM 3070 C C . ARG A 1 377 ? 2.180 -9.063 13.910 1.00 93.31 377 ARG A C 1
ATOM 3072 O O . ARG A 1 377 ? 3.309 -8.830 13.486 1.00 93.31 377 ARG A O 1
ATOM 3079 N N . ILE A 1 378 ? 1.187 -8.173 13.896 1.00 93.12 378 ILE A N 1
ATOM 3080 C CA . ILE A 1 378 ? 1.366 -6.771 13.495 1.00 93.12 378 ILE A CA 1
ATOM 3081 C C . ILE A 1 378 ? 2.558 -6.115 14.202 1.00 93.12 378 ILE A C 1
ATOM 3083 O O . ILE A 1 378 ? 2.752 -6.242 15.419 1.00 93.12 378 ILE A O 1
ATOM 3087 N N . HIS A 1 379 ? 3.369 -5.405 13.420 1.00 86.12 379 HIS A N 1
ATOM 3088 C CA . HIS A 1 379 ? 4.690 -4.951 13.865 1.00 86.12 379 HIS A CA 1
ATOM 3089 C C . HIS A 1 379 ? 4.716 -3.501 14.348 1.00 86.12 379 HIS A C 1
ATOM 3091 O O . HIS A 1 379 ? 5.541 -3.141 15.187 1.00 86.12 379 HIS A O 1
ATOM 3097 N N . ASN A 1 380 ? 3.850 -2.650 13.799 1.00 89.56 380 ASN A N 1
ATOM 3098 C CA . ASN A 1 380 ? 3.907 -1.205 14.001 1.00 89.56 380 ASN A CA 1
ATOM 3099 C C . ASN A 1 380 ? 2.509 -0.569 14.057 1.00 89.56 380 ASN A C 1
ATOM 3101 O O . ASN A 1 380 ? 1.497 -1.197 13.741 1.00 89.56 380 ASN A O 1
ATOM 3105 N N . GLU A 1 381 ? 2.461 0.696 14.483 1.00 89.69 381 GLU A N 1
ATOM 3106 C CA . GLU A 1 381 ? 1.204 1.437 14.630 1.00 89.69 381 GLU A CA 1
ATOM 3107 C C . GLU A 1 381 ? 0.486 1.646 13.292 1.00 89.69 381 GLU A C 1
ATOM 3109 O O . GLU A 1 381 ? -0.740 1.677 13.270 1.00 89.69 381 GLU A O 1
ATOM 3114 N N . ASP A 1 382 ? 1.208 1.735 12.170 1.00 88.56 382 ASP A N 1
ATOM 3115 C CA . ASP A 1 382 ? 0.580 1.913 10.858 1.00 88.56 382 ASP A CA 1
ATOM 3116 C C . ASP A 1 382 ? -0.274 0.706 10.462 1.00 88.56 382 ASP A C 1
ATOM 3118 O O . ASP A 1 382 ? -1.372 0.885 9.926 1.00 88.56 382 ASP A O 1
ATOM 3122 N N . GLU A 1 383 ? 0.202 -0.509 10.744 1.00 91.75 383 GLU A N 1
ATOM 3123 C CA . GLU A 1 383 ? -0.549 -1.749 10.533 1.00 91.75 383 GLU A CA 1
ATOM 3124 C C . GLU A 1 383 ? -1.753 -1.839 11.473 1.00 91.75 383 GLU A C 1
ATOM 3126 O O . GLU A 1 383 ? -2.864 -2.106 11.015 1.00 91.75 383 GLU A O 1
ATOM 3131 N N . LEU A 1 384 ? -1.562 -1.530 12.760 1.00 92.75 384 LEU A N 1
ATOM 3132 C CA . LEU A 1 384 ? -2.641 -1.504 13.752 1.00 92.75 384 LEU A CA 1
ATOM 3133 C C . LEU A 1 384 ? -3.775 -0.560 13.330 1.00 92.75 384 LEU A C 1
ATOM 3135 O O . LEU A 1 384 ? -4.944 -0.941 13.271 1.00 92.75 384 LEU A O 1
ATOM 3139 N N . GLN A 1 385 ? -3.419 0.684 13.019 1.00 89.88 385 GLN A N 1
ATOM 3140 C CA . GLN A 1 385 ? -4.368 1.716 12.623 1.00 89.88 385 GLN A CA 1
ATOM 3141 C C . GLN A 1 385 ? -5.085 1.338 11.331 1.00 89.88 385 GLN A C 1
ATOM 3143 O O . GLN A 1 385 ? -6.281 1.581 11.204 1.00 89.88 385 GLN A O 1
ATOM 3148 N N . ARG A 1 386 ? -4.385 0.729 10.365 1.00 90.00 386 ARG A N 1
ATOM 3149 C CA . ARG A 1 386 ? -5.009 0.271 9.121 1.00 90.00 386 ARG A CA 1
ATOM 3150 C C . ARG A 1 386 ? -6.010 -0.850 9.372 1.00 90.00 386 ARG A C 1
ATOM 3152 O O . ARG A 1 386 ? -7.120 -0.772 8.856 1.00 90.00 386 ARG A O 1
ATOM 3159 N N . LEU A 1 387 ? -5.653 -1.846 10.183 1.00 92.44 387 LEU A N 1
ATOM 3160 C CA . LEU A 1 387 ? -6.563 -2.927 10.558 1.00 92.44 387 LEU A CA 1
ATOM 3161 C C . LEU A 1 387 ? -7.831 -2.368 11.212 1.00 92.44 387 LEU A C 1
ATOM 3163 O O . LEU A 1 387 ? -8.940 -2.683 10.781 1.00 92.44 387 LEU A O 1
ATOM 3167 N N . PHE A 1 388 ? -7.686 -1.460 12.179 1.00 91.31 388 PHE A N 1
ATOM 3168 C CA . PHE A 1 388 ? -8.852 -0.830 12.786 1.00 91.31 388 PHE A CA 1
ATOM 3169 C C . PHE A 1 388 ? -9.630 0.056 11.823 1.00 91.31 388 PHE A C 1
ATOM 3171 O O . PHE A 1 388 ? -10.836 0.152 11.975 1.00 91.31 388 PHE A O 1
ATOM 3178 N N . LYS A 1 389 ? -9.022 0.657 10.796 1.00 87.62 389 LYS A N 1
ATOM 3179 C CA . LYS A 1 389 ? -9.783 1.426 9.790 1.00 87.62 389 LYS A CA 1
ATOM 3180 C C . LYS A 1 389 ? -10.699 0.550 8.950 1.00 87.62 389 LYS A C 1
ATOM 3182 O O . LYS A 1 389 ? -11.794 0.983 8.608 1.00 87.62 389 LYS A O 1
ATOM 3187 N N . LEU A 1 390 ? -10.281 -0.681 8.675 1.00 90.06 390 LEU A N 1
ATOM 3188 C CA . LEU A 1 390 ? -11.120 -1.674 8.010 1.00 90.06 390 LEU A CA 1
ATOM 3189 C C . LEU A 1 390 ? -12.254 -2.147 8.928 1.00 90.06 390 LEU A C 1
ATOM 3191 O O . LEU A 1 390 ? -13.380 -2.317 8.475 1.00 90.06 390 LEU A O 1
ATOM 3195 N N . ILE A 1 391 ? -11.976 -2.309 10.224 1.00 90.75 391 ILE A N 1
ATOM 3196 C CA . ILE A 1 391 ? -12.964 -2.781 11.202 1.00 90.75 391 ILE A CA 1
ATOM 3197 C C . ILE A 1 391 ? -13.953 -1.674 11.591 1.00 90.75 391 ILE A C 1
ATOM 3199 O O . ILE A 1 391 ? -15.150 -1.923 11.678 1.00 90.75 391 ILE A O 1
ATOM 3203 N N . TRP A 1 392 ? -13.510 -0.440 11.822 1.00 86.94 392 TRP A N 1
ATOM 3204 C CA . TRP A 1 392 ? -14.329 0.599 12.461 1.00 86.94 392 TRP A CA 1
ATOM 3205 C C . TRP A 1 392 ? -15.253 1.377 11.524 1.00 86.94 392 TRP A C 1
ATOM 3207 O O . TRP A 1 392 ? -15.819 2.400 11.915 1.00 86.94 392 TRP A O 1
ATOM 3217 N N . VAL A 1 393 ? -15.429 0.883 10.299 1.00 77.75 393 VAL A N 1
ATOM 3218 C CA . VAL A 1 393 ? -16.299 1.480 9.284 1.00 77.75 393 VAL A CA 1
ATOM 3219 C C . VAL A 1 393 ? -17.707 1.667 9.840 1.00 77.75 393 VAL A C 1
ATOM 3221 O O . VAL A 1 393 ? -18.312 0.743 10.386 1.00 77.75 393 VAL A O 1
ATOM 3224 N N . ALA A 1 394 ? -18.241 2.881 9.711 1.00 61.88 394 ALA A N 1
ATOM 3225 C CA . ALA A 1 394 ? -19.604 3.158 10.128 1.00 61.88 394 ALA A CA 1
ATOM 3226 C C . ALA A 1 394 ? -20.591 2.430 9.209 1.00 61.88 394 ALA A C 1
ATOM 3228 O O . ALA A 1 394 ? -20.523 2.548 7.985 1.00 61.88 394 ALA A O 1
ATOM 3229 N N . ASN A 1 395 ? -21.557 1.734 9.803 1.00 61.06 395 ASN A N 1
ATOM 3230 C CA . ASN A 1 395 ? -22.841 1.540 9.142 1.00 61.06 395 ASN A CA 1
ATOM 3231 C C . ASN A 1 395 ? -23.792 2.667 9.563 1.00 61.06 395 ASN A C 1
ATOM 3233 O O . ASN A 1 395 ? -23.463 3.379 10.507 1.00 61.06 395 ASN A O 1
ATOM 3237 N N . LYS A 1 396 ? -24.924 2.845 8.864 1.00 60.25 396 LYS A N 1
ATOM 3238 C CA . LYS A 1 396 ? -25.943 3.884 9.133 1.00 60.25 396 LYS A CA 1
ATOM 3239 C C . LYS A 1 396 ? -26.178 4.049 10.643 1.00 60.25 396 LYS A C 1
ATOM 3241 O O . LYS A 1 396 ? -26.912 3.270 11.237 1.00 60.25 396 LYS A O 1
ATOM 3246 N N . SER A 1 397 ? -25.513 5.035 11.227 1.00 65.56 397 SER A N 1
ATOM 3247 C CA . SER A 1 397 ? -25.444 5.312 12.657 1.00 65.56 397 SER A CA 1
ATOM 3248 C C . SER A 1 397 ? -25.779 6.780 12.838 1.00 65.56 397 SER A C 1
ATOM 3250 O O . SER A 1 397 ? -25.437 7.599 11.980 1.00 65.56 397 SER A O 1
ATOM 3252 N N . HIS A 1 398 ? -26.426 7.118 13.949 1.00 75.81 398 HIS A N 1
ATOM 3253 C CA . HIS A 1 398 ? -26.639 8.513 14.330 1.00 75.81 398 HIS A CA 1
ATOM 3254 C C . HIS A 1 398 ? -25.328 9.309 14.439 1.00 75.81 398 HIS A C 1
ATOM 3256 O O . HIS A 1 398 ? -25.321 10.505 14.155 1.00 75.81 398 HIS A O 1
ATOM 3262 N N . TYR A 1 399 ? -24.226 8.639 14.786 1.00 81.06 399 TYR A N 1
ATOM 3263 C CA . TYR A 1 399 ? -22.880 9.206 14.809 1.00 81.06 399 TYR A CA 1
ATOM 3264 C C . TYR A 1 399 ? -22.110 8.857 13.541 1.00 81.06 399 TYR A C 1
ATOM 3266 O O . TYR A 1 399 ? -22.043 7.688 13.145 1.00 81.06 399 TYR A O 1
ATOM 3274 N N . ASP A 1 400 ? -21.481 9.871 12.959 1.00 79.44 400 ASP A N 1
ATOM 3275 C CA . ASP A 1 400 ? -20.557 9.720 11.845 1.00 79.44 400 ASP A CA 1
ATOM 3276 C C . ASP A 1 400 ? -19.171 9.328 12.375 1.00 79.44 400 ASP A C 1
ATOM 3278 O O . ASP A 1 400 ? -18.690 9.916 13.347 1.00 79.44 400 ASP A O 1
ATOM 3282 N N . VAL A 1 401 ? -18.540 8.325 11.762 1.00 80.69 401 VAL A N 1
ATOM 3283 C CA . VAL A 1 401 ? -17.215 7.819 12.155 1.00 80.69 401 VAL A CA 1
ATOM 3284 C C . VAL A 1 401 ? -16.314 7.932 10.942 1.00 80.69 401 VAL A C 1
ATOM 3286 O O . VAL A 1 401 ? -16.368 7.108 10.029 1.00 80.69 401 VAL A O 1
ATOM 3289 N N . ASN A 1 402 ? -15.483 8.969 10.945 1.00 73.62 402 ASN A N 1
ATOM 3290 C CA . ASN A 1 402 ? -14.614 9.283 9.827 1.00 73.62 402 ASN A CA 1
ATOM 3291 C C . ASN A 1 402 ? -13.154 8.996 10.168 1.00 73.62 402 ASN A C 1
ATOM 3293 O O . ASN A 1 402 ? -12.646 9.495 11.179 1.00 73.62 402 ASN A O 1
ATOM 3297 N N . PRO A 1 403 ? -12.437 8.267 9.301 1.00 66.81 403 PRO A N 1
ATOM 3298 C CA . PRO A 1 403 ? -10.993 8.233 9.352 1.00 66.81 403 PRO A CA 1
ATOM 3299 C C . PRO A 1 403 ? -10.462 9.586 8.825 1.00 66.81 403 PRO A C 1
ATOM 3301 O O . PRO A 1 403 ? -10.451 9.867 7.632 1.00 66.81 403 PRO A O 1
ATOM 3304 N N . GLU A 1 404 ? -10.093 10.440 9.779 1.00 62.72 404 GLU A N 1
ATOM 3305 C CA . GLU A 1 404 ? -9.408 11.739 9.716 1.00 62.72 404 GLU A CA 1
ATOM 3306 C C . GLU A 1 404 ? -9.845 12.825 8.701 1.00 62.72 404 GLU A C 1
ATOM 3308 O O . GLU A 1 404 ? -9.521 12.808 7.511 1.00 62.72 404 GLU A O 1
ATOM 3313 N N . THR A 1 405 ? -10.439 13.889 9.254 1.00 48.16 405 THR A N 1
ATOM 3314 C CA . THR A 1 405 ? -10.538 15.248 8.693 1.00 48.16 405 THR A CA 1
ATOM 3315 C C . THR A 1 405 ? -9.442 16.144 9.289 1.00 48.16 405 THR A C 1
ATOM 3317 O O . THR A 1 405 ? -9.402 16.357 10.501 1.00 48.16 405 THR A O 1
ATOM 3320 N N . ASN A 1 406 ? -8.559 16.702 8.457 1.00 45.62 406 ASN A N 1
ATOM 3321 C CA . ASN A 1 406 ? -7.452 17.557 8.897 1.00 45.62 406 ASN A CA 1
ATOM 3322 C C . ASN A 1 406 ? -7.973 18.927 9.394 1.00 45.62 406 ASN A C 1
ATOM 3324 O O . ASN A 1 406 ? -8.354 19.777 8.591 1.00 45.62 406 ASN A O 1
ATOM 3328 N N . HIS A 1 407 ? -8.002 19.145 10.715 1.00 46.56 407 HIS A N 1
ATOM 3329 C CA . HIS A 1 407 ? -8.454 20.397 11.351 1.00 46.56 407 HIS A CA 1
ATOM 3330 C C . HIS A 1 407 ? -7.313 21.181 12.041 1.00 46.56 407 HIS A C 1
ATOM 3332 O O . HIS A 1 407 ? -7.538 21.910 13.004 1.00 46.56 407 HIS A O 1
ATOM 3338 N N . GLY A 1 408 ? -6.070 21.050 11.558 1.00 35.72 408 GLY A N 1
ATOM 3339 C CA . GLY A 1 408 ? -4.963 21.944 11.938 1.00 35.72 408 GLY A CA 1
ATOM 3340 C C . GLY A 1 408 ? -4.205 21.606 13.231 1.00 35.72 408 GLY A C 1
ATOM 3341 O O . GLY A 1 408 ? -3.307 22.356 13.600 1.00 35.72 408 GLY A O 1
ATOM 3342 N N . ARG A 1 409 ? -4.509 20.484 13.905 1.00 42.56 409 ARG A N 1
ATOM 3343 C CA . ARG A 1 409 ? -3.770 19.993 15.097 1.00 42.56 409 ARG A CA 1
ATOM 3344 C C . ARG A 1 409 ? -3.011 18.676 14.884 1.00 42.56 409 ARG A C 1
ATOM 3346 O O . ARG A 1 409 ? -2.485 18.111 15.837 1.00 42.56 409 ARG A O 1
ATOM 3353 N N . GLY A 1 410 ? -2.892 18.244 13.631 1.00 42.72 410 GLY A N 1
ATOM 3354 C CA . GLY A 1 410 ? -2.249 16.991 13.251 1.00 42.72 410 GLY A CA 1
ATOM 3355 C C . GLY A 1 410 ? -3.245 15.847 13.027 1.00 42.72 410 GLY A C 1
ATOM 3356 O O . GLY A 1 410 ? -4.436 16.006 13.304 1.00 42.72 410 GLY A O 1
ATOM 3357 N N . PRO A 1 411 ? -2.757 14.733 12.466 1.00 54.22 411 PRO A N 1
ATOM 3358 C CA . PRO A 1 411 ? -3.569 13.572 12.136 1.00 54.22 411 PRO A CA 1
ATOM 3359 C C . PRO A 1 411 ? -4.053 12.811 13.394 1.00 54.22 411 PRO A C 1
ATOM 3361 O O . PRO A 1 411 ? -3.248 12.540 14.283 1.00 54.22 411 PRO A O 1
ATOM 3364 N N . VAL A 1 412 ? -5.349 12.474 13.461 1.00 65.88 412 VAL A N 1
ATOM 3365 C CA . VAL A 1 412 ? -5.996 11.598 14.458 1.00 65.88 412 VAL A CA 1
ATOM 3366 C C . VAL A 1 412 ? -6.607 10.387 13.744 1.00 65.88 412 VAL A C 1
ATOM 3368 O O . VAL A 1 412 ? -7.319 10.545 12.755 1.00 65.88 412 VAL A O 1
ATOM 3371 N N . ASP A 1 413 ? -6.431 9.182 14.292 1.00 76.81 413 ASP A N 1
ATOM 3372 C CA . ASP A 1 413 ? -6.854 7.942 13.626 1.00 76.81 413 ASP A CA 1
ATOM 3373 C C . ASP A 1 413 ? -8.342 7.921 13.240 1.00 76.81 413 ASP A C 1
ATOM 3375 O O . ASP A 1 413 ? -8.665 7.530 12.112 1.00 76.81 413 ASP A O 1
ATOM 3379 N N . PHE A 1 414 ? -9.224 8.376 14.141 1.00 83.81 414 PHE A N 1
ATOM 3380 C CA . PHE A 1 414 ? -10.668 8.467 13.915 1.00 83.81 414 PHE A CA 1
ATOM 3381 C C . PHE A 1 414 ? -11.293 9.696 14.572 1.00 83.81 414 PHE A C 1
ATOM 3383 O O . PHE A 1 414 ? -10.868 10.142 15.639 1.00 83.81 414 PHE A O 1
ATOM 3390 N N . VAL A 1 415 ? -12.371 10.190 13.964 1.00 85.31 415 VAL A N 1
ATOM 3391 C CA . VAL A 1 415 ? -13.281 11.167 14.564 1.00 85.31 415 VAL A CA 1
ATOM 3392 C C . VAL A 1 415 ? -14.678 10.565 14.605 1.00 85.31 415 VAL A C 1
ATOM 3394 O O . VAL A 1 415 ? -15.243 10.254 13.557 1.00 85.31 415 VAL A O 1
ATOM 3397 N N . VAL A 1 416 ? -15.229 10.418 15.807 1.00 86.69 416 VAL A N 1
ATOM 3398 C CA . VAL A 1 416 ? -16.650 10.127 16.026 1.00 86.69 416 VAL A CA 1
ATOM 3399 C C . VAL A 1 416 ? -17.353 11.460 16.227 1.00 86.69 416 VAL A C 1
ATOM 3401 O O . VAL A 1 416 ? -16.877 12.280 17.009 1.00 86.69 416 VAL A O 1
ATOM 3404 N N . SER A 1 417 ? -18.448 11.721 15.516 1.00 85.44 417 SER A N 1
ATOM 3405 C CA . SER A 1 417 ? -19.108 13.027 15.581 1.00 85.44 417 SER A CA 1
ATOM 3406 C C . SER A 1 417 ? -20.620 12.981 15.428 1.00 85.44 417 SER A C 1
ATOM 3408 O O . SER A 1 417 ? -21.154 12.149 14.695 1.00 85.44 417 SER A O 1
ATOM 3410 N N . PHE A 1 418 ? -21.286 13.930 16.081 1.00 85.00 418 PHE A N 1
ATOM 3411 C CA . PHE A 1 418 ? -22.689 14.266 15.872 1.00 85.00 418 PHE A CA 1
ATOM 3412 C C . PHE A 1 418 ? -22.798 15.756 15.532 1.00 85.00 418 PHE A C 1
ATOM 3414 O O . PHE A 1 418 ? -22.821 16.631 16.397 1.00 85.00 418 PHE A O 1
ATOM 3421 N N . GLY A 1 419 ? -22.805 16.064 14.234 1.00 80.69 419 GLY A N 1
ATOM 3422 C CA . GLY A 1 419 ? -22.707 17.446 13.765 1.00 80.69 419 GLY A CA 1
ATOM 3423 C C . GLY A 1 419 ? -21.330 18.076 14.026 1.00 80.69 419 GLY A C 1
ATOM 3424 O O . GLY A 1 419 ? -20.328 17.390 14.226 1.00 80.69 419 GLY A O 1
ATOM 3425 N N . SER A 1 420 ? -21.249 19.407 13.955 1.00 78.00 420 SER A N 1
ATOM 3426 C CA . SER A 1 420 ? -19.978 20.137 14.078 1.00 78.00 420 SER A CA 1
ATOM 3427 C C . SER A 1 420 ? -19.501 20.334 15.517 1.00 78.00 420 SER A C 1
ATOM 3429 O O . SER A 1 420 ? -18.293 20.464 15.721 1.00 78.00 420 SER A O 1
ATOM 3431 N N . GLU A 1 421 ? -20.429 20.366 16.475 1.00 80.38 421 GLU A N 1
ATOM 3432 C CA . GLU A 1 421 ? -20.180 20.739 17.876 1.00 80.38 421 GLU A CA 1
ATOM 3433 C C . GLU A 1 421 ? -19.760 19.552 18.757 1.00 80.38 421 GLU A C 1
ATOM 3435 O O . GLU A 1 421 ? -18.983 19.731 19.695 1.00 80.38 421 GLU A O 1
ATOM 3440 N N . ASP A 1 422 ? -20.225 18.337 18.447 1.00 84.38 422 ASP A N 1
ATOM 3441 C CA . ASP A 1 422 ? -19.912 17.121 19.201 1.00 84.38 422 ASP A CA 1
ATOM 3442 C C . ASP A 1 422 ? -18.944 16.236 18.409 1.00 84.38 422 ASP A C 1
ATOM 3444 O O . ASP A 1 422 ? -19.311 15.639 17.392 1.00 84.38 422 ASP A O 1
ATOM 3448 N N . LYS A 1 423 ? -17.685 16.190 18.861 1.00 84.62 423 LYS A N 1
ATOM 3449 C CA . LYS A 1 423 ? -16.594 15.448 18.221 1.00 84.62 423 LYS A CA 1
ATOM 3450 C C . LYS 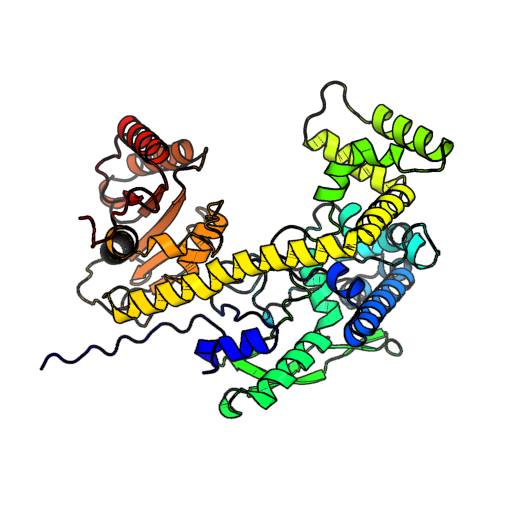A 1 423 ? -15.672 14.812 19.251 1.00 84.62 423 LYS A C 1
ATOM 3452 O O . LYS A 1 423 ? -15.129 15.506 20.112 1.00 84.62 423 LYS A O 1
ATOM 3457 N N . THR A 1 424 ? -15.395 13.530 19.047 1.00 86.88 424 THR A N 1
ATOM 3458 C CA . THR A 1 424 ? -14.425 12.752 19.809 1.00 86.88 424 THR A CA 1
ATOM 3459 C C . THR A 1 424 ? -13.336 12.213 18.900 1.00 86.88 424 THR A C 1
ATOM 3461 O O . THR A 1 424 ? -13.602 11.560 17.893 1.00 86.88 424 THR A O 1
ATOM 3464 N N . TYR A 1 425 ? -12.095 12.478 19.286 1.00 86.75 425 TYR A N 1
ATOM 3465 C CA . TYR A 1 425 ? -10.881 12.058 18.602 1.00 86.75 425 TYR A CA 1
ATOM 3466 C C . TYR A 1 425 ? -10.377 10.755 19.211 1.00 86.75 425 TYR A C 1
ATOM 3468 O O . TYR A 1 425 ? -10.030 10.735 20.392 1.00 86.75 425 TYR A O 1
ATOM 3476 N N . VAL A 1 426 ? -10.314 9.684 18.423 1.00 89.25 426 VAL A N 1
ATOM 3477 C CA . VAL A 1 426 ? -9.819 8.388 18.895 1.00 89.25 426 VAL A CA 1
ATOM 3478 C C . VAL A 1 426 ? -8.475 8.066 18.255 1.00 89.25 426 VAL A C 1
ATOM 3480 O O . VAL A 1 426 ? -8.345 8.112 17.033 1.00 89.25 426 VAL A O 1
ATOM 3483 N N . GLU A 1 427 ? -7.490 7.712 19.078 1.00 90.88 427 GLU A N 1
ATOM 3484 C CA . GLU A 1 427 ? -6.159 7.278 18.647 1.00 90.88 427 GLU A CA 1
ATOM 3485 C C . GLU A 1 427 ? -5.853 5.861 19.134 1.00 90.88 427 GLU A C 1
ATOM 3487 O O . GLU A 1 427 ? -5.980 5.564 20.324 1.00 90.88 427 GLU A O 1
ATOM 3492 N N . PHE A 1 428 ? -5.362 5.012 18.234 1.00 92.00 428 PHE A N 1
ATOM 3493 C CA . PHE A 1 428 ? -4.836 3.694 18.569 1.00 92.00 428 PHE A CA 1
ATOM 3494 C C . PHE A 1 428 ? -3.314 3.748 18.665 1.00 92.00 428 PHE A C 1
ATOM 3496 O O . PHE A 1 428 ? -2.631 4.283 17.787 1.00 92.00 428 PHE A O 1
ATOM 3503 N N . LYS A 1 429 ? -2.775 3.177 19.740 1.00 93.75 429 LYS A N 1
ATOM 3504 C CA . LYS A 1 429 ? -1.341 3.132 20.029 1.00 93.75 429 LYS A CA 1
ATOM 3505 C C . LYS A 1 429 ? -0.901 1.722 20.376 1.00 93.75 429 LYS A C 1
ATOM 3507 O O . LYS A 1 429 ? -1.647 0.961 20.988 1.00 93.75 429 LYS A O 1
ATOM 3512 N N . LEU A 1 430 ? 0.342 1.409 20.026 1.00 95.44 430 LEU A N 1
ATOM 3513 C CA . LEU A 1 430 ? 1.007 0.208 20.516 1.00 95.44 430 LEU A CA 1
ATOM 3514 C C . LEU A 1 430 ? 1.757 0.524 21.805 1.00 95.44 430 LEU A C 1
ATOM 3516 O O . LEU A 1 430 ? 2.475 1.524 21.891 1.00 95.44 430 LEU A O 1
ATOM 3520 N N . ALA A 1 431 ? 1.650 -0.366 22.786 1.00 95.62 431 ALA A N 1
ATOM 3521 C CA . ALA A 1 431 ? 2.426 -0.302 24.013 1.00 95.62 431 ALA A CA 1
ATOM 3522 C C . ALA A 1 431 ? 3.932 -0.305 23.715 1.00 95.62 431 ALA A C 1
ATOM 3524 O O . ALA A 1 431 ? 4.669 0.462 24.331 1.00 95.62 431 ALA A O 1
ATOM 3525 N N . SER A 1 432 ? 4.387 -1.045 22.700 1.00 93.25 432 SER A N 1
ATOM 3526 C CA . SER A 1 432 ? 5.786 -1.068 22.248 1.00 93.25 432 SER A CA 1
ATOM 3527 C C . SER A 1 432 ? 6.323 0.270 21.718 1.00 93.25 432 SER A C 1
ATOM 3529 O O . SER A 1 432 ? 7.537 0.422 21.560 1.00 93.25 432 SER A O 1
ATOM 3531 N N . ASN A 1 433 ? 5.470 1.269 21.455 1.00 92.69 433 ASN A N 1
ATOM 3532 C CA . ASN A 1 433 ? 5.922 2.557 20.939 1.00 92.69 433 ASN A CA 1
ATOM 3533 C C . ASN A 1 433 ? 6.850 3.257 21.949 1.00 92.69 433 ASN A C 1
ATOM 3535 O O . ASN A 1 433 ? 6.458 3.650 23.056 1.00 92.69 433 ASN A O 1
ATOM 3539 N N . THR A 1 434 ? 8.100 3.477 21.545 1.00 90.56 434 THR A N 1
ATOM 3540 C CA . THR A 1 434 ? 9.127 4.132 22.368 1.00 90.56 434 THR A CA 1
ATOM 3541 C C . THR A 1 434 ? 8.784 5.587 22.690 1.00 90.56 434 THR A C 1
ATOM 3543 O O . THR A 1 434 ? 9.183 6.094 23.736 1.00 90.56 434 THR A O 1
ATOM 3546 N N . LYS A 1 435 ? 7.977 6.249 21.851 1.00 91.62 435 LYS A N 1
ATOM 3547 C CA . LYS A 1 435 ? 7.513 7.633 22.038 1.00 91.62 435 LYS A CA 1
ATOM 3548 C C . LYS A 1 435 ? 6.206 7.740 22.831 1.00 91.62 435 LYS A C 1
ATOM 3550 O O . LYS A 1 435 ? 5.738 8.857 23.044 1.00 91.62 435 LYS A O 1
ATOM 3555 N N . LEU A 1 436 ? 5.626 6.626 23.291 1.00 92.75 436 LEU A N 1
ATOM 3556 C CA . LEU A 1 436 ? 4.327 6.606 23.977 1.00 92.75 436 LEU A CA 1
ATOM 3557 C C . LEU A 1 436 ? 4.270 7.573 25.169 1.00 92.75 436 LEU A C 1
ATOM 3559 O O . LEU A 1 436 ? 3.354 8.386 25.244 1.00 92.75 436 LEU A O 1
ATOM 3563 N N . ARG A 1 437 ? 5.286 7.557 26.044 1.00 93.56 437 ARG A N 1
ATOM 3564 C CA . ARG A 1 437 ? 5.384 8.469 27.199 1.00 93.56 437 ARG A CA 1
ATOM 3565 C C . ARG A 1 437 ? 5.311 9.936 26.781 1.00 93.56 437 ARG A C 1
ATOM 3567 O O . ARG A 1 437 ? 4.513 10.691 27.324 1.00 93.56 437 ARG A O 1
ATOM 3574 N N . ASN A 1 438 ? 6.107 10.324 25.785 1.00 90.25 438 ASN A N 1
ATOM 3575 C CA . ASN A 1 438 ? 6.139 11.698 25.285 1.00 90.25 438 ASN A CA 1
ATOM 3576 C C . ASN A 1 438 ? 4.798 12.092 24.645 1.00 90.25 438 ASN A C 1
ATOM 3578 O O . ASN A 1 438 ? 4.344 13.221 24.816 1.00 90.25 438 ASN A O 1
ATOM 3582 N N . ASN A 1 439 ? 4.147 11.165 23.935 1.00 87.06 439 ASN A N 1
ATOM 3583 C CA . ASN A 1 439 ? 2.833 11.391 23.330 1.00 87.06 439 ASN A CA 1
ATOM 3584 C C . ASN A 1 439 ? 1.727 11.569 24.383 1.00 87.06 439 ASN A C 1
ATOM 3586 O O . ASN A 1 439 ? 0.826 12.382 24.185 1.00 87.06 439 ASN A O 1
ATOM 3590 N N . LEU A 1 440 ? 1.776 10.818 25.486 1.00 88.19 440 LEU A N 1
ATOM 3591 C CA . LEU A 1 440 ? 0.828 10.944 26.597 1.00 88.19 440 LEU A CA 1
ATOM 3592 C C . LEU A 1 440 ? 1.096 12.208 27.424 1.00 88.19 440 LEU A C 1
ATOM 3594 O O . LEU A 1 440 ? 0.170 12.960 27.694 1.00 88.19 440 LEU A O 1
ATOM 3598 N N . SER A 1 441 ? 2.356 12.509 27.740 1.00 86.12 441 SER A N 1
ATOM 3599 C CA . SER A 1 441 ? 2.742 13.703 28.506 1.00 86.12 441 SER A CA 1
ATOM 3600 C C . SER A 1 441 ? 2.309 15.007 27.826 1.00 86.12 441 SER A C 1
ATOM 3602 O O . SER A 1 441 ? 1.680 15.844 28.469 1.00 86.12 441 SER A O 1
ATOM 3604 N N . LYS A 1 442 ? 2.527 15.147 26.510 1.00 83.00 442 LYS A N 1
ATOM 3605 C CA . LYS A 1 442 ? 2.031 16.306 25.742 1.00 83.00 442 LYS A CA 1
ATOM 3606 C C . LYS A 1 442 ? 0.515 16.463 25.822 1.00 83.00 442 LYS A C 1
ATOM 3608 O O . LYS A 1 442 ? 0.003 17.576 25.782 1.00 83.00 442 LYS A O 1
ATOM 3613 N N . GLN A 1 443 ? -0.209 15.353 25.913 1.00 73.62 443 GLN A N 1
ATOM 3614 C CA . GLN A 1 443 ? -1.656 15.381 26.060 1.00 73.62 443 GLN A CA 1
ATOM 3615 C C . GLN A 1 443 ? -2.061 15.844 27.459 1.00 73.62 443 GLN A C 1
ATOM 3617 O O . GLN A 1 443 ? -2.970 16.654 27.563 1.00 73.62 443 GLN A O 1
ATOM 3622 N N . VAL A 1 444 ? -1.349 15.420 28.509 1.00 71.25 444 VAL A N 1
ATOM 3623 C CA . VAL A 1 444 ? -1.543 15.925 29.881 1.00 71.25 444 VAL A CA 1
ATOM 3624 C C . VAL A 1 444 ? -1.322 17.431 29.964 1.00 71.25 444 VAL A C 1
ATOM 3626 O O . VAL A 1 444 ? -2.125 18.134 30.569 1.00 71.25 444 VAL A O 1
ATOM 3629 N N . GLU A 1 445 ? -0.303 17.960 29.289 1.00 70.75 445 GLU A N 1
ATOM 3630 C CA . GLU A 1 445 ? -0.099 19.412 29.210 1.00 70.75 445 GLU A CA 1
ATOM 3631 C C . GLU A 1 445 ? -1.270 20.135 28.530 1.00 70.75 445 GLU A C 1
ATOM 3633 O O . GLU A 1 445 ? -1.613 21.257 28.902 1.00 70.75 445 GLU A O 1
ATOM 3638 N N . ILE A 1 446 ? -1.894 19.509 27.528 1.00 66.88 446 ILE A N 1
ATOM 3639 C CA . ILE A 1 446 ? -3.113 20.027 26.895 1.00 66.88 446 ILE A CA 1
ATOM 3640 C C . ILE A 1 446 ? -4.305 19.907 27.863 1.00 66.88 446 ILE A C 1
ATOM 3642 O O . ILE A 1 446 ? -5.074 20.861 27.972 1.00 66.88 446 ILE A O 1
ATOM 3646 N N . TYR A 1 447 ? -4.418 18.795 28.603 1.00 61.44 447 TYR A N 1
ATOM 3647 C CA . TYR A 1 447 ? -5.441 18.540 29.628 1.00 61.44 447 TYR A CA 1
ATOM 3648 C C . TYR A 1 447 ? -5.402 19.529 30.792 1.00 61.44 447 TYR A C 1
ATOM 3650 O O . TYR A 1 447 ? -6.442 19.831 31.355 1.00 61.44 447 TYR A O 1
ATOM 3658 N N . GLN A 1 448 ? -4.232 20.055 31.148 1.00 57.31 448 GLN A N 1
ATOM 3659 C CA . GLN A 1 448 ? -4.094 21.050 32.217 1.00 57.31 448 GLN A CA 1
ATOM 3660 C C . GLN A 1 448 ? -4.394 22.485 31.752 1.00 57.31 448 GLN A C 1
ATOM 3662 O O . GLN A 1 448 ? -4.692 23.347 32.575 1.00 57.31 448 GLN A O 1
ATOM 3667 N N . LYS A 1 449 ? -4.294 22.765 30.443 1.00 56.41 449 LYS A N 1
ATOM 3668 C CA . LYS A 1 449 ? -4.486 24.111 29.862 1.00 56.41 449 LYS A CA 1
ATOM 3669 C C . LYS A 1 449 ? -5.933 24.427 29.485 1.00 56.41 449 LYS A C 1
ATOM 3671 O O . LYS A 1 449 ? -6.269 25.596 29.316 1.00 56.41 449 LYS A O 1
ATOM 3676 N N . ALA A 1 450 ? -6.767 23.412 29.313 1.00 51.66 450 ALA A N 1
ATOM 3677 C CA . ALA A 1 450 ? -8.207 23.534 29.119 1.00 51.66 450 ALA A CA 1
ATOM 3678 C C . ALA A 1 450 ? -8.891 22.834 30.297 1.00 51.66 450 ALA A C 1
ATOM 3680 O O . ALA A 1 450 ? -8.344 21.854 30.784 1.00 51.66 450 ALA A O 1
ATOM 3681 N N . ASP A 1 451 ? -10.036 23.325 30.783 1.00 55.53 451 ASP A N 1
ATOM 3682 C CA . ASP A 1 451 ? -10.755 22.694 31.904 1.00 55.53 451 ASP A CA 1
ATOM 3683 C C . ASP A 1 451 ? -10.813 21.171 31.711 1.00 55.53 451 ASP A C 1
ATOM 3685 O O . ASP A 1 451 ? -11.317 20.708 30.685 1.00 55.53 451 ASP A O 1
ATOM 3689 N N . ILE A 1 452 ? -10.284 20.399 32.667 1.00 47.62 452 ILE A N 1
ATOM 3690 C CA . ILE A 1 452 ? -10.082 18.936 32.575 1.00 47.62 452 ILE A CA 1
ATOM 3691 C C . ILE A 1 452 ? -11.382 18.210 32.161 1.00 47.62 452 ILE A C 1
ATOM 3693 O O . ILE A 1 452 ? -11.360 17.289 31.344 1.00 47.62 452 ILE A O 1
ATOM 3697 N N . ALA A 1 453 ? -12.537 18.716 32.609 1.00 48.88 453 ALA A N 1
ATOM 3698 C CA . ALA A 1 453 ? -13.870 18.218 32.251 1.00 48.88 453 ALA A CA 1
ATOM 3699 C C . ALA A 1 453 ? -14.224 18.334 30.746 1.00 48.88 453 ALA A C 1
ATOM 3701 O O . ALA A 1 453 ? -15.063 17.592 30.238 1.00 48.88 453 ALA A O 1
ATOM 3702 N N . SER A 1 454 ? -13.587 19.247 30.009 1.00 50.47 454 SER A N 1
ATOM 3703 C CA . SER A 1 454 ? -13.839 19.503 28.580 1.00 50.47 454 SER A CA 1
ATOM 3704 C C . SER A 1 454 ? -13.032 18.614 27.626 1.00 50.47 454 SER A C 1
ATOM 3706 O O . SER A 1 454 ? -13.257 18.657 26.414 1.00 50.47 454 SER A O 1
ATOM 3708 N N . LEU A 1 455 ? -12.086 17.828 28.150 1.00 50.12 455 LEU A N 1
ATOM 3709 C CA . LEU A 1 455 ? -11.176 16.991 27.368 1.00 50.12 455 LEU A CA 1
ATOM 3710 C C . LEU A 1 455 ? -11.333 15.488 27.636 1.00 50.12 455 LEU A C 1
ATOM 3712 O O . LEU A 1 455 ? -11.211 14.721 26.679 1.00 50.12 455 LEU A O 1
ATOM 3716 N N . ASP A 1 456 ? -11.739 15.090 28.848 1.00 54.31 456 ASP A N 1
ATOM 3717 C CA . ASP A 1 456 ? -12.270 13.742 29.155 1.00 54.31 456 ASP A CA 1
ATOM 3718 C C . ASP A 1 456 ? -13.597 13.436 28.415 1.00 54.31 456 ASP A C 1
ATOM 3720 O O . ASP A 1 456 ? -14.195 12.382 28.597 1.00 54.31 456 ASP A O 1
ATOM 3724 N N . THR A 1 457 ? -14.061 14.358 27.567 1.00 60.94 457 THR A N 1
ATOM 3725 C CA . THR A 1 457 ? -15.237 14.234 26.692 1.00 60.94 457 THR A CA 1
ATOM 3726 C C . THR A 1 457 ? -14.899 14.388 25.205 1.00 60.94 457 THR A C 1
ATOM 3728 O O . THR A 1 457 ? -15.801 14.377 24.375 1.00 60.94 457 THR A O 1
ATOM 3731 N N . LYS A 1 458 ? -13.619 14.568 24.834 1.00 71.75 458 LYS A N 1
ATOM 3732 C CA . LYS A 1 458 ? -13.218 14.879 23.443 1.00 71.75 458 LYS A CA 1
ATOM 3733 C C . LYS A 1 458 ? -12.097 14.016 22.882 1.00 71.75 458 LYS A C 1
ATOM 3735 O O . LYS A 1 458 ? -11.887 14.041 21.671 1.00 71.75 458 LYS A O 1
ATOM 3740 N N . SER A 1 459 ? -11.351 13.277 23.702 1.00 82.75 459 SER A N 1
ATOM 3741 C CA . SER A 1 459 ? -10.258 12.428 23.216 1.00 82.75 459 SER A CA 1
ATOM 3742 C C . SER A 1 459 ? -10.230 11.075 23.915 1.00 82.75 459 SER A C 1
ATOM 3744 O O . SER A 1 459 ? -10.346 11.000 25.133 1.00 82.75 459 SER A O 1
ATOM 3746 N N . LEU A 1 460 ? -10.047 10.016 23.129 1.00 88.06 460 LEU A N 1
ATOM 3747 C CA . LEU A 1 460 ? -9.944 8.638 23.582 1.00 88.06 460 LEU A CA 1
ATOM 3748 C C . LEU A 1 460 ? -8.660 8.008 23.036 1.00 88.06 460 LEU A C 1
ATOM 3750 O O . LEU A 1 460 ? -8.425 7.994 21.830 1.00 88.06 460 LEU A O 1
ATOM 3754 N N . LYS A 1 461 ? -7.829 7.460 23.918 1.00 91.06 461 LYS A N 1
ATOM 3755 C CA . LYS A 1 461 ? -6.643 6.687 23.554 1.00 91.06 461 LYS A CA 1
ATOM 3756 C C . LYS A 1 461 ? -6.852 5.220 23.846 1.00 91.06 461 LYS A C 1
ATOM 3758 O O . LYS A 1 461 ? -7.143 4.841 24.975 1.00 91.06 461 LYS A O 1
ATOM 3763 N N . VAL A 1 462 ? -6.639 4.403 22.828 1.00 94.88 462 VAL A N 1
ATOM 3764 C CA . VAL A 1 462 ? -6.716 2.951 22.915 1.00 94.88 462 VAL A CA 1
ATOM 3765 C C . VAL A 1 462 ? -5.304 2.395 22.796 1.00 94.88 462 VAL A C 1
ATOM 3767 O O . VAL A 1 462 ? -4.667 2.527 21.752 1.00 94.88 462 VAL A O 1
ATOM 3770 N N . ILE A 1 463 ? -4.788 1.815 23.876 1.00 96.25 463 ILE A N 1
ATOM 3771 C CA . ILE A 1 463 ? -3.419 1.298 23.952 1.00 96.25 463 ILE A CA 1
ATOM 3772 C C . ILE A 1 463 ? -3.470 -0.227 23.927 1.00 96.25 463 ILE A C 1
ATOM 3774 O O . ILE A 1 463 ? -3.987 -0.842 24.858 1.00 96.25 463 ILE A O 1
ATOM 3778 N N . LEU A 1 464 ? -2.921 -0.834 22.877 1.00 96.75 464 LEU A N 1
ATOM 3779 C CA . LEU A 1 464 ? -2.807 -2.287 22.768 1.00 96.75 464 LEU A CA 1
ATOM 3780 C C . LEU A 1 464 ? -1.461 -2.772 23.296 1.00 96.75 464 LEU A C 1
ATOM 3782 O O . LEU A 1 464 ? -0.427 -2.213 22.928 1.00 96.75 464 LEU A O 1
ATOM 3786 N N . PHE A 1 465 ? -1.481 -3.838 24.090 1.00 96.06 465 PHE A N 1
ATOM 3787 C CA . PHE A 1 465 ? -0.293 -4.561 24.545 1.00 96.06 465 PHE A CA 1
ATOM 3788 C C . PHE A 1 465 ? -0.410 -6.057 24.224 1.00 96.06 465 PHE A C 1
ATOM 3790 O O . PHE A 1 465 ? -1.516 -6.579 24.085 1.00 96.06 465 PHE A O 1
ATOM 3797 N N . PHE A 1 466 ? 0.732 -6.726 24.078 1.00 95.12 466 PHE A N 1
ATOM 3798 C CA . PHE A 1 466 ? 0.841 -8.132 23.666 1.00 95.12 466 PHE A CA 1
ATOM 3799 C C . PHE A 1 466 ? 1.597 -9.015 24.664 1.00 95.12 466 PHE A C 1
ATOM 3801 O O . PHE A 1 466 ? 1.710 -10.226 24.443 1.00 95.12 466 PHE A O 1
ATOM 3808 N N . ASP A 1 467 ? 2.121 -8.423 25.737 1.00 93.75 467 ASP A N 1
ATOM 3809 C CA . ASP A 1 467 ? 2.744 -9.141 26.838 1.00 93.75 467 ASP A CA 1
ATOM 3810 C C . ASP A 1 467 ? 2.674 -8.352 28.160 1.00 93.75 467 ASP A C 1
ATOM 3812 O O . ASP A 1 467 ? 2.246 -7.195 28.233 1.00 93.75 467 ASP A O 1
ATOM 3816 N N . GLU A 1 468 ? 3.079 -9.029 29.232 1.00 93.94 468 GLU A N 1
ATOM 3817 C CA . GLU A 1 468 ? 3.058 -8.512 30.599 1.00 93.94 468 GLU A CA 1
ATOM 3818 C C . GLU A 1 468 ? 4.074 -7.373 30.822 1.00 93.94 468 GLU A C 1
ATOM 3820 O O . GLU A 1 468 ? 3.832 -6.478 31.635 1.00 93.94 468 GLU A O 1
ATOM 3825 N N . ASP A 1 469 ? 5.192 -7.361 30.093 1.00 94.75 469 ASP A N 1
ATOM 3826 C CA . ASP A 1 469 ? 6.209 -6.312 30.218 1.00 94.75 469 ASP A CA 1
ATOM 3827 C C . ASP A 1 469 ? 5.708 -5.001 29.598 1.00 94.75 469 ASP A C 1
ATOM 3829 O O . ASP A 1 469 ? 5.840 -3.924 30.192 1.00 94.75 469 ASP A O 1
ATOM 3833 N N . GLU A 1 470 ? 5.052 -5.087 28.439 1.00 95.81 470 GLU A N 1
ATOM 3834 C CA . GLU A 1 470 ? 4.329 -3.990 27.809 1.00 95.81 470 GLU A CA 1
ATOM 3835 C C . GLU A 1 470 ? 3.227 -3.451 28.735 1.00 95.81 470 GLU A C 1
ATOM 3837 O O . GLU A 1 470 ? 3.153 -2.235 28.948 1.00 95.81 470 GLU A O 1
ATOM 3842 N N . TYR A 1 471 ? 2.422 -4.328 29.348 1.00 95.94 471 TYR A N 1
ATOM 3843 C CA . TYR A 1 471 ? 1.380 -3.946 30.310 1.00 95.94 471 TYR A CA 1
ATOM 3844 C C . TYR A 1 471 ? 1.943 -3.173 31.511 1.00 95.94 471 TYR A C 1
ATOM 3846 O O . TYR A 1 471 ? 1.454 -2.087 31.848 1.00 95.94 471 TYR A O 1
ATOM 3854 N N . ARG A 1 472 ? 2.998 -3.693 32.151 1.00 96.19 472 ARG A N 1
ATOM 3855 C CA . ARG A 1 472 ? 3.647 -3.048 33.307 1.00 96.19 472 ARG A CA 1
ATOM 3856 C C . ARG A 1 472 ? 4.251 -1.705 32.937 1.00 96.19 472 ARG A C 1
ATOM 3858 O O . ARG A 1 472 ? 4.046 -0.724 33.653 1.00 96.19 472 ARG A O 1
ATOM 3865 N N . ARG A 1 473 ? 4.947 -1.635 31.799 1.00 96.56 473 ARG A N 1
ATOM 3866 C CA . ARG A 1 473 ? 5.539 -0.389 31.301 1.00 96.56 473 ARG A CA 1
ATOM 3867 C C . ARG A 1 473 ? 4.473 0.680 31.075 1.00 96.56 473 ARG A C 1
ATOM 3869 O O . ARG A 1 473 ? 4.689 1.828 31.458 1.00 96.56 473 ARG A O 1
ATOM 3876 N N . VAL A 1 474 ? 3.347 0.331 30.448 1.00 96.44 474 VAL A N 1
ATOM 3877 C CA . VAL A 1 474 ? 2.257 1.289 30.213 1.00 96.44 474 VAL A CA 1
ATOM 3878 C C . VAL A 1 474 ? 1.654 1.751 31.537 1.00 96.44 474 VAL A C 1
ATOM 3880 O O . VAL A 1 474 ? 1.535 2.956 31.733 1.00 96.44 474 VAL A O 1
ATOM 3883 N N . ASN A 1 475 ? 1.356 0.845 32.472 1.00 96.12 475 ASN A N 1
ATOM 3884 C CA . ASN A 1 475 ? 0.823 1.227 33.784 1.00 96.12 475 ASN A CA 1
ATOM 3885 C C . ASN A 1 475 ? 1.747 2.179 34.547 1.00 96.12 475 ASN A C 1
ATOM 3887 O O . ASN A 1 475 ? 1.276 3.199 35.041 1.00 96.12 475 ASN A O 1
ATOM 3891 N N . MET A 1 476 ? 3.052 1.904 34.573 1.00 96.44 476 MET A N 1
ATOM 3892 C CA . MET A 1 476 ? 4.042 2.790 35.190 1.00 96.44 476 MET A CA 1
ATOM 3893 C C . MET A 1 476 ? 4.023 4.187 34.551 1.00 96.44 476 MET A C 1
ATOM 3895 O O . MET A 1 476 ? 3.996 5.192 35.255 1.00 96.44 476 MET A O 1
ATOM 3899 N N . ILE A 1 477 ? 3.958 4.272 33.214 1.00 95.62 477 ILE A N 1
ATOM 3900 C CA . ILE A 1 477 ? 3.834 5.558 32.507 1.00 95.62 477 ILE A CA 1
ATOM 3901 C C . ILE A 1 477 ? 2.545 6.290 32.914 1.00 95.62 477 ILE A C 1
ATOM 3903 O O . ILE A 1 477 ? 2.578 7.499 33.135 1.00 95.62 477 ILE A O 1
ATOM 3907 N N . LEU A 1 478 ? 1.412 5.588 32.999 1.00 93.50 478 LEU A N 1
ATOM 3908 C CA . LEU A 1 478 ? 0.125 6.189 33.360 1.00 93.50 478 LEU A CA 1
ATOM 3909 C C . LEU A 1 478 ? 0.089 6.666 34.820 1.00 93.50 478 LEU A C 1
ATOM 3911 O O . LEU A 1 478 ? -0.501 7.711 35.098 1.00 93.50 478 LEU A O 1
ATOM 3915 N N . GLU A 1 479 ? 0.720 5.929 35.737 1.00 94.06 479 GLU A N 1
ATOM 3916 C CA . GLU A 1 479 ? 0.870 6.299 37.151 1.00 94.06 479 GLU A CA 1
ATOM 3917 C C . GLU A 1 479 ? 1.737 7.544 37.317 1.00 94.06 479 GLU A C 1
ATOM 3919 O O . GLU A 1 479 ? 1.308 8.510 37.944 1.00 94.06 479 GLU A O 1
ATOM 3924 N N . GLU A 1 480 ? 2.917 7.561 36.695 1.00 93.56 480 GLU A N 1
ATOM 3925 C CA . GLU A 1 480 ? 3.845 8.694 36.759 1.00 93.56 480 GLU A CA 1
ATOM 3926 C C . GLU A 1 480 ? 3.264 9.974 36.142 1.00 93.56 480 GLU A C 1
ATOM 3928 O O . GLU A 1 480 ? 3.610 11.078 36.561 1.00 93.56 480 GLU A O 1
ATOM 3933 N N . LEU A 1 481 ? 2.377 9.839 35.153 1.00 90.25 481 LEU A N 1
ATOM 3934 C CA . LEU A 1 481 ? 1.668 10.960 34.535 1.00 90.25 481 LEU A CA 1
ATOM 3935 C C . LEU A 1 481 ? 0.355 11.327 35.252 1.00 90.25 481 LEU A C 1
ATOM 3937 O O . LEU A 1 481 ? -0.272 12.314 34.872 1.00 90.25 481 LEU A O 1
ATOM 3941 N N . GLY A 1 482 ? -0.076 10.560 36.260 1.00 87.69 482 GLY A N 1
ATOM 3942 C CA . GLY A 1 482 ? -1.301 10.822 37.024 1.00 87.69 482 GLY A CA 1
ATOM 3943 C C . GLY A 1 482 ? -2.609 10.599 36.251 1.00 87.69 482 GLY A C 1
ATOM 3944 O O . GLY A 1 482 ? -3.639 11.149 36.629 1.00 87.69 482 GLY A O 1
ATOM 3945 N N . ILE A 1 483 ? -2.588 9.804 35.175 1.00 86.56 483 ILE A N 1
ATOM 3946 C CA . ILE A 1 483 ? -3.727 9.597 34.254 1.00 86.56 483 ILE A CA 1
ATOM 3947 C C . ILE A 1 483 ? -4.258 8.159 34.232 1.00 86.56 483 ILE A C 1
ATOM 3949 O O . ILE A 1 483 ? -5.089 7.824 33.392 1.00 86.56 483 ILE A O 1
ATOM 3953 N N . LYS A 1 484 ? -3.817 7.302 35.160 1.00 84.56 484 LYS A N 1
ATOM 3954 C CA . LYS A 1 484 ? -4.241 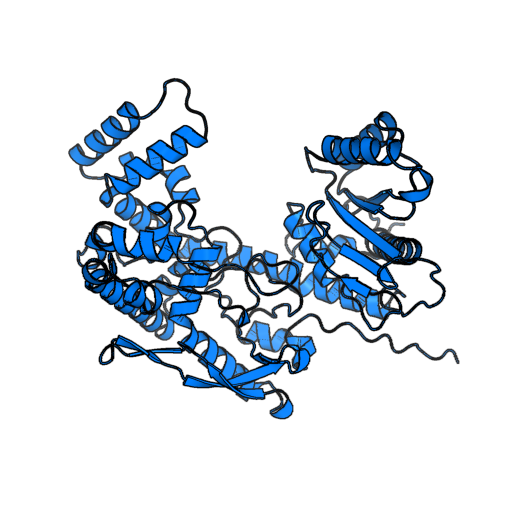5.892 35.252 1.00 84.56 484 LYS A CA 1
ATOM 3955 C C . LYS A 1 484 ? -5.763 5.698 35.305 1.00 84.56 484 LYS A C 1
ATOM 3957 O O . LYS A 1 484 ? -6.264 4.733 34.746 1.00 84.56 484 LYS A O 1
ATOM 3962 N N . ASN A 1 485 ? -6.482 6.617 35.950 1.00 80.69 485 ASN A N 1
ATOM 3963 C CA . ASN A 1 485 ? -7.938 6.551 36.118 1.00 80.69 485 ASN A CA 1
ATOM 3964 C C . ASN A 1 485 ? -8.703 7.461 35.135 1.00 80.69 485 ASN A C 1
ATOM 3966 O O . ASN A 1 485 ? -9.868 7.762 35.377 1.00 80.69 485 ASN A O 1
ATOM 3970 N N . SER A 1 486 ? -8.058 7.960 34.072 1.00 83.25 486 SER A N 1
ATOM 3971 C CA . SER A 1 486 ? -8.741 8.782 33.064 1.00 83.25 486 SER A CA 1
ATOM 3972 C C . SER A 1 486 ? -9.707 7.927 32.246 1.00 83.25 486 SER A C 1
ATOM 3974 O O . SER A 1 486 ? -9.332 6.881 31.718 1.00 83.25 486 SER A O 1
ATOM 3976 N N . ASN A 1 487 ? -10.933 8.421 32.068 1.00 80.38 487 ASN A N 1
ATOM 3977 C CA . ASN A 1 487 ? -11.927 7.794 31.193 1.00 80.38 487 ASN A CA 1
ATOM 3978 C C . ASN A 1 487 ? -11.533 7.874 29.705 1.00 80.38 487 ASN A C 1
ATOM 3980 O O . ASN A 1 487 ? -12.072 7.138 28.884 1.00 80.38 487 ASN A O 1
ATOM 3984 N N . GLY A 1 488 ? -10.589 8.751 29.348 1.00 85.00 488 GLY A N 1
ATOM 3985 C CA . GLY A 1 488 ? -10.064 8.911 27.994 1.00 85.00 488 GLY A CA 1
ATOM 3986 C C . GLY A 1 488 ? -8.962 7.916 27.622 1.00 85.00 488 GLY A C 1
ATOM 3987 O O . GLY A 1 488 ? -8.344 8.082 26.570 1.00 85.00 488 GLY A O 1
ATOM 3988 N N . ILE A 1 489 ? -8.666 6.909 28.453 1.00 90.38 489 ILE A N 1
ATOM 3989 C CA . ILE A 1 489 ? -7.633 5.900 28.180 1.00 90.38 489 ILE A CA 1
ATOM 3990 C C . ILE A 1 489 ? -8.203 4.500 28.393 1.00 90.38 489 ILE A C 1
ATOM 3992 O O . ILE A 1 489 ? -8.679 4.164 29.470 1.00 90.38 489 ILE A O 1
ATOM 3996 N N . VAL A 1 490 ? -8.098 3.656 27.368 1.00 94.38 490 VAL A N 1
ATOM 3997 C CA . VAL A 1 490 ? -8.482 2.244 27.428 1.00 94.38 490 VAL A CA 1
ATOM 3998 C C . VAL A 1 490 ? -7.294 1.386 27.017 1.00 94.38 490 VAL A C 1
ATOM 4000 O O . VAL A 1 490 ? -6.724 1.567 25.943 1.00 94.38 490 VAL A O 1
ATOM 4003 N N . MET A 1 491 ? -6.925 0.428 27.865 1.00 96.44 491 MET A N 1
ATOM 4004 C CA . MET A 1 491 ? -5.927 -0.590 27.538 1.00 96.44 491 MET A CA 1
ATOM 4005 C C . MET A 1 491 ? -6.618 -1.859 27.039 1.00 96.44 491 MET A C 1
ATOM 4007 O O . MET A 1 491 ? -7.610 -2.288 27.634 1.00 96.44 491 MET A O 1
ATOM 4011 N N . ILE A 1 492 ? -6.097 -2.459 25.968 1.00 96.56 492 ILE A N 1
ATOM 4012 C CA . ILE A 1 492 ? -6.601 -3.710 25.390 1.00 96.56 492 ILE A CA 1
ATOM 4013 C C . ILE A 1 492 ? -5.468 -4.739 25.323 1.00 96.56 492 ILE A C 1
ATOM 4015 O O . ILE A 1 492 ? -4.407 -4.473 24.760 1.00 96.56 492 ILE A O 1
ATOM 4019 N N . ASP A 1 493 ? -5.728 -5.915 25.875 1.00 96.31 493 ASP A N 1
ATOM 4020 C CA . ASP A 1 493 ? -4.852 -7.077 25.873 1.00 96.31 493 ASP A CA 1
ATOM 4021 C C . ASP A 1 493 ? -5.027 -7.900 24.588 1.00 96.31 493 ASP A C 1
ATOM 4023 O O . ASP A 1 493 ? -5.966 -8.691 24.451 1.00 96.31 493 ASP A O 1
ATOM 4027 N N . GLY A 1 494 ? -4.102 -7.716 23.646 1.00 94.06 494 GLY A N 1
ATOM 4028 C CA . GLY A 1 494 ? -4.014 -8.473 22.397 1.00 94.06 494 GLY A CA 1
ATOM 4029 C C . GLY A 1 494 ? -3.138 -9.726 22.489 1.00 94.06 494 GLY A C 1
ATOM 4030 O O . GLY A 1 494 ? -2.808 -10.306 21.452 1.00 94.06 494 GLY A O 1
ATOM 4031 N N . SER A 1 495 ? -2.714 -10.125 23.691 1.00 90.81 495 SER A N 1
ATOM 4032 C CA . SER A 1 495 ? -1.784 -11.238 23.894 1.00 90.81 495 SER A CA 1
ATOM 4033 C C . SER A 1 495 ? -2.412 -12.586 23.525 1.00 90.81 495 SER A C 1
ATOM 4035 O O . SER A 1 495 ? -3.579 -12.848 23.806 1.00 90.81 495 SER A O 1
ATOM 4037 N N . TYR A 1 496 ? -1.610 -13.478 22.936 1.00 83.31 496 TYR A N 1
ATOM 4038 C CA . TYR A 1 496 ? -2.016 -14.857 22.627 1.00 83.31 496 TYR A CA 1
ATOM 4039 C C . TYR A 1 496 ? -1.900 -15.787 23.852 1.00 83.31 496 TYR A C 1
ATOM 4041 O O . TYR A 1 496 ? -2.735 -16.658 24.080 1.00 83.31 496 TYR A O 1
ATOM 4049 N N . ASN A 1 497 ? -0.846 -15.613 24.657 1.00 75.12 497 ASN A N 1
ATOM 4050 C CA . ASN A 1 497 ? -0.381 -16.625 25.617 1.00 75.12 497 ASN A CA 1
ATOM 4051 C C . ASN A 1 497 ? -1.164 -16.689 26.938 1.00 75.12 497 ASN A C 1
ATOM 4053 O O . ASN A 1 497 ? -0.993 -17.637 27.700 1.00 75.12 497 ASN A O 1
ATOM 4057 N N . ASN A 1 498 ? -1.991 -15.689 27.235 1.00 76.50 498 ASN A N 1
ATOM 4058 C CA . ASN A 1 498 ? -2.730 -15.573 28.495 1.00 76.50 498 ASN A CA 1
ATOM 4059 C C . ASN A 1 498 ? -4.238 -15.836 28.333 1.00 76.50 498 ASN A C 1
ATOM 4061 O O . ASN A 1 498 ? -4.998 -15.613 29.274 1.00 76.50 498 ASN A O 1
ATOM 4065 N N . LYS A 1 499 ? -4.671 -16.314 27.159 1.00 73.38 499 LYS A N 1
ATOM 4066 C CA . LYS A 1 499 ? -6.069 -16.637 26.857 1.00 73.38 499 LYS A CA 1
ATOM 4067 C C . LYS A 1 499 ? -6.278 -18.153 27.012 1.00 73.38 499 LYS A C 1
ATOM 4069 O O . LYS A 1 499 ? -5.898 -18.914 26.118 1.00 73.38 499 LYS A O 1
ATOM 4074 N N . PRO A 1 500 ? -6.796 -18.644 28.155 1.00 58.16 500 PRO A N 1
ATOM 4075 C CA . PRO A 1 500 ? -7.009 -20.074 28.353 1.00 58.16 500 PRO A CA 1
ATOM 4076 C C . PRO A 1 500 ? -8.046 -20.605 27.356 1.00 58.16 500 PRO A C 1
ATOM 4078 O O . PRO A 1 500 ? -9.076 -19.983 27.112 1.00 58.16 500 PRO A O 1
ATOM 4081 N N . SER A 1 501 ? -7.791 -21.785 26.786 1.00 56.06 501 SER A N 1
ATOM 4082 C CA . SER A 1 501 ? -8.811 -22.496 26.010 1.00 56.06 501 SER A CA 1
ATOM 4083 C C . SER A 1 501 ? -9.981 -22.844 26.931 1.00 56.06 501 SER A C 1
ATOM 4085 O O . SER A 1 501 ? -9.747 -23.357 28.023 1.00 56.06 501 SER A O 1
ATOM 4087 N N . GLY A 1 502 ? -11.226 -22.628 26.491 1.00 49.72 502 GLY A N 1
ATOM 4088 C CA . GLY A 1 502 ? -12.430 -22.925 27.283 1.00 49.72 502 GLY A CA 1
ATOM 4089 C C . GLY A 1 502 ? -12.557 -24.386 27.745 1.00 49.72 502 GLY A C 1
ATOM 4090 O O . GLY A 1 502 ? -13.362 -24.682 28.615 1.00 49.72 502 GLY A O 1
ATOM 4091 N N . SER A 1 503 ? -11.741 -25.305 27.216 1.00 50.22 503 SER A N 1
ATOM 4092 C CA . SER A 1 503 ? -11.620 -26.683 27.712 1.00 50.22 503 SER A CA 1
ATOM 4093 C C . SER A 1 503 ? -10.657 -26.851 28.903 1.00 50.22 503 SER A C 1
ATOM 4095 O O . SER A 1 503 ? -10.450 -27.973 29.358 1.00 50.22 503 SER A O 1
ATOM 4097 N N . LYS A 1 504 ? -9.994 -25.779 29.352 1.00 45.25 504 LYS A N 1
ATOM 4098 C CA . LYS A 1 504 ? -9.002 -25.751 30.444 1.00 45.25 504 LYS A CA 1
ATOM 4099 C C . LYS A 1 504 ? -9.252 -24.625 31.466 1.00 45.25 504 LYS A C 1
ATOM 4101 O O . LYS A 1 504 ? -8.384 -24.408 32.309 1.00 45.25 504 LYS A O 1
ATOM 4106 N N . ALA A 1 505 ? -10.374 -23.910 31.354 1.00 44.84 505 ALA A N 1
ATOM 4107 C CA . ALA A 1 505 ? -10.788 -22.848 32.274 1.00 44.84 505 ALA A CA 1
ATOM 4108 C C . ALA A 1 505 ? -11.704 -23.388 33.377 1.00 44.84 505 ALA A C 1
ATOM 4110 O O . ALA A 1 505 ? -12.521 -24.286 33.065 1.00 44.84 505 ALA A O 1
#

Radius of gyration: 25.64 Å; chains: 1; bounding box: 81×51×71 Å

pLDDT: mean 86.02, std 13.33, range [32.0, 98.69]

Secondary structure (DSSP, 8-state):
-------PPP--BHHHHHT--HHHHHHTTB---BSSS-BS-EE-HHHHHS---HHHHHHHHHHHHHHHHHHHHHHHHTT-HHHIIIII-B---GGG-BSS-SSSS----B-HHHHHHHHHHHHHHSGGGSS--SSSS--TTHHHHHSTT--HHHHHHHHHHHHHHHHHHHHHHHHHHHS-GGGEEEEEEEEEEEETTTTEEEEEEEEEEEEGGGTEE----BGGGEESSS-SS-HHHHHHHTTTGGGG-S-HHHHHHHHHHHHHH--SS--HHHHHHHHHHHHHH-HHHHHHHHHHHHHTHHHHHHHHHHHHHHHHIIIIIIHHHHHHHHHHHSSTTS--TT--SHHHHHHHHHHHHHHHHHHSSGGGGGB-TTSPBP-SHHHHHHHHHHHSPPPS-SSEEES----SS---SEEEEETTTEEEEEEEEETT-TTHHHHHHHHHHHHHHS-GGGTTTTEEEEEEESSHHHHHHHHHHHHHTT-TT-TTEEEEE--STT---TT--